Protein AF-A0A816S8K4-F1 (afdb_monomer_lite)

pLDDT: mean 72.9, std 27.67, range [24.02, 97.94]

Foldseek 3Di:
DWKKKWWKDFPQGKTKIWIWDDDDLFKIKIWMKIADAAAAKKWKWWACALDCVVHPVVLHFGAAPPPFWDFDLPDPGHGLTGPFIFGAHPRRMTTDMGIHNSADCDDPSHSQRHKMFIARAGQCRLPPPDPCNRGHSPRHHTGIMTHIHIDPPDPDPPPPPPPDDDDDDDDDDDDDDDDDDDDDDDDDDDDDDDDDDDDDDDDDDDDDDDDDDDDDDDDDDDDDDDDDDDDDDDDDDDDDDDPDDDDPDDDDPPDDDDPDDDDADEDDDPDPDPPDDQDPCNVCVCVVAQWAWDWDADPAATKIFIAGSPVRDTQFIFMCPDPVNVVPDPGGHALVNLLVRLQRRLVSCVVSVAQEYEYEDDPPDDCDHSVVSSVVSVVVSRRHYHYHDD

Structure (mmCIF, N/CA/C/O backbone):
data_AF-A0A816S8K4-F1
#
_entry.id   AF-A0A816S8K4-F1
#
loop_
_atom_site.group_PDB
_atom_site.id
_atom_site.type_symbol
_atom_site.label_atom_id
_atom_site.label_alt_id
_atom_site.label_comp_id
_atom_site.label_asym_id
_atom_site.label_entity_id
_atom_site.label_seq_id
_atom_site.pdbx_PDB_ins_code
_atom_site.Cartn_x
_atom_site.Cartn_y
_atom_site.Cartn_z
_atom_site.occupancy
_atom_site.B_iso_or_equiv
_atom_site.auth_seq_id
_atom_site.auth_comp_id
_atom_site.auth_asym_id
_atom_site.auth_atom_id
_atom_site.pdbx_PDB_model_num
ATOM 1 N N . MET A 1 1 ? 10.529 13.681 8.882 1.00 75.56 1 MET A N 1
ATOM 2 C CA . MET A 1 1 ? 11.141 12.504 8.237 1.00 75.56 1 MET A CA 1
ATOM 3 C C . MET A 1 1 ? 10.021 11.584 7.791 1.00 75.56 1 MET A C 1
ATOM 5 O O . MET A 1 1 ? 9.355 11.012 8.647 1.00 75.56 1 MET A O 1
ATOM 9 N N . GLY A 1 2 ? 9.778 11.503 6.485 1.00 87.12 2 GLY A N 1
ATOM 10 C CA . GLY A 1 2 ? 8.884 10.503 5.908 1.00 87.12 2 GLY A CA 1
ATOM 11 C C . GLY A 1 2 ? 9.572 9.140 5.888 1.00 87.12 2 GLY A C 1
ATOM 12 O O . GLY A 1 2 ? 10.787 9.061 5.685 1.00 87.12 2 GLY A O 1
ATOM 13 N N . LYS A 1 3 ? 8.807 8.073 6.118 1.00 94.00 3 LYS A N 1
ATOM 14 C CA . LYS A 1 3 ? 9.264 6.694 5.943 1.00 94.00 3 LYS A CA 1
ATOM 15 C C . LYS A 1 3 ? 8.222 5.923 5.145 1.00 94.00 3 LYS A C 1
ATOM 17 O O . LYS A 1 3 ? 7.030 6.061 5.403 1.00 94.00 3 LYS A O 1
ATOM 22 N N . GLY A 1 4 ? 8.673 5.108 4.206 1.00 94.81 4 GLY A N 1
ATOM 23 C CA . GLY A 1 4 ? 7.842 4.195 3.432 1.00 94.81 4 GLY A CA 1
ATOM 24 C C . GLY A 1 4 ? 8.440 2.795 3.417 1.00 94.81 4 GLY A C 1
ATOM 25 O O . GLY A 1 4 ? 9.641 2.622 3.637 1.00 94.81 4 GLY A O 1
ATOM 26 N N . VAL A 1 5 ? 7.605 1.798 3.155 1.00 96.69 5 VAL A N 1
ATOM 27 C CA . VAL A 1 5 ? 8.028 0.418 2.919 1.00 96.69 5 VAL A CA 1
ATOM 28 C C . VAL A 1 5 ? 7.267 -0.154 1.732 1.00 96.69 5 VAL A C 1
ATOM 30 O O . VAL A 1 5 ? 6.071 0.076 1.588 1.00 96.69 5 VAL A O 1
ATOM 33 N N . ALA A 1 6 ? 7.957 -0.921 0.897 1.00 96.62 6 ALA A N 1
ATOM 34 C CA . ALA A 1 6 ? 7.340 -1.789 -0.088 1.00 96.62 6 ALA A CA 1
ATOM 35 C C . ALA A 1 6 ? 7.839 -3.217 0.117 1.00 96.62 6 ALA A C 1
ATOM 37 O O . ALA A 1 6 ? 9.044 -3.472 0.145 1.00 96.62 6 ALA A O 1
ATOM 38 N N . VAL A 1 7 ? 6.901 -4.151 0.260 1.00 96.00 7 VAL A N 1
ATOM 39 C CA . VAL A 1 7 ? 7.195 -5.586 0.300 1.00 96.00 7 VAL A CA 1
ATOM 40 C C . VAL A 1 7 ? 6.962 -6.139 -1.099 1.00 96.00 7 VAL A C 1
ATOM 42 O O . VAL A 1 7 ? 5.830 -6.151 -1.582 1.00 96.00 7 VAL A O 1
ATOM 45 N N . LEU A 1 8 ? 8.038 -6.570 -1.752 1.00 94.56 8 LEU A N 1
ATOM 46 C CA . LEU A 1 8 ? 7.985 -7.217 -3.055 1.00 94.56 8 LEU A CA 1
ATOM 47 C C . LEU A 1 8 ? 7.511 -8.661 -2.902 1.00 94.56 8 LEU A C 1
ATOM 49 O O . LEU A 1 8 ? 8.107 -9.437 -2.152 1.00 94.56 8 LEU A O 1
ATOM 53 N N . ASN A 1 9 ? 6.497 -9.034 -3.679 1.00 88.19 9 ASN A N 1
ATOM 54 C CA . ASN A 1 9 ? 6.094 -10.424 -3.871 1.00 88.19 9 ASN A CA 1
ATOM 55 C C . ASN A 1 9 ? 6.013 -10.759 -5.366 1.00 88.19 9 ASN A C 1
ATOM 57 O O . ASN A 1 9 ? 5.801 -9.886 -6.210 1.00 88.19 9 ASN A O 1
ATOM 61 N N . SER A 1 10 ? 6.168 -12.046 -5.675 1.00 87.44 10 SER A N 1
ATOM 62 C CA . SER A 1 10 ? 6.106 -12.600 -7.026 1.00 87.44 10 SER A CA 1
ATOM 63 C C . SER A 1 10 ? 5.544 -14.022 -7.013 1.00 87.44 10 SER A C 1
ATOM 65 O O . SER A 1 10 ? 5.744 -14.774 -6.055 1.00 87.44 10 SER A O 1
ATOM 67 N N . SER A 1 11 ? 4.896 -14.416 -8.111 1.00 77.19 11 SER A N 1
ATOM 68 C CA . SER A 1 11 ? 4.567 -15.812 -8.421 1.00 77.19 11 SER A CA 1
ATOM 69 C C . SER A 1 11 ? 5.802 -16.670 -8.720 1.00 77.19 11 SER A C 1
ATOM 71 O O . SER A 1 11 ? 5.747 -17.884 -8.550 1.00 77.19 11 SER A O 1
ATOM 73 N N . GLU A 1 12 ? 6.918 -16.060 -9.126 1.00 81.12 12 GLU A N 1
ATOM 74 C CA . GLU A 1 12 ? 8.164 -16.744 -9.511 1.00 81.12 12 GLU A CA 1
ATOM 75 C C . GLU A 1 12 ? 9.098 -17.015 -8.315 1.00 81.12 12 GLU A C 1
ATOM 77 O O . GLU A 1 12 ? 10.219 -17.486 -8.477 1.00 81.12 12 GLU A O 1
ATOM 82 N N . GLY A 1 13 ? 8.642 -16.733 -7.090 1.00 86.81 13 GLY A N 1
ATOM 83 C CA . GLY A 1 13 ? 9.400 -16.963 -5.856 1.00 86.81 13 GLY A CA 1
ATOM 84 C C . GLY A 1 13 ? 10.274 -15.789 -5.407 1.00 86.81 13 GLY A C 1
ATOM 85 O O . GLY A 1 13 ? 10.766 -15.825 -4.277 1.00 86.81 13 GLY A O 1
ATOM 86 N N . VAL A 1 14 ? 10.401 -14.738 -6.226 1.00 93.25 14 VAL A N 1
ATOM 87 C CA . VAL A 1 14 ? 11.109 -13.497 -5.874 1.00 93.25 14 VAL A CA 1
ATOM 88 C C . VAL A 1 14 ? 10.427 -12.784 -4.710 1.00 93.25 14 VAL A C 1
ATOM 90 O O . VAL A 1 14 ? 9.207 -12.592 -4.702 1.00 93.25 14 VAL A O 1
ATOM 93 N N . LYS A 1 15 ? 11.229 -12.380 -3.722 1.00 94.69 15 LYS A N 1
ATOM 94 C CA . LYS A 1 15 ? 10.781 -11.691 -2.505 1.00 94.69 15 LYS A CA 1
ATOM 95 C C . LYS A 1 15 ? 11.770 -10.608 -2.121 1.00 94.69 15 LYS A C 1
ATOM 97 O O . LYS A 1 15 ? 12.970 -10.760 -2.315 1.00 94.69 15 LYS A O 1
ATOM 102 N N . GLY A 1 16 ? 11.289 -9.534 -1.517 1.00 95.38 16 GLY A N 1
ATOM 103 C CA . GLY A 1 16 ? 12.171 -8.485 -1.022 1.00 95.38 16 GLY A CA 1
ATOM 104 C C . GLY A 1 16 ? 11.448 -7.451 -0.183 1.00 95.38 16 GLY A C 1
ATOM 105 O O . GLY A 1 16 ? 10.221 -7.379 -0.186 1.00 95.38 16 GLY A O 1
ATOM 106 N N . THR A 1 17 ? 12.224 -6.625 0.504 1.00 96.62 17 THR A N 1
ATOM 107 C CA . THR A 1 17 ? 11.714 -5.474 1.248 1.00 96.62 17 THR A CA 1
ATOM 108 C C . THR A 1 17 ? 12.551 -4.261 0.892 1.00 96.62 17 THR A C 1
ATOM 110 O O . THR A 1 17 ? 13.780 -4.312 0.943 1.00 96.62 17 THR A O 1
ATOM 113 N N . ILE A 1 18 ? 11.873 -3.176 0.532 1.00 97.62 18 ILE A N 1
ATOM 114 C CA . ILE A 1 18 ? 12.469 -1.894 0.175 1.00 97.62 18 ILE A CA 1
ATOM 115 C C . ILE A 1 18 ? 11.947 -0.851 1.157 1.00 97.62 18 ILE A C 1
ATOM 117 O O . ILE A 1 18 ? 10.741 -0.731 1.367 1.00 97.62 18 ILE A O 1
ATOM 121 N N . PHE A 1 19 ? 12.854 -0.094 1.754 1.00 96.81 19 PHE A N 1
ATOM 122 C CA . PHE A 1 19 ? 12.577 1.004 2.663 1.00 96.81 19 PHE A CA 1
ATOM 123 C C . PHE A 1 19 ? 12.920 2.325 1.989 1.00 96.81 19 PHE A C 1
ATOM 125 O O . PHE A 1 19 ? 13.999 2.486 1.421 1.00 96.81 19 PHE A O 1
ATOM 132 N N . PHE A 1 20 ? 12.010 3.282 2.112 1.00 96.94 20 PHE A N 1
ATOM 133 C CA . PHE A 1 20 ? 12.171 4.645 1.630 1.00 96.94 20 PHE A CA 1
ATOM 134 C C . PHE A 1 20 ? 12.272 5.569 2.842 1.00 96.94 20 PHE A C 1
ATOM 136 O O . PHE A 1 20 ? 11.447 5.488 3.755 1.00 96.94 20 PHE A O 1
ATOM 143 N N . THR A 1 21 ? 13.258 6.458 2.871 1.00 95.06 21 THR A N 1
ATOM 144 C CA . THR A 1 21 ? 13.435 7.438 3.950 1.00 95.06 21 THR A CA 1
ATOM 145 C C . THR A 1 21 ? 13.735 8.809 3.368 1.00 95.06 21 THR A C 1
ATOM 147 O O . THR A 1 21 ? 14.677 8.941 2.592 1.00 95.06 21 THR A O 1
ATOM 150 N N . GLN A 1 22 ? 12.970 9.824 3.770 1.00 94.44 22 GLN A N 1
ATOM 151 C CA . GLN A 1 22 ? 13.144 11.205 3.312 1.00 94.44 22 GLN A CA 1
ATOM 152 C C . GLN A 1 22 ? 13.187 12.160 4.512 1.00 94.44 22 GLN A C 1
ATOM 154 O O . GLN A 1 22 ? 12.318 12.119 5.394 1.00 94.44 22 GLN A O 1
ATOM 159 N N . GLU A 1 23 ? 14.191 13.032 4.560 1.00 90.81 23 GLU A N 1
ATOM 160 C CA . GLU A 1 23 ? 14.314 14.079 5.577 1.00 90.81 23 GLU A CA 1
ATOM 161 C C . GLU A 1 23 ? 13.832 15.427 5.032 1.00 90.81 23 GLU A C 1
ATOM 163 O O . GLU A 1 23 ? 14.358 15.938 4.047 1.00 90.81 23 GLU A O 1
ATOM 168 N N . GLY A 1 24 ? 12.802 15.997 5.670 1.00 87.12 24 GLY A N 1
ATOM 169 C CA . GLY A 1 24 ? 12.095 17.169 5.142 1.00 87.12 24 GLY A CA 1
ATOM 170 C C . GLY A 1 24 ? 11.576 16.916 3.725 1.00 87.12 24 GLY A C 1
ATOM 171 O O . GLY A 1 24 ? 11.108 15.816 3.433 1.00 87.12 24 GLY A O 1
ATOM 172 N N . ASP A 1 25 ? 11.732 17.921 2.866 1.00 82.81 25 ASP A N 1
ATOM 173 C CA . ASP A 1 25 ? 11.493 17.847 1.419 1.00 82.81 25 ASP A CA 1
ATOM 174 C C . ASP A 1 25 ? 12.806 17.580 0.641 1.00 82.81 25 ASP A C 1
ATOM 176 O O . ASP A 1 25 ? 12.980 18.023 -0.492 1.00 82.81 25 ASP A O 1
ATOM 180 N N . GLY A 1 26 ? 13.777 16.917 1.283 1.00 89.19 26 GLY A N 1
ATOM 181 C CA . GLY A 1 26 ? 15.088 16.598 0.714 1.00 89.19 26 GLY A CA 1
ATOM 182 C C . GLY A 1 26 ? 15.101 15.349 -0.174 1.00 89.19 26 GLY A C 1
ATOM 183 O O . GLY A 1 26 ? 14.063 14.841 -0.595 1.00 89.19 26 GLY A O 1
ATOM 184 N N . VAL A 1 27 ? 16.304 14.835 -0.436 1.00 94.31 27 VAL A N 1
ATOM 185 C CA . VAL A 1 27 ? 16.533 13.600 -1.207 1.00 94.31 27 VAL A CA 1
ATOM 186 C C . VAL A 1 27 ? 15.902 12.395 -0.495 1.00 94.31 27 VAL A C 1
ATOM 188 O O . VAL A 1 27 ? 16.012 12.258 0.726 1.00 94.31 27 VAL A O 1
ATOM 191 N N . THR A 1 28 ? 15.260 11.510 -1.257 1.00 96.25 28 THR A N 1
ATOM 192 C CA . THR A 1 28 ? 14.742 10.231 -0.762 1.00 96.25 28 THR A CA 1
ATOM 193 C C . THR A 1 28 ? 15.817 9.160 -0.913 1.00 96.25 28 THR A C 1
ATOM 195 O O . THR A 1 28 ? 16.273 8.863 -2.017 1.00 96.25 28 THR A O 1
ATOM 198 N N . THR A 1 29 ? 16.192 8.535 0.199 1.00 96.75 29 THR A N 1
ATOM 199 C CA . THR A 1 29 ? 17.074 7.366 0.212 1.00 96.75 29 THR A CA 1
ATOM 200 C C . THR A 1 29 ? 16.233 6.095 0.155 1.00 96.75 29 THR A C 1
ATOM 202 O O . THR A 1 29 ? 15.326 5.901 0.967 1.00 96.75 29 THR A O 1
ATOM 205 N N . VAL A 1 30 ? 16.547 5.222 -0.797 1.00 97.56 30 VAL A N 1
ATOM 206 C CA . VAL A 1 30 ? 15.924 3.916 -1.022 1.00 97.56 30 VAL A CA 1
ATOM 207 C C . VAL A 1 30 ? 16.932 2.841 -0.635 1.00 97.56 30 VAL A C 1
ATOM 209 O O . VAL A 1 30 ? 18.023 2.780 -1.191 1.00 97.56 30 VAL A O 1
ATOM 212 N N . THR A 1 31 ? 16.581 1.983 0.317 1.00 97.38 31 THR A N 1
ATOM 213 C CA . THR A 1 31 ? 17.424 0.865 0.771 1.00 97.38 31 THR A CA 1
ATOM 214 C C . THR A 1 31 ? 16.640 -0.424 0.642 1.00 97.38 31 THR A C 1
ATOM 216 O O . THR A 1 31 ? 15.504 -0.493 1.103 1.00 97.38 31 THR A O 1
ATOM 219 N N . GLY A 1 32 ? 17.201 -1.443 0.000 1.00 96.25 32 GLY A N 1
ATOM 220 C CA . GLY A 1 32 ? 16.447 -2.656 -0.300 1.00 96.25 32 GLY A CA 1
ATOM 221 C C . GLY A 1 32 ? 17.287 -3.917 -0.273 1.00 96.25 32 GLY A C 1
ATOM 222 O O . GLY A 1 32 ? 18.474 -3.896 -0.598 1.00 96.25 32 GLY A O 1
ATOM 223 N N . THR A 1 33 ? 16.628 -5.019 0.079 1.00 96.75 33 THR A N 1
ATOM 224 C CA . THR A 1 33 ? 17.142 -6.377 -0.105 1.00 96.75 33 THR A CA 1
ATOM 225 C C . THR A 1 33 ? 16.097 -7.193 -0.853 1.00 96.75 33 THR A C 1
ATOM 227 O O . THR A 1 33 ? 14.938 -7.253 -0.435 1.00 96.75 33 THR A O 1
ATOM 230 N N . VAL A 1 34 ? 16.503 -7.817 -1.957 1.00 96.44 34 VAL A N 1
ATOM 231 C CA . VAL A 1 34 ? 15.653 -8.638 -2.830 1.00 96.44 34 VAL A CA 1
ATOM 232 C C . VAL A 1 34 ? 16.365 -9.956 -3.106 1.00 96.44 34 VAL A C 1
ATOM 234 O O . VAL A 1 34 ? 17.578 -9.964 -3.286 1.00 96.44 34 VAL A O 1
ATOM 237 N N . SER A 1 35 ? 15.636 -11.067 -3.121 1.00 95.44 35 SER A N 1
ATOM 238 C CA . SER A 1 35 ? 16.170 -12.416 -3.295 1.00 95.44 35 SER A CA 1
ATOM 239 C C . SER A 1 35 ? 15.312 -13.263 -4.236 1.00 95.44 35 SER A C 1
ATOM 241 O O . SER A 1 35 ? 14.108 -13.036 -4.388 1.00 95.44 35 SER A O 1
ATOM 243 N N . GLY A 1 36 ? 15.949 -14.250 -4.871 1.00 93.06 36 GLY A N 1
ATOM 244 C CA . GLY A 1 36 ? 15.336 -15.144 -5.858 1.00 93.06 36 GLY A CA 1
ATOM 245 C C . GLY A 1 36 ? 15.410 -14.641 -7.304 1.00 93.06 36 GLY A C 1
ATOM 246 O O . GLY A 1 36 ? 14.801 -15.248 -8.180 1.00 93.06 36 GLY A O 1
ATOM 247 N N . LEU A 1 37 ? 16.129 -13.544 -7.560 1.00 93.81 37 LEU A N 1
ATOM 248 C CA . LEU A 1 37 ? 16.363 -13.021 -8.909 1.00 93.81 37 LEU A CA 1
ATOM 249 C C . LEU A 1 37 ? 17.483 -13.799 -9.617 1.00 93.81 37 LEU A C 1
ATOM 251 O O . LEU A 1 37 ? 18.242 -14.541 -8.990 1.00 93.81 37 LEU A O 1
ATOM 255 N N . LYS A 1 38 ? 17.598 -13.621 -10.937 1.00 94.06 38 LYS A N 1
ATOM 256 C CA . LYS A 1 38 ? 18.736 -14.143 -11.705 1.00 94.06 38 LYS A CA 1
ATOM 257 C C . LYS A 1 38 ? 19.972 -13.268 -11.428 1.00 94.06 38 LYS A C 1
ATOM 259 O O . LYS A 1 38 ? 19.807 -12.068 -11.237 1.00 94.06 38 LYS A O 1
ATOM 264 N N . PRO A 1 39 ? 21.199 -13.814 -11.420 1.00 96.31 39 PRO A N 1
ATOM 265 C CA . PRO A 1 39 ? 22.405 -12.991 -11.347 1.00 96.31 39 PRO A CA 1
ATOM 266 C C . PRO A 1 39 ? 22.495 -12.040 -12.549 1.00 96.31 39 PRO A C 1
ATOM 268 O O . PRO A 1 39 ? 22.260 -12.464 -13.684 1.00 96.31 39 PRO A O 1
ATOM 271 N N . GLY A 1 40 ? 22.844 -10.773 -12.313 1.00 96.50 40 GLY A N 1
ATOM 272 C CA . GLY A 1 40 ? 22.925 -9.749 -13.359 1.00 96.50 40 GLY A CA 1
ATOM 273 C C . GLY A 1 40 ? 22.291 -8.408 -12.984 1.00 96.50 40 GLY A C 1
ATOM 274 O O . GLY A 1 40 ? 22.143 -8.074 -11.809 1.00 96.50 40 GLY A O 1
ATOM 275 N N . LEU A 1 41 ? 21.955 -7.620 -14.009 1.00 96.88 41 LEU A N 1
ATOM 276 C CA . LEU A 1 41 ? 21.268 -6.334 -13.876 1.00 96.88 41 LEU A CA 1
ATOM 277 C C . LEU A 1 41 ? 19.764 -6.515 -14.080 1.00 96.88 41 LEU A C 1
ATOM 279 O O . LEU A 1 41 ? 19.348 -7.198 -15.013 1.00 96.88 41 LEU A O 1
ATOM 283 N N . HIS A 1 42 ? 18.972 -5.864 -13.235 1.00 97.12 42 HIS A N 1
ATOM 284 C CA . HIS A 1 42 ? 17.516 -5.849 -13.321 1.00 97.12 42 HIS A CA 1
ATOM 285 C C . HIS A 1 42 ? 17.000 -4.411 -13.239 1.00 97.12 42 HIS A C 1
ATOM 287 O O . HIS A 1 42 ? 17.333 -3.700 -12.287 1.00 97.12 42 HIS A O 1
ATOM 293 N N . GLY A 1 43 ? 16.160 -4.002 -14.196 1.00 97.44 43 GLY A N 1
ATOM 294 C CA . GLY A 1 43 ? 15.508 -2.690 -14.173 1.00 97.44 43 GLY A CA 1
ATOM 295 C C . GLY A 1 43 ? 14.634 -2.494 -12.928 1.00 97.44 43 GLY A C 1
ATOM 296 O O . GLY A 1 43 ? 13.961 -3.424 -12.467 1.00 97.44 43 GLY A O 1
ATOM 297 N N . PHE A 1 44 ? 14.646 -1.289 -12.365 1.00 97.94 44 PHE A N 1
ATOM 298 C CA . PHE A 1 44 ? 14.026 -0.970 -11.084 1.00 97.94 44 PHE A CA 1
ATOM 299 C C . PHE A 1 44 ? 13.309 0.378 -11.152 1.00 97.94 44 PHE A C 1
ATOM 301 O O . PHE A 1 44 ? 13.932 1.430 -11.288 1.00 97.94 44 PHE A O 1
ATOM 308 N N . HIS A 1 45 ? 11.978 0.349 -11.056 1.00 97.81 45 HIS A N 1
ATOM 309 C CA . HIS A 1 45 ? 11.145 1.513 -11.357 1.00 97.81 45 HIS A CA 1
ATOM 310 C C . HIS A 1 45 ? 10.012 1.698 -10.347 1.00 97.81 45 HIS A C 1
ATOM 312 O O . HIS A 1 45 ? 9.398 0.733 -9.884 1.00 97.81 45 HIS A O 1
ATOM 318 N N . VAL A 1 46 ? 9.662 2.952 -10.058 1.00 97.81 46 VAL A N 1
ATOM 319 C CA . VAL A 1 46 ? 8.365 3.293 -9.459 1.00 97.81 46 VAL A CA 1
ATOM 320 C C . VAL A 1 46 ? 7.347 3.454 -10.582 1.00 97.81 46 VAL A C 1
ATOM 322 O O . VAL A 1 46 ? 7.521 4.259 -11.495 1.00 97.81 46 VAL A O 1
ATOM 325 N N . HIS A 1 47 ? 6.266 2.688 -10.510 1.00 97.50 47 HIS A N 1
ATOM 326 C CA . HIS A 1 47 ? 5.164 2.716 -11.461 1.00 97.50 47 HIS A CA 1
ATOM 327 C C . HIS A 1 47 ? 4.079 3.715 -11.049 1.00 97.50 47 HIS A C 1
ATOM 329 O O . HIS A 1 47 ? 3.987 4.132 -9.897 1.00 97.50 47 HIS A O 1
ATOM 335 N N . ALA A 1 48 ? 3.243 4.125 -12.000 1.00 95.69 48 ALA A N 1
ATOM 336 C CA . ALA A 1 48 ? 2.250 5.170 -11.793 1.00 95.69 48 ALA A CA 1
ATOM 337 C C . ALA A 1 48 ? 1.161 4.789 -10.771 1.00 95.69 48 ALA A C 1
ATOM 339 O O . ALA A 1 48 ? 0.704 5.666 -10.034 1.00 95.69 48 ALA A O 1
ATOM 340 N N . LEU A 1 49 ? 0.758 3.514 -10.709 1.00 95.12 49 LEU A N 1
ATOM 341 C CA . LEU A 1 49 ? -0.353 3.020 -9.890 1.00 95.12 49 LEU A CA 1
ATOM 342 C C . LEU A 1 49 ? 0.125 2.006 -8.840 1.00 95.12 49 LEU A C 1
ATOM 344 O O . LEU A 1 49 ? 0.999 1.183 -9.102 1.00 95.12 49 LEU A O 1
ATOM 348 N N . GLY A 1 50 ? -0.496 2.033 -7.658 1.00 92.88 50 GLY A N 1
ATOM 349 C CA . GLY A 1 50 ? -0.324 1.023 -6.604 1.00 92.88 50 GLY A CA 1
ATOM 350 C C . GLY A 1 50 ? -1.241 -0.196 -6.739 1.00 92.88 50 GLY A C 1
ATOM 351 O O . GLY A 1 50 ? -1.318 -1.002 -5.814 1.00 92.88 50 GLY A O 1
ATOM 352 N N . ASP A 1 51 ? -1.968 -0.320 -7.852 1.00 90.62 51 ASP A N 1
ATOM 353 C CA . ASP A 1 51 ? -2.906 -1.417 -8.074 1.00 90.62 51 ASP A CA 1
ATOM 354 C C . ASP A 1 51 ? -2.156 -2.732 -8.342 1.00 90.62 51 ASP A C 1
ATOM 356 O O . ASP A 1 51 ? -1.370 -2.841 -9.283 1.00 90.62 51 ASP A O 1
ATOM 360 N N . THR A 1 52 ? -2.416 -3.729 -7.495 1.00 86.12 52 THR A N 1
ATOM 361 C CA . THR A 1 52 ? -1.855 -5.087 -7.573 1.00 86.12 52 THR A CA 1
ATOM 362 C C . THR A 1 52 ? -2.931 -6.163 -7.789 1.00 86.12 52 THR A C 1
ATOM 364 O O . THR A 1 52 ? -2.647 -7.354 -7.661 1.00 86.12 52 THR A O 1
ATOM 367 N N . THR A 1 53 ? -4.164 -5.775 -8.147 1.00 87.81 53 THR A N 1
ATOM 368 C CA . THR A 1 53 ? -5.304 -6.693 -8.367 1.00 87.81 53 THR A CA 1
ATOM 369 C C . THR A 1 53 ? -5.031 -7.760 -9.427 1.00 87.81 53 THR A C 1
ATOM 371 O O . THR A 1 53 ? -5.356 -8.924 -9.209 1.00 87.81 53 THR A O 1
ATOM 374 N N . ASN A 1 54 ? -4.384 -7.393 -10.539 1.00 87.25 54 ASN A N 1
ATOM 375 C CA . ASN A 1 54 ? -3.890 -8.319 -11.563 1.00 87.25 54 ASN A CA 1
ATOM 376 C C . ASN A 1 54 ? -2.359 -8.483 -11.470 1.00 87.25 54 ASN A C 1
ATOM 378 O O . ASN A 1 54 ? -1.631 -8.422 -12.466 1.00 87.25 54 ASN A O 1
ATOM 382 N N . GLY A 1 55 ? -1.852 -8.597 -10.237 1.00 88.56 55 GLY A N 1
ATOM 383 C CA . GLY A 1 55 ? -0.422 -8.613 -9.942 1.00 88.56 55 GLY A CA 1
ATOM 384 C C . GLY A 1 55 ? 0.286 -7.358 -10.456 1.00 88.56 55 GLY A C 1
ATOM 385 O O . GLY A 1 55 ? -0.271 -6.261 -10.469 1.00 88.56 55 GLY A O 1
ATOM 386 N N . CYS A 1 56 ? 1.522 -7.520 -10.924 1.00 91.88 56 CYS A N 1
ATOM 387 C CA . CYS A 1 56 ? 2.360 -6.399 -11.351 1.00 91.88 56 CYS A CA 1
ATOM 388 C C . CYS A 1 56 ? 1.920 -5.745 -12.672 1.00 91.88 56 CYS A C 1
ATOM 390 O O . CYS A 1 56 ? 2.454 -4.699 -13.035 1.00 91.88 56 CYS A O 1
ATOM 392 N N . MET A 1 57 ? 0.955 -6.321 -13.397 1.00 90.38 57 MET A N 1
ATOM 393 C CA . MET A 1 57 ? 0.451 -5.746 -14.650 1.00 90.38 57 MET A CA 1
ATOM 394 C C . MET A 1 57 ? -0.459 -4.533 -14.413 1.00 90.38 57 MET A C 1
ATOM 396 O O . MET A 1 57 ? -0.420 -3.585 -15.198 1.00 90.38 57 MET A O 1
ATOM 400 N N . SER A 1 58 ? -1.217 -4.515 -13.310 1.00 92.69 58 SER A N 1
ATOM 401 C CA . SER A 1 58 ? -2.123 -3.407 -12.964 1.00 92.69 58 SER A CA 1
ATOM 402 C C . SER A 1 58 ? -1.412 -2.104 -12.567 1.00 92.69 58 SER A C 1
ATOM 404 O O . SER A 1 58 ? -2.037 -1.047 -12.566 1.00 92.69 58 SER A O 1
ATOM 406 N N . THR A 1 59 ? -0.103 -2.121 -12.290 1.00 93.06 59 THR A N 1
ATOM 407 C CA . THR A 1 59 ? 0.620 -0.937 -11.785 1.00 93.06 59 THR A CA 1
ATOM 408 C C . THR A 1 59 ? 0.790 0.191 -12.821 1.00 93.06 59 THR A C 1
ATOM 410 O O . THR A 1 59 ? 1.263 1.277 -12.489 1.00 93.06 59 THR A O 1
ATOM 413 N N . GLY A 1 60 ? 0.379 -0.013 -14.080 1.00 94.31 60 GLY A N 1
ATOM 414 C CA . GLY A 1 60 ? 0.468 1.003 -15.139 1.00 94.31 60 GLY A CA 1
ATOM 415 C C . GLY A 1 60 ? 1.897 1.205 -15.674 1.00 94.31 60 GLY A C 1
ATOM 416 O O . GLY A 1 60 ? 2.729 0.309 -15.505 1.00 94.31 60 GLY A O 1
ATOM 417 N N . PRO A 1 61 ? 2.199 2.320 -16.368 1.00 96.19 61 PRO A N 1
ATOM 418 C CA . PRO A 1 61 ? 3.550 2.664 -16.840 1.00 96.19 61 PRO A CA 1
ATOM 419 C C . PRO A 1 61 ? 4.444 3.178 -15.693 1.00 96.19 61 PRO A C 1
ATOM 421 O O . PRO A 1 61 ? 4.017 3.199 -14.539 1.00 96.19 61 PRO A O 1
ATOM 424 N N . HIS A 1 62 ? 5.674 3.607 -15.997 1.00 97.38 62 HIS A N 1
ATOM 425 C CA . HIS A 1 62 ? 6.556 4.270 -15.026 1.00 97.38 62 HIS A CA 1
ATOM 426 C C . HIS A 1 62 ? 5.911 5.576 -14.520 1.00 97.38 62 HIS A C 1
ATOM 428 O O . HIS A 1 62 ? 5.112 6.209 -15.218 1.00 97.38 62 HIS A O 1
ATOM 434 N N . PHE A 1 63 ? 6.232 5.992 -13.295 1.00 97.56 63 PHE A N 1
ATOM 435 C CA . PHE A 1 63 ? 5.699 7.223 -12.720 1.00 97.56 63 PHE A CA 1
ATOM 436 C C . PHE A 1 63 ? 6.331 8.457 -13.382 1.00 97.56 63 PHE A C 1
ATOM 438 O O . PHE A 1 63 ? 7.493 8.783 -13.149 1.00 97.56 63 PHE A O 1
ATOM 445 N N . ASN A 1 64 ? 5.542 9.151 -14.203 1.00 96.75 64 ASN A N 1
ATOM 446 C CA . ASN A 1 64 ? 5.986 10.275 -15.022 1.00 96.75 64 ASN A CA 1
ATOM 447 C C . ASN A 1 64 ? 5.020 11.475 -14.901 1.00 96.75 64 ASN A C 1
ATOM 449 O O . ASN A 1 64 ? 4.151 11.645 -15.758 1.00 96.75 64 ASN A O 1
ATOM 453 N N . PRO A 1 65 ? 5.121 12.295 -13.836 1.00 95.56 65 PRO A N 1
ATOM 454 C CA . PRO A 1 65 ? 4.268 13.474 -13.662 1.00 95.56 65 PRO A CA 1
ATOM 455 C C . PRO A 1 65 ? 4.605 14.605 -14.651 1.00 95.56 65 PRO A C 1
ATOM 457 O O . PRO A 1 65 ? 3.728 15.395 -14.987 1.00 95.56 65 PRO A O 1
ATOM 460 N N . ASP A 1 66 ? 5.850 14.658 -15.138 1.00 93.69 66 ASP A N 1
ATOM 461 C CA . ASP A 1 66 ? 6.372 15.736 -15.991 1.00 93.69 66 ASP A CA 1
ATOM 462 C C . ASP A 1 66 ? 6.202 15.470 -17.503 1.00 93.69 66 ASP A C 1
ATOM 464 O O . ASP A 1 66 ? 6.546 16.326 -18.317 1.00 93.69 66 ASP A O 1
ATOM 468 N N . GLY A 1 67 ? 5.720 14.288 -17.906 1.00 93.62 67 GLY A N 1
ATOM 469 C CA . GLY A 1 67 ? 5.563 13.913 -19.320 1.00 93.62 67 GLY A CA 1
ATOM 470 C C . GLY A 1 67 ? 6.881 13.757 -20.095 1.00 93.62 67 GLY A C 1
ATOM 471 O O . GLY A 1 67 ? 6.899 13.925 -21.314 1.00 93.62 67 GLY A O 1
ATOM 472 N N . LYS A 1 68 ? 7.983 13.457 -19.398 1.00 94.88 68 LYS A N 1
ATOM 473 C CA . LYS A 1 68 ? 9.329 13.249 -19.966 1.00 94.88 68 LYS A CA 1
ATOM 474 C C . LYS A 1 68 ? 9.457 11.894 -20.672 1.00 94.88 68 LYS A C 1
ATOM 476 O O . LYS A 1 68 ? 8.544 11.077 -20.601 1.00 94.88 68 LYS A O 1
ATOM 481 N N . GLN A 1 69 ? 10.581 11.656 -21.346 1.00 95.44 69 GLN A N 1
ATOM 482 C CA . GLN A 1 69 ? 10.950 10.314 -21.822 1.00 95.44 69 GLN A CA 1
ATOM 483 C C . GLN A 1 69 ? 11.665 9.532 -20.712 1.00 95.44 69 GLN A C 1
ATOM 485 O O . GLN A 1 69 ? 12.093 10.129 -19.726 1.00 95.44 69 GLN A O 1
ATOM 490 N N . HIS A 1 70 ? 11.805 8.219 -20.884 1.00 96.25 70 HIS A N 1
ATOM 491 C CA . HIS A 1 70 ? 12.607 7.381 -19.995 1.00 96.25 70 HIS A CA 1
ATOM 492 C C . HIS A 1 70 ? 14.109 7.702 -20.128 1.00 96.25 70 HIS A C 1
ATOM 494 O O . HIS A 1 70 ? 14.584 7.993 -21.229 1.00 96.25 70 HIS A O 1
ATOM 500 N N . GLY A 1 71 ? 14.855 7.607 -19.023 1.00 94.81 71 GLY A N 1
ATOM 501 C CA . GLY A 1 71 ? 16.308 7.803 -18.994 1.00 94.81 71 GLY A CA 1
ATOM 502 C C . GLY A 1 71 ? 16.958 7.278 -17.710 1.00 94.81 71 GLY A C 1
ATOM 503 O O . GLY A 1 71 ? 16.277 6.778 -16.817 1.00 94.81 71 GLY A O 1
ATOM 504 N N . ALA A 1 72 ? 18.283 7.414 -17.589 1.00 95.38 72 ALA A N 1
ATOM 505 C CA . ALA A 1 72 ? 18.991 7.048 -16.358 1.00 95.38 72 ALA A CA 1
ATOM 506 C C . ALA A 1 72 ? 18.561 7.947 -15.182 1.00 95.38 72 ALA A C 1
ATOM 508 O O . ALA A 1 72 ? 18.254 9.111 -15.429 1.00 95.38 72 ALA A O 1
ATOM 509 N N . PRO A 1 73 ? 18.648 7.504 -13.909 1.00 94.56 73 PRO A N 1
ATOM 510 C CA . PRO A 1 73 ? 18.335 8.339 -12.734 1.00 94.56 73 PRO A CA 1
ATOM 511 C C . PRO A 1 73 ? 19.114 9.671 -12.671 1.00 94.56 73 PRO A C 1
ATOM 513 O O . PRO A 1 73 ? 18.631 10.651 -12.096 1.00 94.56 73 PRO A O 1
ATOM 516 N N . GLU A 1 74 ? 20.277 9.732 -13.324 1.00 93.00 74 GLU A N 1
ATOM 517 C CA . GLU A 1 74 ? 21.144 10.917 -13.368 1.00 93.00 74 GLU A CA 1
ATOM 518 C C . GLU A 1 74 ? 20.893 11.821 -14.594 1.00 93.00 74 GLU A C 1
ATOM 520 O O . GLU A 1 74 ? 21.436 12.924 -14.675 1.00 93.00 74 GLU A O 1
ATOM 525 N N . ASP A 1 75 ? 20.075 11.379 -15.558 1.00 93.25 75 ASP A N 1
ATOM 526 C CA . ASP A 1 75 ? 19.717 12.172 -16.734 1.00 93.25 75 ASP A CA 1
ATOM 527 C C . ASP A 1 75 ? 18.618 13.196 -16.382 1.00 93.25 75 ASP A C 1
ATOM 529 O O . ASP A 1 75 ? 17.655 12.912 -15.668 1.00 93.25 75 ASP A O 1
ATOM 533 N N . ALA A 1 76 ? 18.716 14.415 -16.924 1.00 91.56 76 ALA A N 1
ATOM 534 C CA . ALA A 1 76 ? 17.713 15.464 -16.694 1.00 91.56 76 ALA A CA 1
ATOM 535 C C . ALA A 1 76 ? 16.363 15.188 -17.399 1.00 91.56 76 ALA A C 1
ATOM 537 O O . ALA A 1 76 ? 15.315 15.680 -16.968 1.00 91.56 76 ALA A O 1
ATOM 538 N N . ASN A 1 77 ? 16.396 14.406 -18.484 1.00 93.81 77 ASN A N 1
ATOM 539 C CA . ASN A 1 77 ? 15.228 13.883 -19.187 1.00 93.81 77 ASN A CA 1
ATOM 540 C C . ASN A 1 77 ? 15.069 12.403 -18.824 1.00 93.81 77 ASN A C 1
ATOM 542 O O . ASN A 1 77 ? 15.731 11.549 -19.407 1.00 93.81 77 ASN A O 1
ATOM 546 N N . ARG A 1 78 ? 14.225 12.150 -17.827 1.00 96.25 78 ARG A N 1
ATOM 547 C CA . ARG A 1 78 ? 13.844 10.833 -17.316 1.00 96.25 78 ARG A CA 1
ATOM 548 C C . ARG A 1 78 ? 12.448 10.907 -16.714 1.00 96.25 78 ARG A C 1
ATOM 550 O O . ARG A 1 78 ? 11.974 12.005 -16.400 1.00 96.25 78 ARG A O 1
ATOM 557 N N . HIS A 1 79 ? 11.824 9.771 -16.443 1.00 97.31 79 HIS A N 1
ATOM 558 C CA . HIS A 1 79 ? 10.664 9.733 -15.564 1.00 97.31 79 HIS A CA 1
ATOM 559 C C . HIS A 1 79 ? 11.079 9.920 -14.098 1.00 97.31 79 HIS A C 1
ATOM 561 O O . HIS A 1 79 ? 12.159 9.501 -13.672 1.00 97.31 79 HIS A O 1
ATOM 567 N N . ALA A 1 80 ? 10.175 10.472 -13.287 1.00 96.31 80 ALA A N 1
ATOM 568 C CA . ALA A 1 80 ? 10.391 10.582 -11.845 1.00 96.31 80 ALA A CA 1
ATOM 569 C C . ALA A 1 80 ? 10.604 9.203 -11.192 1.00 96.31 80 ALA A C 1
ATOM 571 O O . ALA A 1 80 ? 11.390 9.077 -10.263 1.00 96.31 80 ALA A O 1
ATOM 572 N N . GLY A 1 81 ? 9.929 8.166 -11.700 1.00 96.50 81 GLY A N 1
ATOM 573 C CA . GLY A 1 81 ? 10.060 6.789 -11.230 1.00 96.50 81 GLY A CA 1
ATOM 574 C C . GLY A 1 81 ? 11.227 5.977 -11.802 1.00 96.50 81 GLY A C 1
ATOM 575 O O . GLY A 1 81 ? 11.335 4.810 -11.432 1.00 96.50 81 GLY A O 1
ATOM 576 N N . ASP A 1 82 ? 12.070 6.528 -12.681 1.00 97.56 82 ASP A N 1
ATOM 577 C CA . ASP A 1 82 ? 13.226 5.803 -13.227 1.00 97.56 82 ASP A CA 1
ATOM 578 C C . ASP A 1 82 ? 14.372 5.776 -12.195 1.00 97.56 82 ASP A C 1
ATOM 580 O O . ASP A 1 82 ? 15.008 6.802 -11.950 1.00 97.56 82 ASP A O 1
ATOM 584 N N . LEU A 1 83 ? 14.637 4.611 -11.583 1.00 97.12 83 LEU A N 1
ATOM 585 C CA . LEU A 1 83 ? 15.729 4.410 -10.611 1.00 97.12 83 LEU A CA 1
ATOM 586 C C . LEU A 1 83 ? 16.899 3.580 -11.183 1.00 97.12 83 LEU A C 1
ATOM 588 O O . LEU A 1 83 ? 17.862 3.298 -10.468 1.00 97.12 83 LEU A O 1
ATOM 592 N N . GLY A 1 84 ? 16.844 3.213 -12.467 1.00 96.44 84 GLY A N 1
ATOM 593 C CA . GLY A 1 84 ? 17.894 2.482 -13.175 1.00 96.44 84 GLY A CA 1
ATOM 594 C C . GLY A 1 84 ? 17.924 0.986 -12.852 1.00 96.44 84 GLY A C 1
ATOM 595 O O . GLY A 1 84 ? 16.891 0.327 -12.773 1.00 96.44 84 GLY A O 1
ATOM 596 N N . ASN A 1 85 ? 19.126 0.432 -12.666 1.00 97.38 85 ASN A N 1
ATOM 597 C CA . ASN A 1 85 ? 19.335 -1.003 -12.453 1.00 97.38 85 ASN A CA 1
ATOM 598 C C . ASN A 1 85 ? 19.763 -1.338 -11.020 1.00 97.38 85 ASN A C 1
ATOM 600 O O . ASN A 1 85 ? 20.642 -0.685 -10.455 1.00 97.38 85 ASN A O 1
ATOM 604 N N . ILE A 1 86 ? 19.244 -2.447 -10.488 1.00 97.25 86 ILE A N 1
ATOM 605 C CA . ILE A 1 86 ? 19.811 -3.130 -9.318 1.00 97.25 86 ILE A CA 1
ATOM 606 C C . ILE A 1 86 ? 20.722 -4.280 -9.763 1.00 97.25 86 ILE A C 1
ATOM 608 O O . ILE A 1 86 ? 20.476 -4.920 -10.785 1.00 97.25 86 ILE A O 1
ATOM 612 N N . ILE A 1 87 ? 21.778 -4.541 -8.987 1.00 97.12 87 ILE A N 1
ATOM 613 C CA . ILE A 1 87 ? 22.755 -5.605 -9.254 1.00 97.12 87 ILE A CA 1
ATOM 614 C C . ILE A 1 87 ? 22.450 -6.801 -8.348 1.00 97.12 87 ILE A C 1
ATOM 616 O O . ILE A 1 87 ? 22.454 -6.668 -7.123 1.00 97.12 87 ILE A O 1
ATOM 620 N N . VAL A 1 88 ? 22.201 -7.961 -8.953 1.00 97.00 88 VAL A N 1
ATOM 621 C CA . VAL A 1 88 ? 21.965 -9.243 -8.277 1.00 97.00 88 VAL A CA 1
ATOM 622 C C . VAL A 1 88 ? 23.233 -10.092 -8.361 1.00 97.00 88 VAL A C 1
ATOM 624 O O . VAL A 1 88 ? 23.780 -10.279 -9.449 1.00 97.00 88 VAL A O 1
ATOM 627 N N . GLY A 1 89 ? 23.698 -10.603 -7.219 1.00 94.31 89 GLY A N 1
ATOM 628 C CA . GLY A 1 89 ? 24.860 -11.488 -7.139 1.00 94.31 89 GLY A CA 1
ATOM 629 C C . GLY A 1 89 ? 24.573 -12.928 -7.576 1.00 94.31 89 GLY A C 1
ATOM 630 O O . GLY A 1 89 ? 23.428 -13.320 -7.805 1.00 94.31 89 GLY A O 1
ATOM 631 N N . ASP A 1 90 ? 25.625 -13.749 -7.636 1.00 94.38 90 ASP A N 1
ATOM 632 C CA . ASP A 1 90 ? 25.536 -15.180 -7.983 1.00 94.38 90 ASP A CA 1
ATOM 633 C C . ASP A 1 90 ? 24.698 -16.006 -6.984 1.00 94.38 90 ASP A C 1
ATOM 635 O O . ASP A 1 90 ? 24.253 -17.110 -7.295 1.00 94.38 90 ASP A O 1
ATOM 639 N N . ASP A 1 91 ? 24.453 -15.468 -5.786 1.00 93.00 91 ASP A N 1
ATOM 640 C CA . ASP A 1 91 ? 23.563 -16.023 -4.760 1.00 93.00 91 ASP A CA 1
ATOM 641 C C . ASP A 1 91 ? 22.070 -15.705 -4.999 1.00 93.00 91 ASP A C 1
ATOM 643 O O . ASP A 1 91 ? 21.218 -16.057 -4.179 1.00 93.00 91 ASP A O 1
ATOM 647 N N . GLY A 1 92 ? 21.741 -15.026 -6.104 1.00 93.00 92 GLY A N 1
ATOM 648 C CA . GLY A 1 92 ? 20.384 -14.601 -6.447 1.00 93.00 92 GLY A CA 1
ATOM 649 C C . GLY A 1 92 ? 19.839 -13.490 -5.545 1.00 93.00 92 GLY A C 1
ATOM 650 O O . GLY A 1 92 ? 18.618 -13.306 -5.479 1.00 93.00 92 GLY A O 1
ATOM 651 N N . THR A 1 93 ? 20.713 -12.773 -4.827 1.00 94.56 93 THR A N 1
ATOM 652 C CA . THR A 1 93 ? 20.353 -11.695 -3.899 1.00 94.56 93 THR A CA 1
ATOM 653 C C . THR A 1 93 ? 20.940 -10.353 -4.347 1.00 94.56 93 THR A C 1
ATOM 655 O O . THR A 1 93 ? 22.083 -10.251 -4.783 1.00 94.56 93 THR A O 1
ATOM 658 N N . ALA A 1 94 ? 20.147 -9.290 -4.220 1.00 95.75 94 ALA A N 1
ATOM 659 C CA . ALA A 1 94 ? 20.564 -7.903 -4.386 1.00 95.75 94 ALA A CA 1
ATOM 660 C C . ALA A 1 94 ? 20.375 -7.159 -3.063 1.00 95.75 94 ALA A C 1
ATOM 662 O O . ALA A 1 94 ? 19.297 -7.210 -2.470 1.00 95.75 94 ALA A O 1
ATOM 663 N N . THR A 1 95 ? 21.400 -6.434 -2.616 1.00 96.25 95 THR A N 1
ATOM 664 C CA . THR A 1 95 ? 21.284 -5.441 -1.538 1.00 96.25 95 THR A CA 1
ATOM 665 C C . THR A 1 95 ? 21.833 -4.120 -2.047 1.00 96.25 95 THR A C 1
ATOM 667 O O . THR A 1 95 ? 22.983 -4.058 -2.475 1.00 96.25 95 THR A O 1
ATOM 670 N N . PHE A 1 96 ? 21.010 -3.074 -2.031 1.00 96.25 96 PHE A N 1
ATOM 671 C CA . PHE A 1 96 ? 21.324 -1.801 -2.677 1.00 96.25 96 PHE A CA 1
ATOM 672 C C . PHE A 1 96 ? 20.879 -0.597 -1.845 1.00 96.25 96 PHE A C 1
ATOM 674 O O . PHE A 1 96 ? 19.978 -0.675 -1.008 1.00 96.25 96 PHE A O 1
ATOM 681 N N . THR A 1 97 ? 21.540 0.532 -2.094 1.00 97.06 97 THR A N 1
ATOM 682 C CA . THR A 1 97 ? 21.186 1.857 -1.578 1.00 97.06 97 THR A CA 1
ATOM 683 C C . THR A 1 97 ? 21.218 2.831 -2.748 1.00 97.06 97 THR A C 1
ATOM 685 O O . THR A 1 97 ? 22.251 2.963 -3.396 1.00 97.06 97 THR A O 1
ATOM 688 N N . ILE A 1 98 ? 20.089 3.478 -3.026 1.00 96.38 98 ILE A N 1
ATOM 689 C CA . ILE A 1 98 ? 19.901 4.463 -4.098 1.00 96.38 98 ILE A CA 1
ATOM 690 C C . ILE A 1 98 ? 19.435 5.767 -3.442 1.00 96.38 98 ILE A C 1
ATOM 692 O O . ILE A 1 98 ? 18.726 5.738 -2.436 1.00 96.38 98 ILE A O 1
ATOM 696 N N . THR A 1 99 ? 19.823 6.915 -3.985 1.00 96.25 99 THR A N 1
ATOM 697 C CA . THR A 1 99 ? 19.398 8.238 -3.506 1.00 96.25 99 THR A CA 1
ATOM 698 C C . THR A 1 99 ? 18.849 9.041 -4.671 1.00 96.25 99 THR A C 1
ATOM 700 O O . THR A 1 99 ? 19.566 9.235 -5.645 1.00 96.25 99 THR A O 1
ATOM 703 N N . ASP A 1 100 ? 17.609 9.513 -4.572 1.00 95.88 100 ASP A N 1
ATOM 704 C CA . ASP A 1 100 ? 16.900 10.148 -5.686 1.00 95.88 100 ASP A CA 1
ATOM 705 C C . ASP A 1 100 ? 16.092 11.379 -5.223 1.00 95.88 100 ASP A C 1
ATOM 707 O O . ASP A 1 100 ? 15.569 11.424 -4.106 1.00 95.88 100 ASP A O 1
ATOM 711 N N . CYS A 1 101 ? 16.026 12.411 -6.068 1.00 93.00 101 CYS A N 1
ATOM 712 C CA . CYS A 1 101 ? 15.395 13.703 -5.774 1.00 93.00 101 CYS A CA 1
ATOM 713 C C . CYS A 1 101 ? 14.022 13.931 -6.442 1.00 93.00 101 CYS A C 1
ATOM 715 O O . CYS A 1 101 ? 13.393 14.954 -6.179 1.00 93.00 101 CYS A O 1
ATOM 717 N N . GLN A 1 102 ? 13.548 13.008 -7.283 1.00 93.94 102 GLN A N 1
ATOM 718 C CA . GLN A 1 102 ? 12.268 13.075 -8.003 1.00 93.94 102 GLN A CA 1
ATOM 719 C C . GLN A 1 102 ? 11.183 12.152 -7.415 1.00 93.94 102 GLN A C 1
ATOM 721 O O . GLN A 1 102 ? 10.021 12.263 -7.808 1.00 93.94 102 GLN A O 1
ATOM 726 N N . ILE A 1 103 ? 11.519 11.301 -6.434 1.00 95.56 103 ILE A N 1
ATOM 727 C CA . ILE A 1 103 ? 10.574 10.426 -5.709 1.00 95.56 103 ILE A CA 1
ATOM 728 C C . ILE A 1 103 ? 10.263 10.893 -4.264 1.00 95.56 103 ILE A C 1
ATOM 730 O O . ILE A 1 103 ? 10.678 10.247 -3.294 1.00 95.56 103 ILE A O 1
ATOM 734 N N . PRO A 1 104 ? 9.525 12.001 -4.053 1.00 95.31 104 PRO A N 1
ATOM 735 C CA . PRO A 1 104 ? 9.163 12.451 -2.710 1.00 95.31 104 PRO A CA 1
ATOM 736 C C . PRO A 1 104 ? 8.151 11.506 -2.041 1.00 95.31 104 PRO A C 1
ATOM 738 O O . PRO A 1 104 ? 7.334 10.860 -2.697 1.00 95.31 104 PRO A O 1
ATOM 741 N N . LEU A 1 105 ? 8.161 11.456 -0.709 1.00 94.06 105 LEU A N 1
ATOM 742 C CA . LEU A 1 105 ? 7.179 10.723 0.103 1.00 94.06 105 LEU A CA 1
ATOM 743 C C . LEU A 1 105 ? 5.966 11.589 0.492 1.00 94.06 105 LEU A C 1
ATOM 745 O O . LEU A 1 105 ? 4.963 11.074 0.988 1.00 94.06 105 LEU A O 1
ATOM 749 N N . SER A 1 106 ? 6.025 12.895 0.238 1.00 91.19 106 SER A N 1
ATOM 750 C CA . SER A 1 106 ? 4.997 13.900 0.532 1.00 91.19 106 SER A CA 1
ATOM 751 C C . SER A 1 106 ? 4.609 14.701 -0.723 1.00 91.19 106 SER A C 1
ATOM 753 O O . SER A 1 106 ? 5.270 14.642 -1.759 1.00 91.19 106 SER A O 1
ATOM 755 N N . GLY A 1 107 ? 3.516 15.467 -0.636 1.00 90.31 107 GLY A N 1
ATOM 756 C CA . GLY A 1 107 ? 3.086 16.377 -1.703 1.00 90.31 107 GLY A CA 1
ATOM 757 C C . GLY A 1 107 ? 2.365 15.704 -2.887 1.00 90.31 107 GLY A C 1
ATOM 758 O O . GLY A 1 107 ? 2.060 14.511 -2.839 1.00 90.31 107 GLY A O 1
ATOM 759 N N . PRO A 1 108 ? 2.049 16.470 -3.951 1.00 90.69 108 PRO A N 1
ATOM 760 C CA . PRO A 1 108 ? 1.226 16.000 -5.073 1.00 90.69 108 PRO A CA 1
ATOM 761 C C . PRO A 1 108 ? 1.915 14.924 -5.924 1.00 90.69 108 PRO A C 1
ATOM 763 O O . PRO A 1 108 ? 1.253 14.021 -6.431 1.00 90.69 108 PRO A O 1
ATOM 766 N N . ASN A 1 109 ? 3.246 14.977 -6.026 1.00 93.62 109 ASN A N 1
ATOM 767 C CA . ASN A 1 109 ? 4.054 14.011 -6.773 1.00 93.62 109 ASN A CA 1
ATOM 768 C C . ASN A 1 109 ? 4.550 12.848 -5.892 1.00 93.62 109 ASN A C 1
ATOM 770 O O . ASN A 1 109 ? 5.513 12.180 -6.256 1.00 93.62 109 ASN A O 1
ATOM 774 N N . SER A 1 110 ? 3.913 12.598 -4.740 1.00 95.06 110 SER A N 1
ATOM 775 C CA . SER A 1 110 ? 4.335 11.527 -3.833 1.00 95.06 110 SER A CA 1
ATOM 776 C C . SER A 1 110 ? 4.313 10.148 -4.506 1.00 95.06 110 SER A C 1
ATOM 778 O O . SER A 1 110 ? 3.420 9.840 -5.309 1.00 95.06 110 SER A O 1
ATOM 780 N N . ILE A 1 111 ? 5.290 9.309 -4.152 1.00 96.31 111 ILE A N 1
ATOM 781 C CA . ILE A 1 111 ? 5.335 7.881 -4.504 1.00 96.31 111 ILE A CA 1
ATOM 782 C C . ILE A 1 111 ? 4.592 6.982 -3.504 1.00 96.31 111 ILE A C 1
ATOM 784 O O . ILE A 1 111 ? 4.387 5.800 -3.776 1.00 96.31 111 ILE A O 1
ATOM 788 N N . VAL A 1 112 ? 4.150 7.516 -2.361 1.00 95.19 112 VAL A N 1
ATOM 789 C CA . VAL A 1 112 ? 3.303 6.775 -1.413 1.00 95.19 112 VAL A CA 1
ATOM 790 C C . VAL A 1 112 ? 1.972 6.436 -2.086 1.00 95.19 112 VAL A C 1
ATOM 792 O O . VAL A 1 112 ? 1.346 7.288 -2.711 1.00 95.19 112 VAL A O 1
ATOM 795 N N . GLY A 1 113 ? 1.535 5.182 -1.963 1.00 93.31 113 GLY A N 1
ATOM 796 C CA . GLY A 1 113 ? 0.342 4.680 -2.648 1.00 93.31 113 GLY A CA 1
ATOM 797 C C . GLY A 1 113 ? 0.578 4.213 -4.090 1.00 93.31 113 GLY A C 1
ATOM 798 O O . GLY A 1 113 ? -0.367 3.770 -4.742 1.00 93.31 113 GLY A O 1
ATOM 799 N N . ARG A 1 114 ? 1.817 4.286 -4.595 1.00 96.44 114 ARG A N 1
ATOM 800 C CA . ARG A 1 114 ? 2.233 3.700 -5.880 1.00 96.44 114 ARG A CA 1
ATOM 801 C C . ARG A 1 114 ? 2.870 2.326 -5.674 1.00 96.44 114 ARG A C 1
ATOM 803 O O . ARG A 1 114 ? 2.996 1.865 -4.542 1.00 96.44 114 ARG A O 1
ATOM 810 N N . ALA A 1 115 ? 3.264 1.658 -6.754 1.00 96.56 115 ALA A N 1
ATOM 811 C CA . ALA A 1 115 ? 4.021 0.411 -6.683 1.00 96.56 115 ALA A CA 1
ATOM 812 C C . ALA A 1 115 ? 5.464 0.611 -7.152 1.00 96.56 115 ALA A C 1
ATOM 814 O O . ALA A 1 115 ? 5.716 1.329 -8.117 1.00 96.56 115 ALA A O 1
ATOM 815 N N . VAL A 1 116 ? 6.399 -0.081 -6.509 1.00 97.25 116 VAL A N 1
ATOM 816 C CA . VAL A 1 116 ? 7.752 -0.295 -7.032 1.00 97.25 116 VAL A CA 1
ATOM 817 C C . VAL A 1 116 ? 7.813 -1.663 -7.713 1.00 97.25 116 VAL A C 1
ATOM 819 O O . VAL A 1 116 ? 7.166 -2.609 -7.255 1.00 97.25 116 VAL A O 1
ATOM 822 N N . VAL A 1 117 ? 8.548 -1.760 -8.820 1.00 96.88 117 VAL A N 1
ATOM 823 C CA . VAL A 1 117 ? 8.636 -2.947 -9.679 1.00 96.88 117 VAL A CA 1
ATOM 824 C C . VAL A 1 117 ? 10.100 -3.270 -9.975 1.00 96.88 117 VAL A C 1
ATOM 826 O O . VAL A 1 117 ? 10.889 -2.383 -10.293 1.00 96.88 117 VAL A O 1
ATOM 829 N N . VAL A 1 118 ? 10.441 -4.556 -9.883 1.00 96.81 118 VAL A N 1
ATOM 830 C CA . VAL A 1 118 ? 11.690 -5.134 -10.388 1.00 96.81 118 VAL A CA 1
ATOM 831 C C . VAL A 1 118 ? 11.380 -5.897 -11.672 1.00 96.81 118 VAL A C 1
ATOM 833 O O . VAL A 1 118 ? 10.461 -6.724 -11.717 1.00 96.81 118 VAL A O 1
ATOM 836 N N . HIS A 1 119 ? 12.149 -5.607 -12.711 1.00 95.94 119 HIS A N 1
ATOM 837 C CA . HIS A 1 119 ? 11.994 -6.161 -14.047 1.00 95.94 119 HIS A CA 1
ATOM 838 C C . HIS A 1 119 ? 12.822 -7.434 -14.278 1.00 95.94 119 HIS A C 1
ATOM 840 O O . HIS A 1 119 ? 13.637 -7.820 -13.443 1.00 95.94 119 HIS A O 1
ATOM 846 N N . ALA A 1 120 ? 12.571 -8.126 -15.390 1.00 94.19 120 ALA A N 1
ATOM 847 C CA . ALA A 1 120 ? 13.214 -9.391 -15.747 1.00 94.19 120 ALA A CA 1
ATOM 848 C C . ALA A 1 120 ? 14.605 -9.208 -16.351 1.00 94.19 120 ALA A C 1
ATOM 850 O O . ALA A 1 120 ? 15.483 -10.029 -16.088 1.00 94.19 120 ALA A O 1
ATOM 851 N N . ASP A 1 121 ? 14.775 -8.141 -17.126 1.00 95.31 121 ASP A N 1
ATOM 852 C CA . ASP A 1 121 ? 15.962 -7.857 -17.917 1.00 95.31 121 ASP A CA 1
ATOM 853 C C . ASP A 1 121 ? 16.586 -6.510 -17.478 1.00 95.31 121 ASP A C 1
ATOM 855 O O . ASP A 1 121 ? 15.969 -5.754 -16.709 1.00 95.31 121 ASP A O 1
ATOM 859 N N . PRO A 1 122 ? 17.815 -6.190 -17.926 1.00 96.94 122 PRO A N 1
ATOM 860 C CA . PRO A 1 122 ? 18.445 -4.907 -17.643 1.00 96.94 122 PRO A CA 1
ATOM 861 C C . PRO A 1 122 ? 17.672 -3.743 -18.266 1.00 96.94 122 PRO A C 1
ATOM 863 O O . PRO A 1 122 ? 17.236 -3.818 -19.413 1.00 96.94 122 PRO A O 1
ATOM 866 N N . ASP A 1 123 ? 17.578 -2.644 -17.528 1.00 96.69 123 ASP A N 1
ATOM 867 C CA . ASP A 1 123 ? 17.175 -1.343 -18.052 1.00 96.69 123 ASP A CA 1
ATOM 868 C C . ASP A 1 123 ? 18.317 -0.747 -18.909 1.00 96.69 123 ASP A C 1
ATOM 870 O O . ASP A 1 123 ? 19.453 -0.611 -18.443 1.00 96.69 123 ASP A O 1
ATOM 874 N N . ASP A 1 124 ? 18.023 -0.414 -20.170 1.00 94.62 124 ASP A N 1
ATOM 875 C CA . ASP A 1 124 ? 18.942 0.196 -21.138 1.00 94.62 124 ASP A CA 1
ATOM 876 C C . ASP A 1 124 ? 19.142 1.715 -20.966 1.00 94.62 124 ASP A C 1
ATOM 878 O O . ASP A 1 124 ? 19.941 2.320 -21.690 1.00 94.62 124 ASP A O 1
ATOM 882 N N . LEU A 1 125 ? 18.468 2.328 -19.985 1.00 94.56 125 LEU A N 1
ATOM 883 C CA . LEU A 1 125 ? 18.570 3.736 -19.595 1.00 94.56 125 LEU A CA 1
ATOM 884 C C . LEU A 1 125 ? 18.206 4.715 -20.728 1.00 94.56 125 LEU A C 1
ATOM 886 O O . LEU A 1 125 ? 18.779 5.806 -20.834 1.00 94.56 125 LEU A O 1
ATOM 890 N N . GLY A 1 126 ? 17.311 4.294 -21.626 1.00 91.69 126 GLY A N 1
ATOM 891 C CA . GLY A 1 126 ? 16.901 5.025 -22.828 1.00 91.69 126 GLY A CA 1
ATOM 892 C C . GLY A 1 126 ? 17.927 4.983 -23.965 1.00 91.69 126 GLY A C 1
ATOM 893 O O . GLY A 1 126 ? 17.754 5.670 -24.973 1.00 91.69 126 GLY A O 1
ATOM 894 N N . LYS A 1 127 ? 19.008 4.206 -23.817 1.00 92.06 127 LYS A N 1
ATOM 895 C CA . LYS A 1 127 ? 20.198 4.230 -24.689 1.00 92.06 127 LYS A CA 1
ATOM 896 C C . LYS A 1 127 ? 20.360 2.948 -25.517 1.00 92.06 127 LYS A C 1
ATOM 898 O O . LYS A 1 127 ? 21.286 2.870 -26.322 1.00 92.06 127 LYS A O 1
ATOM 903 N N . GLY A 1 128 ? 19.448 1.979 -25.383 1.00 86.81 128 GLY A N 1
ATOM 904 C CA . GLY A 1 128 ? 19.481 0.704 -26.117 1.00 86.81 128 GLY A CA 1
ATOM 905 C C . GLY A 1 128 ? 19.127 0.781 -27.609 1.00 86.81 128 GLY A C 1
ATOM 906 O O . GLY A 1 128 ? 19.398 -0.162 -28.349 1.00 86.81 128 GLY A O 1
ATOM 907 N N . GLY A 1 129 ? 18.542 1.891 -28.076 1.00 88.56 129 GLY A N 1
ATOM 908 C CA . GLY A 1 129 ? 18.189 2.096 -29.489 1.00 88.56 129 GLY A CA 1
ATOM 909 C C . GLY A 1 129 ? 16.975 1.295 -29.983 1.00 88.56 129 GLY A C 1
ATOM 910 O O . GLY A 1 129 ? 16.715 1.274 -31.185 1.00 88.56 129 GLY A O 1
ATOM 911 N N . HIS A 1 130 ? 16.228 0.654 -29.082 1.00 91.12 130 HIS A N 1
ATOM 912 C CA . HIS A 1 130 ? 14.961 -0.011 -29.379 1.00 91.12 130 HIS A CA 1
ATOM 913 C C . HIS A 1 130 ? 13.791 0.983 -29.257 1.00 91.12 130 HIS A C 1
ATOM 915 O O . HIS A 1 130 ? 13.876 1.965 -28.518 1.00 91.12 130 HIS A O 1
ATOM 921 N N . GLU A 1 131 ? 12.662 0.728 -29.927 1.00 90.25 131 GLU A N 1
ATOM 922 C CA . GLU A 1 131 ? 11.479 1.609 -29.848 1.00 90.25 131 GLU A CA 1
ATOM 923 C C . GLU A 1 131 ? 10.957 1.760 -28.407 1.00 90.25 131 GLU A C 1
ATOM 925 O O . GLU A 1 131 ? 10.478 2.824 -28.019 1.00 90.25 131 GLU A O 1
ATOM 930 N N . LEU A 1 132 ? 11.111 0.711 -27.589 1.00 90.62 132 LEU A N 1
ATOM 931 C CA . LEU A 1 132 ? 10.724 0.709 -26.175 1.00 90.62 132 LEU A CA 1
ATOM 932 C C . LEU A 1 132 ? 11.789 1.296 -25.232 1.00 90.62 132 LEU A C 1
ATOM 934 O O . LEU A 1 132 ? 11.478 1.521 -24.063 1.00 90.62 132 LEU A O 1
ATOM 938 N N . SER A 1 133 ? 13.014 1.582 -25.695 1.00 91.25 133 SER A N 1
ATOM 939 C CA . SER A 1 133 ? 14.075 2.166 -24.856 1.00 91.25 133 SER A CA 1
ATOM 940 C C . SER A 1 133 ? 13.614 3.493 -24.244 1.00 91.25 133 SER A C 1
ATOM 942 O O . SER A 1 133 ? 13.579 3.638 -23.028 1.00 91.25 133 SER A O 1
ATOM 944 N N . LEU A 1 134 ? 13.128 4.427 -25.070 1.00 92.06 134 LEU A N 1
ATOM 945 C CA . LEU A 1 134 ? 12.673 5.760 -24.635 1.00 92.06 134 LEU A CA 1
ATOM 946 C C . LEU A 1 134 ? 11.363 5.761 -23.819 1.00 92.06 134 LEU A C 1
ATOM 948 O O . LEU A 1 134 ? 10.934 6.823 -23.363 1.00 92.06 134 LEU A O 1
ATOM 952 N N . ALA A 1 135 ? 10.720 4.602 -23.641 1.00 92.12 135 ALA A N 1
ATOM 953 C CA . ALA A 1 135 ? 9.447 4.460 -22.932 1.00 92.12 135 ALA A CA 1
ATOM 954 C C . ALA A 1 135 ? 9.538 3.604 -21.656 1.00 92.12 135 ALA A C 1
ATOM 956 O O . ALA A 1 135 ? 8.804 3.863 -20.703 1.00 92.12 135 ALA A O 1
ATOM 957 N N . THR A 1 136 ? 10.391 2.575 -21.636 1.00 92.44 136 THR A N 1
ATOM 958 C CA . THR A 1 136 ? 10.462 1.582 -20.546 1.00 92.44 136 THR A CA 1
ATOM 959 C C . THR A 1 136 ? 11.872 1.035 -20.294 1.00 92.44 136 THR A C 1
ATOM 961 O O . THR A 1 136 ? 12.001 0.010 -19.621 1.00 92.44 136 THR A O 1
ATOM 964 N N . GLY A 1 137 ? 12.910 1.595 -20.926 1.00 92.69 137 GLY A N 1
ATOM 965 C CA . GLY A 1 137 ? 14.280 1.074 -20.834 1.00 92.69 137 GLY A CA 1
ATOM 966 C C . GLY A 1 137 ? 14.458 -0.337 -21.403 1.00 92.69 137 GLY A C 1
ATOM 967 O O . GLY A 1 137 ? 15.433 -1.012 -21.102 1.00 92.69 137 GLY A O 1
ATOM 968 N N . ASN A 1 138 ? 13.476 -0.834 -22.166 1.00 93.06 138 ASN A N 1
ATOM 969 C CA . ASN A 1 138 ? 13.423 -2.206 -22.683 1.00 93.06 138 ASN A CA 1
ATOM 970 C C . ASN A 1 138 ? 13.643 -3.337 -21.638 1.00 93.06 138 ASN A C 1
ATOM 972 O O . ASN A 1 138 ? 13.937 -4.465 -22.022 1.00 93.06 138 ASN A O 1
ATOM 976 N N . ALA A 1 139 ? 13.419 -3.083 -20.339 1.00 92.69 139 ALA A N 1
ATOM 977 C CA . ALA A 1 139 ? 13.711 -4.014 -19.234 1.00 92.69 139 ALA A CA 1
ATOM 978 C C . ALA A 1 139 ? 12.829 -5.292 -19.175 1.00 92.69 139 ALA A C 1
ATOM 980 O O . ALA A 1 139 ? 12.867 -6.057 -18.211 1.00 92.69 139 ALA A O 1
ATOM 981 N N . GLY A 1 140 ? 11.993 -5.537 -20.184 1.00 92.56 140 GLY A N 1
ATOM 982 C CA . GLY A 1 140 ? 11.184 -6.751 -20.282 1.00 92.56 140 GLY A CA 1
ATOM 983 C C . GLY A 1 140 ? 10.108 -6.895 -19.198 1.00 92.56 140 GLY A C 1
ATOM 984 O O . GLY A 1 140 ? 9.475 -5.926 -18.764 1.00 92.56 140 GLY A O 1
ATOM 985 N N . GLY A 1 141 ? 9.845 -8.147 -18.810 1.00 93.00 141 GLY A N 1
ATOM 986 C CA . GLY A 1 141 ? 8.735 -8.531 -17.929 1.00 93.00 141 GLY A CA 1
ATOM 987 C C . GLY A 1 141 ? 8.831 -7.970 -16.505 1.00 93.00 141 GLY A C 1
ATOM 988 O O . GLY A 1 141 ? 9.903 -7.616 -16.031 1.00 93.00 141 GLY A O 1
ATOM 989 N N . ARG A 1 142 ? 7.700 -7.911 -15.792 1.00 95.06 142 ARG A N 1
ATOM 990 C CA . ARG A 1 142 ? 7.630 -7.450 -14.392 1.00 95.06 142 ARG A CA 1
ATOM 991 C C . ARG A 1 142 ? 7.702 -8.655 -13.461 1.00 95.06 142 ARG A C 1
ATOM 993 O O . ARG A 1 142 ? 6.706 -9.356 -13.308 1.00 95.06 142 ARG A O 1
ATOM 1000 N N . VAL A 1 143 ? 8.863 -8.900 -12.860 1.00 94.50 143 VAL A N 1
ATOM 1001 C CA . VAL A 1 143 ? 9.107 -10.115 -12.066 1.00 94.50 143 VAL A CA 1
ATOM 1002 C C . VAL A 1 143 ? 8.527 -9.991 -10.666 1.00 94.50 143 VAL A C 1
ATOM 1004 O O . VAL A 1 143 ? 7.877 -10.916 -10.188 1.00 94.50 143 VAL A O 1
ATOM 1007 N N . ALA A 1 144 ? 8.740 -8.859 -9.998 1.00 95.06 144 ALA A N 1
ATOM 1008 C CA . ALA A 1 144 ? 8.243 -8.631 -8.647 1.00 95.06 144 ALA A CA 1
ATOM 1009 C C . ALA A 1 144 ? 7.764 -7.194 -8.477 1.00 95.06 144 ALA A C 1
ATOM 1011 O O . ALA A 1 144 ? 8.326 -6.267 -9.058 1.00 95.06 144 ALA A O 1
ATOM 1012 N N . CYS A 1 145 ? 6.746 -6.999 -7.648 1.00 95.31 145 CYS A N 1
ATOM 1013 C CA . CYS A 1 145 ? 6.231 -5.676 -7.331 1.00 95.31 145 CYS A CA 1
ATOM 1014 C C . CYS A 1 145 ? 5.741 -5.597 -5.888 1.00 95.31 145 CYS A C 1
ATOM 1016 O O . CYS A 1 145 ? 5.423 -6.610 -5.261 1.00 95.31 145 CYS A O 1
ATOM 1018 N N . GLY A 1 146 ? 5.693 -4.375 -5.365 1.00 94.75 146 GLY A N 1
ATOM 1019 C CA . GLY A 1 146 ? 5.234 -4.087 -4.014 1.00 94.75 146 GLY A CA 1
ATOM 1020 C C . GLY A 1 146 ? 4.593 -2.710 -3.936 1.00 94.75 146 GLY A C 1
ATOM 1021 O O . GLY A 1 146 ? 5.127 -1.739 -4.468 1.00 94.75 146 GLY A O 1
ATOM 1022 N N . PHE A 1 147 ? 3.449 -2.633 -3.263 1.00 94.38 147 PHE A N 1
ATOM 1023 C CA . PHE A 1 147 ? 2.797 -1.374 -2.913 1.00 94.38 147 PHE A CA 1
ATOM 1024 C C . PHE A 1 147 ? 3.652 -0.596 -1.900 1.00 94.38 147 PHE A C 1
ATOM 1026 O O . PHE A 1 147 ? 4.146 -1.181 -0.936 1.00 94.38 147 PHE A O 1
ATOM 1033 N N . ILE A 1 148 ? 3.822 0.709 -2.119 1.00 96.12 148 ILE A N 1
ATOM 1034 C CA . ILE A 1 148 ? 4.595 1.615 -1.265 1.00 96.12 148 ILE A CA 1
ATOM 1035 C C . ILE A 1 148 ? 3.663 2.166 -0.178 1.00 96.12 148 ILE A C 1
ATOM 1037 O O . ILE A 1 148 ? 2.947 3.152 -0.378 1.00 96.12 148 ILE A O 1
ATOM 1041 N N . GLU A 1 149 ? 3.674 1.518 0.985 1.00 93.44 149 GLU A N 1
ATOM 1042 C CA . GLU A 1 149 ? 2.926 1.935 2.169 1.00 93.44 149 GLU A CA 1
ATOM 1043 C C . GLU A 1 149 ? 3.717 2.973 2.977 1.00 93.44 149 GLU A C 1
ATOM 1045 O O . GLU A 1 149 ? 4.942 2.888 3.108 1.00 93.44 149 GLU A O 1
ATOM 1050 N N . ILE A 1 150 ? 3.023 3.954 3.561 1.00 91.56 150 ILE A N 1
ATOM 1051 C CA . ILE A 1 150 ? 3.641 4.884 4.508 1.00 91.56 150 ILE A CA 1
ATOM 1052 C C . ILE A 1 150 ? 3.862 4.185 5.852 1.00 91.56 150 ILE A C 1
ATOM 1054 O O . ILE A 1 150 ? 2.921 3.727 6.499 1.00 91.56 150 ILE A O 1
ATOM 1058 N N . LEU A 1 151 ? 5.111 4.140 6.310 1.00 84.25 151 LEU A N 1
ATOM 1059 C CA . LEU A 1 151 ? 5.406 3.725 7.673 1.00 84.25 151 LEU A CA 1
ATOM 1060 C C . LEU A 1 151 ? 5.065 4.894 8.602 1.00 84.25 151 LEU A C 1
ATOM 1062 O O . LEU A 1 151 ? 5.735 5.932 8.525 1.00 84.25 151 LEU A O 1
ATOM 1066 N N . PRO A 1 152 ? 4.078 4.764 9.511 1.00 69.56 152 PRO A N 1
ATOM 1067 C CA . PRO A 1 152 ? 3.867 5.783 10.521 1.00 69.56 152 PRO A CA 1
ATOM 1068 C C . PRO A 1 152 ? 5.151 5.899 11.338 1.00 69.56 152 PRO A C 1
ATOM 1070 O O . PRO A 1 152 ? 5.657 4.908 11.873 1.00 69.56 152 PRO A O 1
ATOM 1073 N N . SER A 1 153 ? 5.688 7.114 11.441 1.00 57.75 153 SER A N 1
ATOM 1074 C CA . SER A 1 153 ? 6.790 7.394 12.350 1.00 57.75 153 SER A CA 1
ATOM 1075 C C . SER A 1 153 ? 6.288 7.189 13.777 1.00 57.75 153 SER A C 1
ATOM 1077 O O . SER A 1 153 ? 5.726 8.107 14.378 1.00 57.75 153 SER A O 1
ATOM 1079 N N . LEU A 1 154 ? 6.465 5.976 14.310 1.00 50.28 154 LEU A N 1
ATOM 1080 C CA . LEU A 1 154 ? 6.318 5.730 15.737 1.00 50.28 154 LEU A CA 1
ATOM 1081 C C . LEU A 1 154 ? 7.195 6.768 16.448 1.00 50.28 154 LEU A C 1
ATOM 1083 O O . LEU A 1 154 ? 8.387 6.847 16.123 1.00 50.28 154 LEU A O 1
ATOM 1087 N N . PRO A 1 155 ? 6.642 7.586 17.363 1.00 45.41 155 PRO A N 1
ATOM 1088 C CA . PRO 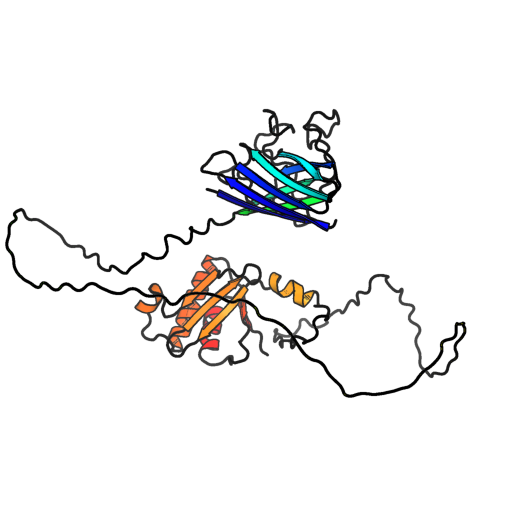A 1 155 ? 7.468 8.485 18.145 1.00 45.41 155 PRO A CA 1
ATOM 1089 C C . PRO A 1 155 ? 8.522 7.638 18.855 1.00 45.41 155 PRO A C 1
ATOM 1091 O O . PRO A 1 155 ? 8.214 6.575 19.404 1.00 45.41 155 PRO A O 1
ATOM 1094 N N . SER A 1 156 ? 9.776 8.083 18.801 1.00 42.28 156 SER A N 1
ATOM 1095 C CA . SER A 1 156 ? 10.870 7.425 19.506 1.00 42.28 156 SER A CA 1
ATOM 1096 C C . SER A 1 156 ? 10.473 7.234 20.968 1.00 42.28 156 SER A C 1
ATOM 1098 O O . SER A 1 156 ? 10.074 8.190 21.633 1.00 42.28 156 SER A O 1
ATOM 1100 N N . PHE A 1 157 ? 10.592 6.002 21.470 1.00 41.00 157 PHE A N 1
ATOM 1101 C CA . PHE A 1 157 ? 10.116 5.572 22.796 1.00 41.00 157 PHE A CA 1
ATOM 1102 C C . PHE A 1 157 ? 10.807 6.269 23.997 1.00 41.00 157 PHE A C 1
ATOM 1104 O O . PHE A 1 157 ? 10.627 5.858 25.140 1.00 41.00 157 PHE A O 1
ATOM 1111 N N . SER A 1 158 ? 11.588 7.323 23.752 1.00 41.59 158 SER A N 1
ATOM 1112 C CA . SER A 1 158 ? 12.378 8.092 24.712 1.00 41.59 158 SER A CA 1
ATOM 1113 C C . SER A 1 158 ? 11.653 9.275 25.373 1.00 41.59 158 SER A C 1
ATOM 1115 O O . SER A 1 158 ? 12.150 9.750 26.388 1.00 41.59 158 SER A O 1
ATOM 1117 N N . GLU A 1 159 ? 10.505 9.752 24.866 1.00 42.53 159 GLU A N 1
ATOM 1118 C CA . GLU A 1 159 ? 9.807 10.928 25.447 1.00 42.53 159 GLU A CA 1
ATOM 1119 C C . GLU A 1 159 ? 8.455 10.635 26.130 1.00 42.53 159 GLU A C 1
ATOM 1121 O O . GLU A 1 159 ? 7.929 11.479 26.856 1.00 42.53 159 GLU A O 1
ATOM 1126 N N . CYS A 1 160 ? 7.897 9.426 26.014 1.00 34.41 160 CYS A N 1
ATOM 1127 C CA . CYS A 1 160 ? 6.601 9.090 26.629 1.00 34.41 160 CYS A CA 1
ATOM 1128 C C . CYS A 1 160 ? 6.671 8.638 28.107 1.00 34.41 160 CYS A C 1
ATOM 1130 O O . CYS A 1 160 ? 5.854 7.822 28.534 1.00 34.41 160 CYS A O 1
ATOM 1132 N N . LEU A 1 161 ? 7.592 9.191 28.911 1.00 38.50 161 LEU A N 1
ATOM 1133 C CA . LEU A 1 161 ? 7.615 8.989 30.373 1.00 38.50 161 LEU A CA 1
ATOM 1134 C C . LEU A 1 161 ? 7.686 10.285 31.207 1.00 38.50 161 LEU A C 1
ATOM 1136 O O . LEU A 1 161 ? 8.066 10.246 32.372 1.00 38.50 161 LEU A O 1
ATOM 1140 N N . LEU A 1 162 ? 7.258 11.427 30.659 1.00 39.38 162 LEU A N 1
ATOM 1141 C CA . LEU A 1 162 ? 6.971 12.637 31.446 1.00 39.38 162 LEU A CA 1
ATOM 1142 C C . LEU A 1 162 ? 5.652 13.296 31.019 1.00 39.38 162 LEU A C 1
ATOM 1144 O O . LEU A 1 162 ? 5.611 14.405 30.496 1.00 39.38 162 LEU A O 1
ATOM 1148 N N . CYS A 1 163 ? 4.538 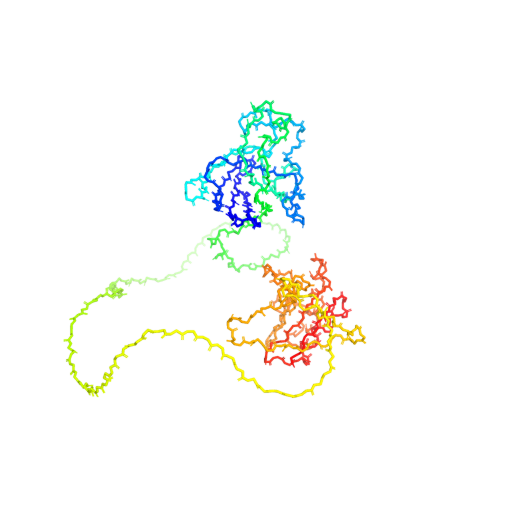12.622 31.311 1.00 30.44 163 CYS A N 1
ATOM 1149 C CA . CYS A 1 163 ? 3.236 13.284 31.424 1.00 30.44 163 CYS A CA 1
ATOM 1150 C C . CYS A 1 163 ? 2.655 13.069 32.828 1.00 30.44 163 CYS A C 1
ATOM 1152 O O . CYS A 1 163 ? 1.564 12.524 33.017 1.00 30.44 163 CYS A O 1
ATOM 1154 N N . GLU A 1 164 ? 3.417 13.501 33.837 1.00 36.81 164 GLU A N 1
ATOM 1155 C CA . GLU A 1 164 ? 2.864 13.720 35.166 1.00 36.81 164 GLU A CA 1
ATOM 1156 C C . GLU A 1 164 ? 1.817 14.838 35.109 1.00 36.81 164 GLU A C 1
ATOM 1158 O O . GLU A 1 164 ? 2.112 16.014 34.909 1.00 36.81 164 GLU A O 1
ATOM 1163 N N . ILE A 1 165 ? 0.568 14.421 35.292 1.00 40.94 165 ILE A N 1
ATOM 1164 C CA . ILE A 1 165 ? -0.471 15.087 36.082 1.00 40.94 165 ILE A CA 1
ATOM 1165 C C . ILE A 1 165 ? -0.084 16.500 36.577 1.00 40.94 165 ILE A C 1
ATOM 1167 O O . ILE A 1 165 ? 0.447 16.661 37.675 1.00 40.94 165 ILE A O 1
ATOM 1171 N N . LYS A 1 166 ? -0.513 17.543 35.855 1.00 29.08 166 LYS A N 1
ATOM 1172 C CA . LYS A 1 166 ? -0.881 18.817 36.492 1.00 29.08 166 LYS A CA 1
ATOM 1173 C C . LYS A 1 166 ? -2.289 19.254 36.083 1.00 29.08 166 LYS A C 1
ATOM 1175 O O . LYS A 1 166 ? -2.584 19.317 34.890 1.00 29.08 166 LYS A O 1
ATOM 1180 N N . PRO A 1 167 ? -3.182 19.517 37.054 1.00 38.19 167 PRO A N 1
ATOM 1181 C CA . PRO A 1 167 ? -4.514 20.038 36.792 1.00 38.19 167 PRO A CA 1
ATOM 1182 C C . PRO A 1 167 ? -4.522 21.575 36.741 1.00 38.19 167 PRO A C 1
ATOM 1184 O O . PRO A 1 167 ? -3.529 22.237 37.028 1.00 38.19 167 PRO A O 1
ATOM 1187 N N . SER A 1 168 ? -5.725 22.108 36.518 1.00 32.91 168 SER A N 1
ATOM 1188 C CA . SER A 1 168 ? -6.161 23.492 36.750 1.00 32.91 168 SER A CA 1
ATOM 1189 C C . SER A 1 168 ? -5.733 24.567 35.739 1.00 32.91 168 SER A C 1
ATOM 1191 O O . SER A 1 168 ? -4.582 24.970 35.628 1.00 32.91 168 SER A O 1
ATOM 1193 N N . CYS A 1 169 ? -6.752 25.120 35.081 1.00 24.02 169 CYS A N 1
ATOM 1194 C CA . CYS A 1 169 ? -6.759 26.476 34.553 1.00 24.02 169 CYS A CA 1
ATOM 1195 C C . CYS A 1 169 ? -8.090 27.122 34.978 1.00 24.02 169 CYS A C 1
ATOM 1197 O O . CYS A 1 169 ? -9.140 26.703 34.486 1.00 24.02 169 CYS A O 1
ATOM 1199 N N . PRO A 1 170 ? -8.092 28.095 35.906 1.00 38.97 170 PRO A N 1
ATOM 1200 C CA . PRO A 1 170 ? -9.244 28.947 36.159 1.00 38.97 170 PRO A CA 1
ATOM 1201 C C . PRO A 1 170 ? -9.059 30.313 35.479 1.00 38.97 170 PRO A C 1
ATOM 1203 O O . PRO A 1 170 ? -8.039 30.978 35.649 1.00 38.97 170 PRO A O 1
ATOM 1206 N N . ARG A 1 171 ? -10.076 30.781 34.748 1.00 32.38 171 ARG A N 1
ATOM 1207 C CA . ARG A 1 171 ? -10.171 32.200 34.371 1.00 32.38 171 ARG A CA 1
ATOM 1208 C C . ARG A 1 171 ? -10.679 32.992 35.575 1.00 32.38 171 ARG A C 1
ATOM 1210 O O . ARG A 1 171 ? -11.765 32.679 36.044 1.00 32.38 171 ARG A O 1
ATOM 1217 N N . HIS A 1 172 ? -10.001 34.071 35.971 1.00 30.64 172 HIS A N 1
ATOM 1218 C CA . HIS A 1 172 ? -10.691 35.327 36.295 1.00 30.64 172 HIS A CA 1
ATOM 1219 C C . HIS A 1 172 ? -9.773 36.562 36.206 1.00 30.64 172 HIS A C 1
ATOM 1221 O O . HIS A 1 172 ? -8.574 36.464 35.960 1.00 30.64 172 HIS A O 1
ATOM 1227 N N . ARG A 1 173 ? -10.411 37.732 36.275 1.00 29.81 173 ARG A N 1
ATOM 1228 C CA . ARG A 1 173 ? -9.950 39.056 35.821 1.00 29.81 173 ARG A CA 1
ATOM 1229 C C . ARG A 1 173 ? -9.136 39.859 36.865 1.00 29.81 173 ARG A C 1
ATOM 1231 O O . ARG A 1 173 ? -9.326 39.697 38.062 1.00 29.81 173 ARG A O 1
ATOM 1238 N N . THR A 1 174 ? -8.408 40.851 36.331 1.00 28.83 174 THR A N 1
ATOM 1239 C CA . THR A 1 174 ? -8.072 42.194 36.885 1.00 28.83 174 THR A CA 1
ATOM 1240 C C . THR A 1 174 ? -7.027 42.407 38.004 1.00 28.83 174 THR A C 1
ATOM 1242 O O . THR A 1 174 ? -7.245 42.076 39.158 1.00 28.83 174 THR A O 1
ATOM 1245 N N . SER A 1 175 ? -6.005 43.199 37.621 1.00 27.95 175 SER A N 1
ATOM 1246 C CA . SER A 1 175 ? -5.333 44.313 38.341 1.00 27.95 175 SER A CA 1
ATOM 1247 C C . SER A 1 175 ? -4.523 44.090 39.632 1.00 27.95 175 SER A C 1
ATOM 1249 O O . SER A 1 175 ? -5.065 43.638 40.630 1.00 27.95 175 SER A O 1
ATOM 1251 N N . GLY A 1 176 ? -3.305 44.665 39.681 1.00 26.06 176 GLY A N 1
ATOM 1252 C CA . GLY A 1 176 ? -2.783 45.268 40.927 1.00 26.06 176 GLY A CA 1
ATOM 1253 C C . GLY A 1 176 ? -1.308 45.035 41.305 1.00 26.06 176 GLY A C 1
ATOM 1254 O O . GLY A 1 176 ? -0.999 44.130 42.057 1.00 26.06 176 GLY A O 1
ATOM 1255 N N . ARG A 1 177 ? -0.421 45.924 40.837 1.00 27.47 177 ARG A N 1
ATOM 1256 C CA . ARG A 1 177 ? 0.862 46.395 41.430 1.00 27.47 177 ARG A CA 1
ATOM 1257 C C . ARG A 1 177 ? 1.534 45.647 42.627 1.00 27.47 177 ARG A C 1
ATOM 1259 O O . ARG A 1 177 ? 1.049 45.723 43.744 1.00 27.47 177 ARG A O 1
ATOM 1266 N N . ARG A 1 178 ? 2.832 45.349 42.403 1.00 27.97 178 ARG A N 1
ATOM 1267 C CA . ARG A 1 178 ? 4.031 45.638 43.251 1.00 27.97 178 ARG A CA 1
ATOM 1268 C C . ARG A 1 178 ? 4.396 44.802 44.509 1.00 27.97 178 ARG A C 1
ATOM 1270 O O . ARG A 1 178 ? 3.604 44.636 45.419 1.00 27.97 178 ARG A O 1
ATOM 1277 N N . LEU A 1 179 ? 5.725 44.592 44.588 1.00 27.69 179 LEU A N 1
ATOM 1278 C CA . LEU A 1 179 ? 6.639 44.516 45.754 1.00 27.69 179 LEU A CA 1
ATOM 1279 C C . LEU A 1 179 ? 6.894 43.164 46.472 1.00 27.69 179 LEU A C 1
ATOM 1281 O O . LEU A 1 179 ? 6.010 42.536 47.038 1.00 27.69 179 LEU A O 1
ATOM 1285 N N . LEU A 1 180 ? 8.188 42.805 46.481 1.00 29.58 180 LEU A N 1
ATOM 1286 C CA . LEU A 1 180 ? 8.934 42.032 47.498 1.00 29.58 180 LEU A CA 1
ATOM 1287 C C . LEU A 1 180 ? 9.120 42.905 48.781 1.00 29.58 180 LEU A C 1
ATOM 1289 O O . LEU A 1 180 ? 8.874 44.110 48.654 1.00 29.58 180 LEU A O 1
ATOM 1293 N N . PRO A 1 181 ? 9.612 42.416 49.957 1.00 40.91 181 PRO A N 1
ATOM 1294 C CA . PRO A 1 181 ? 10.456 41.219 50.149 1.00 40.91 181 PRO A CA 1
ATOM 1295 C C . PRO A 1 181 ? 10.287 40.380 51.458 1.00 40.91 181 PRO A C 1
ATOM 1297 O O . PRO A 1 181 ? 9.560 40.735 52.376 1.00 40.91 181 PRO A O 1
ATOM 1300 N N . ASP A 1 182 ? 11.117 39.326 51.531 1.00 27.52 182 ASP A N 1
ATOM 1301 C CA . ASP A 1 182 ? 11.876 38.821 52.702 1.00 27.52 182 ASP A CA 1
ATOM 1302 C C . ASP A 1 182 ? 11.294 37.851 53.771 1.00 27.52 182 ASP A C 1
ATOM 1304 O O . ASP A 1 182 ? 10.135 37.875 54.168 1.00 27.52 182 ASP A O 1
ATOM 1308 N N . SER A 1 183 ? 12.242 37.082 54.332 1.00 28.80 183 SER A N 1
ATOM 1309 C CA . SER A 1 183 ? 12.305 36.444 55.664 1.00 28.80 183 SER A CA 1
ATOM 1310 C C . SER A 1 183 ? 11.746 35.020 55.959 1.00 28.80 183 SER A C 1
ATOM 1312 O O . SER A 1 183 ? 10.692 34.847 56.553 1.00 28.80 183 SER A O 1
ATOM 131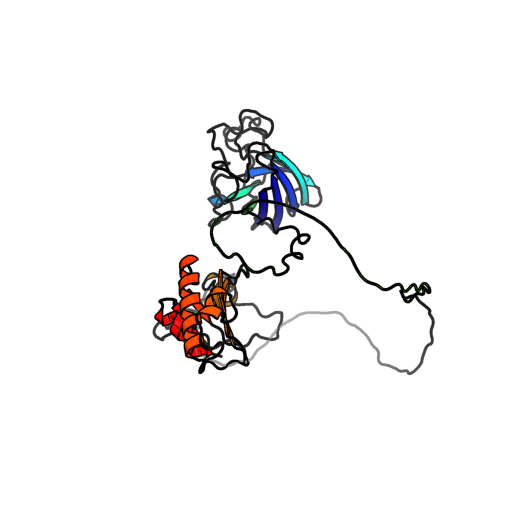4 N N . ARG A 1 184 ? 12.652 34.031 55.777 1.00 32.50 184 ARG A N 1
ATOM 1315 C CA . ARG A 1 184 ? 13.285 33.178 56.837 1.00 32.50 184 ARG A CA 1
ATOM 1316 C C . ARG A 1 184 ? 12.589 31.952 57.509 1.00 32.50 184 ARG A C 1
ATOM 1318 O O . ARG A 1 184 ? 11.394 31.937 57.751 1.00 32.50 184 ARG A O 1
ATOM 1325 N N . LEU A 1 185 ? 13.479 31.046 57.998 1.00 29.75 185 LEU A N 1
ATOM 1326 C CA . LEU A 1 185 ? 13.339 29.983 59.043 1.00 29.75 185 LEU A CA 1
ATOM 1327 C C . LEU A 1 185 ? 12.589 28.668 58.621 1.00 29.75 185 LEU A C 1
ATOM 1329 O O . LEU A 1 185 ? 11.586 28.762 57.933 1.00 29.75 185 LEU A O 1
ATOM 1333 N N . LEU A 1 186 ? 12.975 27.406 58.949 1.00 28.23 186 LEU A N 1
ATOM 1334 C CA . LEU A 1 186 ? 14.026 26.788 59.812 1.00 28.23 186 LEU A CA 1
ATOM 1335 C C . LEU A 1 186 ? 14.403 25.318 59.428 1.00 28.23 186 LEU A C 1
ATOM 1337 O O . LEU A 1 186 ? 13.530 24.596 58.969 1.00 28.23 186 LEU A O 1
ATOM 1341 N N . PHE A 1 187 ? 15.632 24.889 59.807 1.00 27.67 187 PHE A N 1
ATOM 1342 C CA . PHE A 1 187 ? 16.130 23.522 60.178 1.00 27.67 187 PHE A CA 1
ATOM 1343 C C . PHE A 1 187 ? 15.876 22.285 59.252 1.00 27.67 187 PHE A C 1
ATOM 1345 O O . PHE A 1 187 ? 14.990 22.295 58.416 1.00 27.67 187 PHE A O 1
ATOM 1352 N N . TYR A 1 188 ? 16.612 21.153 59.292 1.00 28.39 188 TYR A N 1
ATOM 1353 C CA . TYR A 1 188 ? 17.645 20.599 60.202 1.00 28.39 188 TYR A CA 1
ATOM 1354 C C . TYR A 1 188 ? 18.780 19.892 59.409 1.00 28.39 188 TYR A C 1
ATOM 1356 O O . TYR A 1 188 ? 18.569 19.394 58.307 1.00 28.39 188 TYR A O 1
ATOM 1364 N N . HIS A 1 189 ? 19.976 19.788 60.000 1.00 29.44 189 HIS A N 1
ATOM 1365 C CA . HIS A 1 189 ? 21.116 18.994 59.499 1.00 29.44 189 HIS A CA 1
ATOM 1366 C C . HIS A 1 189 ? 20.964 17.495 59.822 1.00 29.44 189 HIS A C 1
ATOM 1368 O O . HIS A 1 189 ? 20.658 17.186 60.967 1.00 29.44 189 HIS A O 1
ATOM 1374 N N . PHE A 1 190 ? 21.359 16.584 58.918 1.00 28.28 190 PHE A N 1
ATOM 1375 C CA . PHE A 1 190 ? 22.030 15.320 59.290 1.00 28.28 190 PHE A CA 1
ATOM 1376 C C . PHE A 1 190 ? 22.872 14.755 58.126 1.00 28.28 190 PHE A C 1
ATOM 1378 O O . PHE A 1 190 ? 22.424 14.708 56.984 1.00 28.28 190 PHE A O 1
ATOM 1385 N N . ARG A 1 191 ? 24.113 14.338 58.415 1.00 34.00 191 ARG A N 1
ATOM 1386 C CA . ARG A 1 191 ? 24.980 13.553 57.510 1.00 34.00 191 ARG A CA 1
ATOM 1387 C C . ARG A 1 191 ? 24.743 12.064 57.763 1.00 34.00 191 ARG A C 1
ATOM 1389 O O . ARG A 1 191 ? 24.613 11.711 58.927 1.00 34.00 191 ARG A O 1
ATOM 1396 N N . PHE A 1 192 ? 24.895 11.204 56.752 1.00 26.83 192 PHE A N 1
ATOM 1397 C CA . PHE A 1 192 ? 25.606 9.927 56.928 1.00 26.83 192 PHE A CA 1
ATOM 1398 C C . PHE A 1 192 ? 26.181 9.403 55.599 1.00 26.83 192 PHE A C 1
ATOM 1400 O O . PHE A 1 192 ? 25.563 9.523 54.546 1.00 26.83 192 PHE A O 1
ATOM 1407 N N . LEU A 1 193 ? 27.391 8.847 55.671 1.00 29.23 193 LEU A N 1
ATOM 1408 C CA . LEU A 1 193 ? 28.162 8.211 54.595 1.00 29.23 193 LEU A CA 1
ATOM 1409 C C . LEU A 1 193 ? 28.471 6.774 55.040 1.00 29.23 193 LEU A C 1
ATOM 1411 O O . LEU A 1 193 ? 28.844 6.612 56.201 1.00 29.23 193 LEU A O 1
ATOM 1415 N N . SER A 1 194 ? 28.388 5.778 54.145 1.00 30.67 194 SER A N 1
ATOM 1416 C CA . SER A 1 194 ? 29.329 4.631 53.990 1.00 30.67 194 SER A CA 1
ATOM 1417 C C . SER A 1 194 ? 28.694 3.386 53.332 1.00 30.67 194 SER A C 1
ATOM 1419 O O . SER A 1 194 ? 27.484 3.218 53.395 1.00 30.67 194 SER A O 1
ATOM 1421 N N . ALA A 1 195 ? 29.554 2.533 52.738 1.00 30.14 195 ALA A N 1
ATOM 1422 C CA . ALA A 1 195 ? 29.323 1.147 52.266 1.00 30.14 195 ALA A CA 1
ATOM 1423 C C . ALA A 1 195 ? 28.171 0.941 51.239 1.00 30.14 195 ALA A C 1
ATOM 1425 O O . ALA A 1 195 ? 27.002 1.050 51.573 1.00 30.14 195 ALA A O 1
ATOM 1426 N N . LEU A 1 196 ? 28.370 0.633 49.949 1.00 28.73 196 LEU A N 1
ATOM 1427 C CA . LEU A 1 196 ? 29.390 -0.191 49.277 1.00 28.73 196 LEU A CA 1
ATOM 1428 C C . LEU A 1 196 ? 29.381 -1.668 49.729 1.00 28.73 196 LEU A C 1
ATOM 1430 O O . LEU A 1 196 ? 30.129 -2.052 50.622 1.00 28.73 196 LEU A O 1
ATOM 1434 N N . SER A 1 197 ? 28.585 -2.517 49.064 1.00 30.39 197 SER A N 1
ATOM 1435 C CA . SER A 1 197 ? 29.116 -3.679 48.315 1.00 30.39 197 SER A CA 1
ATOM 1436 C C . SER A 1 197 ? 28.042 -4.510 47.584 1.00 30.39 197 SER A C 1
ATOM 1438 O O . SER A 1 197 ? 27.029 -4.908 48.144 1.00 30.39 197 SER A O 1
ATOM 1440 N N . PHE A 1 198 ? 28.317 -4.750 46.299 1.00 28.42 198 PHE A N 1
ATOM 1441 C CA . PHE A 1 198 ? 28.076 -5.971 45.517 1.00 28.42 198 PHE A CA 1
ATOM 1442 C C . PHE A 1 198 ? 26.990 -6.977 45.952 1.00 28.42 198 PHE A C 1
ATOM 1444 O O . PHE A 1 198 ? 27.176 -7.723 46.904 1.00 28.42 198 PHE A O 1
ATOM 1451 N N . PHE A 1 199 ? 26.034 -7.216 45.049 1.00 27.25 199 PHE A N 1
ATOM 1452 C CA . PHE A 1 199 ? 25.882 -8.561 44.475 1.00 27.25 199 PHE A CA 1
ATOM 1453 C C . PHE A 1 199 ? 25.508 -8.462 42.995 1.00 27.25 199 PHE A C 1
ATOM 1455 O O . PHE A 1 199 ? 24.506 -7.849 42.635 1.00 27.25 199 PHE A O 1
ATOM 1462 N N . ASN A 1 200 ? 26.332 -9.047 42.127 1.00 28.94 200 ASN A N 1
ATOM 1463 C CA . ASN A 1 200 ? 26.057 -9.149 40.701 1.00 28.94 200 ASN A CA 1
ATOM 1464 C C . ASN A 1 200 ? 26.783 -10.379 40.126 1.00 28.94 200 ASN A C 1
ATOM 1466 O O . ASN A 1 200 ? 27.915 -10.654 40.510 1.00 28.94 200 ASN A O 1
ATOM 1470 N N . SER A 1 201 ? 26.143 -11.018 39.143 1.00 29.22 201 SER A N 1
ATOM 1471 C CA . SER A 1 201 ? 26.762 -11.783 38.052 1.00 29.22 201 SER A CA 1
ATOM 1472 C C . SER A 1 201 ? 27.275 -13.235 38.229 1.00 29.22 201 SER A C 1
ATOM 1474 O O . SER A 1 201 ? 28.278 -13.509 38.873 1.00 29.22 201 SER A O 1
ATOM 1476 N N . ILE A 1 202 ? 26.659 -14.093 37.395 1.00 29.77 202 ILE A N 1
ATOM 1477 C CA . ILE A 1 202 ? 27.291 -14.905 36.322 1.00 29.77 202 ILE A CA 1
ATOM 1478 C C . ILE A 1 202 ? 27.784 -16.346 36.609 1.00 29.77 202 ILE A C 1
ATOM 1480 O O . ILE A 1 202 ? 28.446 -16.668 37.587 1.00 29.77 202 ILE A O 1
ATOM 1484 N N . MET A 1 203 ? 27.451 -17.214 35.641 1.00 29.34 203 MET A N 1
ATOM 1485 C CA . MET A 1 203 ? 27.896 -18.601 35.449 1.00 29.34 203 MET A CA 1
ATOM 1486 C C . MET A 1 203 ? 29.396 -18.765 35.142 1.00 29.34 203 MET A C 1
ATOM 1488 O O . MET A 1 203 ? 29.908 -17.980 34.351 1.00 29.34 203 MET A O 1
ATOM 1492 N N . LEU A 1 204 ? 30.008 -19.906 35.524 1.00 25.53 204 LEU A N 1
ATOM 1493 C CA . LEU A 1 204 ? 30.628 -20.854 34.559 1.00 25.53 204 LEU A CA 1
ATOM 1494 C C . LEU A 1 204 ? 31.131 -22.196 35.169 1.00 25.53 204 LEU A C 1
ATOM 1496 O O . LEU A 1 204 ? 31.835 -22.204 36.166 1.00 25.53 204 LEU A O 1
ATOM 1500 N N . LYS A 1 205 ? 30.843 -23.304 34.456 1.00 28.72 205 LYS A N 1
ATOM 1501 C CA . LYS A 1 205 ? 31.619 -24.565 34.260 1.00 28.72 205 LYS A CA 1
ATOM 1502 C C . LYS A 1 205 ? 32.387 -25.253 35.422 1.00 28.72 205 LYS A C 1
ATOM 1504 O O . LYS A 1 205 ? 33.452 -24.798 35.821 1.00 28.72 205 LYS A O 1
ATOM 1509 N N . GLN A 1 206 ? 32.034 -26.524 35.680 1.00 30.59 206 GLN A N 1
ATOM 1510 C CA . GLN A 1 206 ? 33.015 -27.634 35.742 1.00 30.59 206 GLN A CA 1
ATOM 1511 C C . GLN A 1 206 ? 32.410 -28.996 35.320 1.00 30.59 206 GLN A C 1
ATOM 1513 O O . GLN A 1 206 ? 31.310 -29.006 34.770 1.00 30.59 206 GLN A O 1
ATOM 1518 N N . VAL A 1 207 ? 33.182 -30.098 35.386 1.00 28.16 207 VAL A N 1
ATOM 1519 C CA . VAL A 1 207 ? 33.187 -31.145 34.331 1.00 28.16 207 VAL A CA 1
ATOM 1520 C C . VAL A 1 207 ? 33.690 -32.540 34.818 1.00 28.16 207 VAL A C 1
ATOM 1522 O O . VAL A 1 207 ? 34.539 -32.591 35.701 1.00 28.16 207 VAL A O 1
ATOM 1525 N N . VAL A 1 208 ? 33.226 -33.643 34.177 1.00 27.22 208 VAL A N 1
ATOM 1526 C CA . VAL A 1 208 ? 33.491 -35.106 34.444 1.00 27.22 208 VAL A CA 1
ATOM 1527 C C . VAL A 1 208 ? 32.804 -35.680 35.714 1.00 27.22 208 VAL A C 1
ATOM 1529 O O . VAL A 1 208 ? 32.732 -34.996 36.721 1.00 27.22 208 VAL A O 1
ATOM 1532 N N . GLY A 1 209 ? 32.280 -36.919 35.803 1.00 24.89 209 GLY A N 1
ATOM 1533 C CA . GLY A 1 209 ? 32.041 -38.005 34.825 1.00 24.89 209 GLY A CA 1
ATOM 1534 C C . GLY A 1 209 ? 32.219 -39.433 35.413 1.00 24.89 209 GLY A C 1
ATOM 1535 O O . GLY A 1 209 ? 33.200 -39.676 36.108 1.00 24.89 209 GLY A O 1
ATOM 1536 N N . LYS A 1 210 ? 31.276 -40.362 35.136 1.00 27.77 210 LYS A N 1
ATOM 1537 C CA . LYS A 1 210 ? 31.297 -41.856 35.285 1.00 27.77 210 LYS A CA 1
ATOM 1538 C C . LYS A 1 210 ? 29.877 -42.372 34.929 1.00 27.77 210 LYS A C 1
ATOM 1540 O O . LYS A 1 210 ? 28.923 -41.815 35.452 1.00 27.77 210 LYS A O 1
ATOM 1545 N N . TYR A 1 211 ? 29.602 -43.230 33.933 1.00 24.84 211 TYR A N 1
ATOM 1546 C CA . TYR A 1 211 ? 29.945 -44.660 33.743 1.00 24.84 211 TYR A CA 1
ATOM 1547 C C . TYR A 1 211 ? 29.672 -45.541 34.988 1.00 24.84 211 TYR A C 1
ATOM 1549 O O . TYR A 1 211 ? 30.216 -45.238 36.041 1.00 24.84 211 TYR A O 1
ATOM 1557 N N . SER A 1 212 ? 28.953 -46.678 34.948 1.00 27.75 212 SER A N 1
ATOM 1558 C CA . SER A 1 212 ? 28.142 -47.342 33.895 1.00 27.75 212 SER A CA 1
ATOM 1559 C C . SER A 1 212 ? 27.442 -48.610 34.469 1.00 27.75 212 SER A C 1
ATOM 1561 O O . SER A 1 212 ? 27.669 -48.941 35.628 1.00 27.75 212 SER A O 1
ATOM 1563 N N . ILE A 1 213 ? 26.756 -49.383 33.600 1.00 29.50 213 ILE A N 1
ATOM 1564 C CA . ILE A 1 213 ? 26.535 -50.865 33.616 1.00 29.50 213 ILE A CA 1
ATOM 1565 C C . ILE A 1 213 ? 25.095 -51.371 33.883 1.00 29.50 213 ILE A C 1
ATOM 1567 O O . ILE A 1 213 ? 24.494 -51.095 34.912 1.00 29.50 213 ILE A O 1
ATOM 1571 N N . GLY A 1 214 ? 24.619 -52.224 32.955 1.00 26.62 214 GLY A N 1
ATOM 1572 C CA . GLY A 1 214 ? 23.368 -53.004 33.010 1.00 26.62 214 GLY A CA 1
ATOM 1573 C C . GLY A 1 214 ? 22.692 -53.110 31.629 1.00 26.62 214 GLY A C 1
ATOM 1574 O O . GLY A 1 214 ? 21.681 -52.462 31.411 1.00 26.62 214 GLY A O 1
ATOM 1575 N N . LYS A 1 215 ? 23.320 -53.659 30.571 1.00 30.20 215 LYS A N 1
ATOM 1576 C CA . LYS A 1 215 ? 23.368 -55.104 30.203 1.00 30.20 215 LYS A CA 1
ATOM 1577 C C . LYS A 1 215 ? 21.970 -55.788 30.206 1.00 30.20 215 LYS A C 1
ATOM 1579 O O . LYS A 1 215 ? 21.277 -55.680 31.203 1.00 30.20 215 LYS A O 1
ATOM 1584 N N . ALA A 1 216 ? 21.547 -56.576 29.201 1.00 30.52 216 ALA A N 1
ATOM 1585 C CA . ALA A 1 216 ? 22.259 -57.085 28.014 1.00 30.52 216 ALA A CA 1
ATOM 1586 C C . ALA A 1 216 ? 21.372 -57.961 27.066 1.00 30.52 216 ALA A C 1
ATOM 1588 O O . ALA A 1 216 ? 20.500 -58.648 27.574 1.00 30.52 216 ALA A O 1
ATOM 1589 N N . ILE A 1 217 ? 21.748 -58.045 25.765 1.00 31.89 217 ILE A N 1
ATOM 1590 C CA . ILE A 1 217 ? 21.835 -59.274 24.900 1.00 31.89 217 ILE A CA 1
ATOM 1591 C C . ILE A 1 217 ? 20.516 -60.004 24.481 1.00 31.89 217 ILE A C 1
ATOM 1593 O O . ILE A 1 217 ? 19.625 -60.139 25.301 1.00 31.89 217 ILE A O 1
ATOM 1597 N N . TYR A 1 218 ? 20.288 -60.569 23.270 1.00 27.59 218 TYR A N 1
ATOM 1598 C CA . TYR A 1 218 ? 20.921 -60.600 21.914 1.00 27.59 218 TYR A CA 1
ATOM 1599 C C . TYR A 1 218 ? 19.861 -61.041 20.862 1.00 27.59 218 TYR A C 1
ATOM 1601 O O . TYR A 1 218 ? 18.837 -61.600 21.246 1.00 27.59 218 TYR A O 1
ATOM 1609 N N . GLY A 1 219 ? 20.150 -60.938 19.551 1.00 26.52 219 GLY A N 1
ATOM 1610 C CA . GLY A 1 219 ? 19.382 -61.665 18.516 1.00 26.52 219 GLY A CA 1
ATOM 1611 C C . GLY A 1 219 ? 19.638 -61.251 17.057 1.00 26.52 219 GLY A C 1
ATOM 1612 O O . GLY A 1 219 ? 18.921 -60.413 16.522 1.00 26.52 219 GLY A O 1
ATOM 1613 N N . SER A 1 220 ? 20.637 -61.848 16.396 1.00 28.17 220 SER A N 1
ATOM 1614 C CA . SER A 1 220 ? 20.880 -61.733 14.936 1.00 28.17 220 SER A CA 1
ATOM 1615 C C . SER A 1 220 ? 19.838 -62.568 14.131 1.00 28.17 220 SER A C 1
ATOM 1617 O O . SER A 1 220 ? 19.125 -63.359 14.733 1.00 28.17 220 SER A O 1
ATOM 1619 N N . ASN A 1 221 ? 19.697 -62.543 12.792 1.00 28.44 221 ASN A N 1
ATOM 1620 C CA . ASN A 1 221 ? 20.647 -62.205 11.722 1.00 28.44 221 ASN A CA 1
ATOM 1621 C C . ASN A 1 221 ? 19.967 -62.099 10.320 1.00 28.44 221 ASN A C 1
ATOM 1623 O O . ASN A 1 221 ? 18.904 -62.674 10.113 1.00 28.44 221 ASN A O 1
ATOM 1627 N N . ARG A 1 222 ? 20.726 -61.575 9.338 1.00 27.41 222 ARG A N 1
ATOM 1628 C CA . ARG A 1 222 ? 20.705 -61.872 7.878 1.00 27.41 222 ARG A CA 1
ATOM 1629 C C . ARG A 1 222 ? 19.688 -61.187 6.934 1.00 27.41 222 ARG A C 1
ATOM 1631 O O . ARG A 1 222 ? 18.510 -61.038 7.221 1.00 27.41 222 ARG A O 1
ATOM 1638 N N . ALA A 1 223 ? 20.196 -60.833 5.747 1.00 33.47 223 ALA A N 1
ATOM 1639 C CA . ALA A 1 223 ? 19.512 -60.163 4.632 1.00 33.47 223 ALA A CA 1
ATOM 1640 C C . ALA A 1 223 ? 19.398 -61.068 3.385 1.00 33.47 223 ALA A C 1
ATOM 1642 O O . ALA A 1 223 ? 20.225 -61.965 3.233 1.00 33.47 223 ALA A O 1
ATOM 1643 N N . TYR A 1 224 ? 18.455 -60.776 2.472 1.00 29.89 224 TYR A N 1
ATOM 1644 C CA . TYR A 1 224 ? 18.411 -61.280 1.081 1.00 29.89 224 TYR A CA 1
ATOM 1645 C C . TYR A 1 224 ? 17.686 -60.301 0.120 1.00 29.89 224 TYR A C 1
ATOM 1647 O O . TYR A 1 224 ? 16.934 -59.431 0.556 1.00 29.89 224 TYR A O 1
ATOM 1655 N N . LEU A 1 225 ? 17.946 -60.426 -1.191 1.00 27.53 225 LEU A N 1
ATOM 1656 C CA . LEU A 1 225 ? 17.529 -59.523 -2.284 1.00 27.53 225 LEU A CA 1
ATOM 1657 C C . LEU A 1 225 ? 16.403 -60.109 -3.174 1.00 27.53 225 LEU A C 1
ATOM 1659 O O . LEU A 1 225 ? 16.657 -61.157 -3.752 1.00 27.53 225 LEU A O 1
ATOM 1663 N N . ARG A 1 226 ? 15.305 -59.344 -3.407 1.00 30.59 226 ARG A N 1
ATOM 1664 C CA . ARG A 1 226 ? 14.354 -59.332 -4.582 1.00 30.59 226 ARG A CA 1
ATOM 1665 C C . ARG A 1 226 ? 13.733 -60.703 -5.043 1.00 30.59 226 ARG A C 1
ATOM 1667 O O . ARG A 1 226 ? 14.138 -61.721 -4.503 1.00 30.59 226 ARG A O 1
ATOM 1674 N N . PRO A 1 227 ? 12.770 -60.812 -6.012 1.00 35.41 227 PRO A N 1
ATOM 1675 C CA . PRO A 1 227 ? 12.015 -59.815 -6.809 1.00 35.41 227 PRO A CA 1
ATOM 1676 C C . PRO A 1 227 ? 10.452 -60.026 -6.919 1.00 35.41 227 PRO A C 1
ATOM 1678 O O . PRO A 1 227 ? 9.927 -61.049 -6.513 1.00 35.41 227 PRO A O 1
ATOM 1681 N N . PHE A 1 228 ? 9.748 -59.046 -7.522 1.00 25.28 228 PHE A N 1
ATOM 1682 C CA . PHE A 1 228 ? 8.570 -59.075 -8.453 1.00 25.28 228 PHE A CA 1
ATOM 1683 C C . PHE A 1 228 ? 7.356 -60.078 -8.402 1.00 25.28 228 PHE A C 1
ATOM 1685 O O . PHE A 1 228 ? 7.529 -61.283 -8.297 1.00 25.28 228 PHE A O 1
ATOM 1692 N N . LEU A 1 229 ? 6.166 -59.529 -8.770 1.00 25.23 229 LEU A N 1
ATOM 1693 C CA . LEU A 1 229 ? 4.927 -60.104 -9.401 1.00 25.23 229 LEU A CA 1
ATOM 1694 C C . LEU A 1 229 ? 3.621 -60.390 -8.584 1.00 25.23 229 LEU A C 1
ATOM 1696 O O . LEU A 1 229 ? 3.580 -61.200 -7.672 1.00 25.23 229 LEU A O 1
ATOM 1700 N N . PHE A 1 230 ? 2.532 -59.759 -9.075 1.00 24.61 230 PHE A N 1
ATOM 1701 C CA . PHE A 1 230 ? 1.122 -60.199 -9.275 1.00 24.61 230 PHE A CA 1
ATOM 1702 C C . PHE A 1 230 ? 0.218 -60.790 -8.156 1.00 24.61 230 PHE A C 1
ATOM 1704 O O . PHE A 1 230 ? 0.205 -61.981 -7.878 1.00 24.61 230 PHE A O 1
ATOM 1711 N N . GLN A 1 231 ? -0.691 -59.931 -7.670 1.00 27.11 231 GLN A N 1
ATOM 1712 C CA . GLN A 1 231 ? -2.167 -59.975 -7.830 1.00 27.11 231 GLN A CA 1
ATOM 1713 C C . GLN A 1 231 ? -2.929 -61.319 -7.970 1.00 27.11 231 GLN A C 1
ATOM 1715 O O . GLN A 1 231 ? -2.778 -62.033 -8.955 1.00 27.11 231 GLN A O 1
ATOM 1720 N N . THR A 1 232 ? -3.931 -61.529 -7.101 1.00 24.62 232 THR A N 1
ATOM 1721 C CA . THR A 1 232 ? -5.395 -61.664 -7.386 1.00 24.62 232 THR A CA 1
ATOM 1722 C C . THR A 1 232 ? -6.140 -62.004 -6.073 1.00 24.62 232 THR A C 1
ATOM 1724 O O . THR A 1 232 ? -5.508 -62.493 -5.147 1.00 24.62 232 THR A O 1
ATOM 1727 N N . ASN A 1 233 ? -7.456 -61.873 -5.864 1.00 26.50 233 ASN A N 1
ATOM 1728 C CA . ASN A 1 233 ? -8.549 -60.985 -6.300 1.00 26.50 233 ASN A CA 1
ATOM 1729 C C . ASN A 1 233 ? -9.860 -61.655 -5.811 1.00 26.50 233 ASN A C 1
ATOM 1731 O O . ASN A 1 233 ? -10.110 -62.791 -6.202 1.00 26.50 233 ASN A O 1
ATOM 1735 N N . CYS A 1 234 ? -10.709 -60.989 -5.021 1.00 26.52 234 CYS A N 1
ATOM 1736 C CA . CYS A 1 234 ? -12.120 -61.379 -4.838 1.00 26.52 234 CYS A CA 1
ATOM 1737 C C . CYS A 1 234 ? -12.930 -60.237 -4.194 1.00 26.52 234 CYS A C 1
ATOM 1739 O O . CYS A 1 234 ? -12.573 -59.741 -3.129 1.00 26.52 234 CYS A O 1
ATOM 1741 N N . GLY A 1 235 ? -14.037 -59.837 -4.820 1.00 28.33 235 GLY A N 1
ATOM 1742 C CA . GLY A 1 235 ? -15.000 -58.860 -4.293 1.00 28.33 235 GLY A CA 1
ATOM 1743 C C . GLY A 1 235 ? -16.404 -59.160 -4.824 1.00 28.33 235 GLY A C 1
ATOM 1744 O O . GLY A 1 235 ? -16.528 -60.051 -5.648 1.00 28.33 235 GLY A O 1
ATOM 1745 N N . PHE A 1 236 ? -17.435 -58.439 -4.376 1.00 30.25 236 PHE A N 1
ATOM 1746 C CA . PHE A 1 236 ? -18.823 -58.405 -4.896 1.00 30.25 236 PHE A CA 1
ATOM 1747 C C . PHE A 1 236 ? -19.524 -57.192 -4.223 1.00 30.25 236 PHE A C 1
ATOM 1749 O O . PHE A 1 236 ? -19.210 -56.914 -3.071 1.00 30.25 236 PHE A O 1
ATOM 1756 N N . HIS A 1 237 ? -20.489 -56.445 -4.781 1.00 29.92 237 HIS A N 1
ATOM 1757 C CA . HIS A 1 237 ? -20.894 -56.137 -6.169 1.00 29.92 237 HIS A CA 1
ATOM 1758 C C . HIS A 1 237 ? -22.027 -55.077 -6.104 1.00 29.92 237 HIS A C 1
ATOM 1760 O O . HIS A 1 237 ? -22.927 -55.261 -5.291 1.00 29.92 237 HIS A O 1
ATOM 1766 N N . ASN A 1 238 ? -22.017 -54.019 -6.939 1.00 28.53 238 ASN A N 1
ATOM 1767 C CA . ASN A 1 238 ? -23.196 -53.475 -7.666 1.00 28.53 238 ASN A CA 1
ATOM 1768 C C . ASN A 1 238 ? -22.972 -52.077 -8.288 1.00 28.53 238 ASN A C 1
ATOM 1770 O O . ASN A 1 238 ? -23.039 -51.058 -7.614 1.00 28.53 238 ASN A O 1
ATOM 1774 N N . GLY A 1 239 ? -22.831 -52.056 -9.618 1.00 32.78 239 GLY A N 1
ATOM 1775 C CA . GLY A 1 239 ? -23.691 -51.254 -10.501 1.00 32.78 239 GLY A CA 1
ATOM 1776 C C . GLY A 1 239 ? -23.647 -49.721 -10.465 1.00 32.78 239 GLY A C 1
ATOM 1777 O O . GLY A 1 239 ? -24.616 -49.118 -10.025 1.00 32.78 239 GLY A O 1
ATOM 1778 N N . GLN A 1 240 ? -22.642 -49.110 -11.103 1.00 30.73 240 GLN A N 1
ATOM 1779 C CA . GLN A 1 240 ? -22.819 -48.218 -12.274 1.00 30.73 240 GLN A CA 1
ATOM 1780 C C . GLN A 1 240 ? -21.466 -47.640 -12.724 1.00 30.73 240 GLN A C 1
ATOM 1782 O O . GLN A 1 240 ? -20.712 -47.092 -11.926 1.00 30.73 240 GLN A O 1
ATOM 1787 N N . THR A 1 241 ? -21.152 -47.735 -14.018 1.00 28.86 241 THR A N 1
ATOM 1788 C CA . THR A 1 241 ? -19.961 -47.105 -14.607 1.00 28.86 241 THR A CA 1
ATOM 1789 C C . THR A 1 241 ? -20.293 -45.710 -15.126 1.00 28.86 241 THR A C 1
ATOM 1791 O O . THR A 1 241 ? -20.763 -45.570 -16.255 1.00 28.86 241 THR A O 1
ATOM 1794 N N . VAL A 1 242 ? -20.003 -44.678 -14.332 1.00 32.47 242 VAL A N 1
ATOM 1795 C CA . VAL A 1 242 ? -19.900 -43.298 -14.831 1.00 32.47 242 VAL A CA 1
ATOM 1796 C C . VAL A 1 242 ? -18.428 -43.001 -15.095 1.00 32.47 242 VAL A C 1
ATOM 1798 O O . VAL A 1 242 ? -17.610 -42.969 -14.176 1.00 32.47 242 VAL A O 1
ATOM 1801 N N . LEU A 1 243 ? -18.083 -42.813 -16.368 1.00 36.22 243 LEU A N 1
ATOM 1802 C CA . LEU A 1 243 ? -16.721 -42.515 -16.801 1.00 36.22 243 LEU A CA 1
ATOM 1803 C C . LEU A 1 243 ? -16.427 -41.016 -16.609 1.00 36.22 243 LEU A C 1
ATOM 1805 O O . LEU A 1 243 ? -16.463 -40.240 -17.561 1.00 36.22 243 LEU A O 1
ATOM 1809 N N . ALA A 1 244 ? -16.169 -40.596 -15.370 1.00 30.97 244 ALA A N 1
ATOM 1810 C CA . ALA A 1 244 ? -15.735 -39.230 -15.087 1.00 30.97 244 ALA A CA 1
ATOM 1811 C C . ALA A 1 244 ? -14.247 -39.054 -15.467 1.00 30.97 244 ALA A C 1
ATOM 1813 O O . ALA A 1 244 ? -13.411 -39.848 -15.015 1.00 30.97 244 ALA A O 1
ATOM 1814 N N . PRO A 1 245 ? -13.873 -38.041 -16.273 1.00 33.41 245 PRO A N 1
ATOM 1815 C CA . PRO A 1 245 ? -12.472 -37.759 -16.551 1.00 33.41 245 PRO A CA 1
ATOM 1816 C C . PRO A 1 245 ? -11.788 -37.281 -15.267 1.00 33.41 245 PRO A C 1
ATOM 1818 O O . PRO A 1 245 ? -12.198 -36.292 -14.664 1.00 33.41 245 PRO A O 1
ATOM 1821 N N . ARG A 1 246 ? -10.722 -37.971 -14.847 1.00 32.75 246 ARG A N 1
ATOM 1822 C CA . ARG A 1 246 ? -9.873 -37.501 -13.746 1.00 32.75 246 ARG A CA 1
ATOM 1823 C C . ARG A 1 246 ? -9.159 -36.222 -14.177 1.00 32.75 246 ARG A C 1
ATOM 1825 O O . ARG A 1 246 ? -8.212 -36.285 -14.961 1.00 32.75 246 ARG A O 1
ATOM 1832 N N . SER A 1 247 ? -9.582 -35.081 -13.643 1.00 35.59 247 SER A N 1
ATOM 1833 C CA . SER A 1 247 ? -8.785 -33.860 -13.673 1.00 35.59 247 SER A CA 1
ATOM 1834 C C . SER A 1 247 ? -7.469 -34.095 -12.921 1.00 35.59 247 SER A C 1
ATOM 1836 O O . SER A 1 247 ? -7.428 -34.708 -11.855 1.00 35.59 247 SER A O 1
ATOM 1838 N N . PHE A 1 248 ? -6.362 -33.619 -13.493 1.00 40.41 248 PHE A N 1
ATOM 1839 C CA . PHE A 1 248 ? -5.018 -33.779 -12.918 1.00 40.41 248 PHE A CA 1
ATOM 1840 C C . PHE A 1 248 ? -4.761 -32.849 -11.710 1.00 40.41 248 PHE A C 1
ATOM 1842 O O . PHE A 1 248 ? -3.731 -32.949 -11.050 1.00 40.41 248 PHE A O 1
ATOM 1849 N N . PHE A 1 249 ? -5.721 -31.979 -11.386 1.00 32.22 249 PHE A N 1
ATOM 1850 C CA . PHE A 1 249 ? -5.756 -31.173 -10.169 1.00 32.22 249 PHE A CA 1
ATOM 1851 C C . PHE A 1 249 ? -6.983 -31.568 -9.346 1.00 32.22 249 PHE A C 1
ATOM 1853 O O . PHE A 1 249 ? -8.117 -31.380 -9.784 1.00 32.22 249 PHE A O 1
ATOM 1860 N N . GLY A 1 250 ? -6.741 -32.133 -8.161 1.00 36.94 250 GLY A N 1
ATOM 1861 C CA . GLY A 1 250 ? -7.788 -32.589 -7.249 1.00 36.94 250 GLY A CA 1
ATOM 1862 C C . GLY A 1 250 ? -8.500 -31.426 -6.563 1.00 36.94 250 GLY A C 1
ATOM 1863 O O . GLY A 1 250 ? -8.094 -31.006 -5.482 1.00 36.94 250 GLY A O 1
ATOM 1864 N N . VAL A 1 251 ? -9.566 -30.938 -7.191 1.00 35.75 251 VAL A N 1
ATOM 1865 C CA . VAL A 1 251 ? -10.579 -30.078 -6.575 1.00 35.75 251 VAL A CA 1
ATOM 1866 C C . VAL A 1 251 ? -11.913 -30.800 -6.712 1.00 35.75 251 VAL A C 1
ATOM 1868 O O . VAL A 1 251 ? -12.394 -31.021 -7.820 1.00 35.75 251 VAL A O 1
ATOM 1871 N N . GLU A 1 252 ? -12.476 -31.220 -5.583 1.00 36.59 252 GLU A N 1
ATOM 1872 C CA . GLU A 1 252 ? -13.867 -31.659 -5.509 1.00 36.59 252 GLU A CA 1
ATOM 1873 C C . GLU A 1 252 ? -14.725 -30.401 -5.332 1.00 36.59 252 GLU A C 1
ATOM 1875 O O . GLU A 1 252 ? -14.665 -29.750 -4.285 1.00 36.59 252 GLU A O 1
ATOM 1880 N N . ASP A 1 253 ? -15.489 -30.037 -6.364 1.00 31.94 253 ASP A N 1
ATOM 1881 C CA . ASP A 1 253 ? -16.426 -28.912 -6.316 1.00 31.94 253 ASP A CA 1
ATOM 1882 C C . ASP A 1 253 ? -17.630 -29.272 -5.433 1.00 31.94 253 ASP A C 1
ATOM 1884 O O . ASP A 1 253 ? -18.667 -29.745 -5.901 1.00 31.94 253 ASP A O 1
ATOM 1888 N N . TYR A 1 254 ? -17.484 -29.061 -4.124 1.00 31.64 254 TYR A N 1
ATOM 1889 C CA . TYR A 1 254 ? -18.585 -29.190 -3.174 1.00 31.64 254 TYR A CA 1
ATOM 1890 C C . TYR A 1 254 ? -19.478 -27.946 -3.258 1.00 31.64 254 TYR A C 1
ATOM 1892 O O . TYR A 1 254 ? -19.202 -26.908 -2.651 1.00 31.64 254 TYR A O 1
ATOM 1900 N N . VAL A 1 255 ? -20.541 -28.046 -4.056 1.00 39.84 255 VAL A N 1
ATOM 1901 C CA . VAL A 1 255 ? -21.613 -27.047 -4.114 1.00 39.84 255 VAL A CA 1
ATOM 1902 C C . VAL A 1 255 ? -22.477 -27.200 -2.857 1.00 39.84 255 VAL A C 1
ATOM 1904 O O . VAL A 1 255 ? -23.258 -28.140 -2.751 1.00 39.84 255 VAL A O 1
ATOM 1907 N N . ASP A 1 256 ? -22.316 -26.290 -1.894 1.00 38.06 256 ASP A N 1
ATOM 1908 C CA . ASP A 1 256 ? -23.172 -26.217 -0.701 1.00 38.06 256 ASP A CA 1
ATOM 1909 C C . ASP A 1 256 ? -24.546 -25.605 -1.064 1.00 38.06 256 ASP A C 1
ATOM 1911 O O . ASP A 1 256 ? -24.714 -24.381 -1.088 1.00 38.06 256 ASP A O 1
ATOM 1915 N N . ASP A 1 257 ? -25.539 -26.461 -1.313 1.00 44.78 257 ASP A N 1
ATOM 1916 C CA . ASP A 1 257 ? -26.960 -26.092 -1.396 1.00 44.78 257 ASP A CA 1
ATOM 1917 C C . ASP A 1 257 ? -27.530 -25.763 0.002 1.00 44.78 257 ASP A C 1
ATOM 1919 O O . ASP A 1 257 ? -27.829 -26.677 0.765 1.00 44.78 257 ASP A O 1
ATOM 1923 N N . ASP A 1 258 ? -27.687 -24.473 0.341 1.00 37.56 258 ASP A N 1
ATOM 1924 C CA . ASP A 1 258 ? -28.872 -23.877 1.013 1.00 37.56 258 ASP A CA 1
ATOM 1925 C C . ASP A 1 258 ? -28.590 -22.423 1.472 1.00 37.56 258 ASP A C 1
ATOM 1927 O O . ASP A 1 258 ? -27.922 -22.175 2.477 1.00 37.56 258 ASP A O 1
ATOM 1931 N N . THR A 1 259 ? -29.167 -21.424 0.796 1.00 40.62 259 THR A N 1
ATOM 1932 C CA . THR A 1 259 ? -29.122 -19.998 1.206 1.00 40.62 259 THR A CA 1
ATOM 1933 C C . THR A 1 259 ? -30.357 -19.554 2.008 1.00 40.62 259 THR A C 1
ATOM 1935 O O . THR A 1 259 ? -30.603 -18.363 2.190 1.00 40.62 259 THR A O 1
ATOM 1938 N N . SER A 1 260 ? -31.147 -20.509 2.508 1.00 41.12 260 SER A N 1
ATOM 1939 C CA . SER A 1 260 ? -32.504 -20.291 3.031 1.00 41.12 260 SER A CA 1
ATOM 1940 C C . SER A 1 260 ? -32.614 -20.031 4.546 1.00 41.12 260 SER A C 1
ATOM 1942 O O . SER A 1 260 ? -33.716 -19.783 5.042 1.00 41.12 260 SER A O 1
ATOM 1944 N N . ARG A 1 261 ? -31.510 -20.076 5.312 1.00 36.06 261 ARG A N 1
ATOM 1945 C CA . ARG A 1 261 ? -31.528 -19.970 6.788 1.00 36.06 261 ARG A CA 1
ATOM 1946 C C . ARG A 1 261 ? -30.727 -18.771 7.316 1.00 36.06 261 ARG A C 1
ATOM 1948 O O . ARG A 1 261 ? -29.606 -18.557 6.858 1.00 36.06 261 ARG A O 1
ATOM 1955 N N . PRO A 1 262 ? -31.236 -18.020 8.317 1.00 33.38 262 PRO A N 1
ATOM 1956 C CA . PRO A 1 262 ? -30.462 -16.965 8.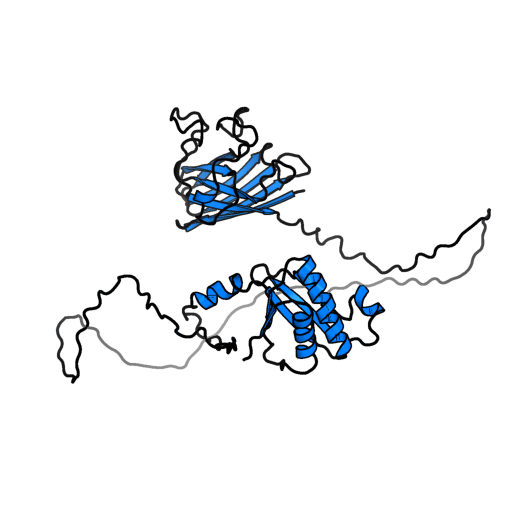968 1.00 33.38 262 PRO A CA 1
ATOM 1957 C C . PRO A 1 262 ? -29.233 -17.568 9.664 1.00 33.38 262 PRO A C 1
ATOM 1959 O O . PRO A 1 262 ? -29.338 -18.567 10.377 1.00 33.38 262 PRO A O 1
ATOM 1962 N N . TYR A 1 263 ? -28.063 -16.975 9.419 1.00 36.28 263 TYR A N 1
ATOM 1963 C CA . TYR A 1 263 ? -26.764 -17.558 9.756 1.00 36.28 263 TYR A CA 1
ATOM 1964 C C . TYR A 1 263 ? -26.531 -17.719 11.267 1.00 36.28 263 TYR A C 1
ATOM 1966 O O . TYR A 1 263 ? -26.114 -16.782 11.944 1.00 36.28 263 TYR A O 1
ATOM 1974 N N . THR A 1 264 ? -26.669 -18.951 11.757 1.00 32.41 264 THR A N 1
ATOM 1975 C CA . THR A 1 264 ? -26.134 -19.391 13.054 1.00 32.41 264 THR A CA 1
ATOM 1976 C C . THR A 1 264 ? -24.979 -20.357 12.789 1.00 32.41 264 THR A C 1
ATOM 1978 O O . THR A 1 264 ? -25.199 -21.538 12.531 1.00 32.41 264 THR A O 1
ATOM 1981 N N . TYR A 1 265 ? -23.740 -19.858 12.785 1.00 38.88 265 TYR A N 1
ATOM 1982 C CA . TYR A 1 265 ? -22.554 -20.664 12.469 1.00 38.88 265 TYR A CA 1
ATOM 1983 C C . TYR A 1 265 ? -21.913 -21.224 13.744 1.00 38.88 265 TYR A C 1
ATOM 1985 O O . TYR A 1 265 ? -21.4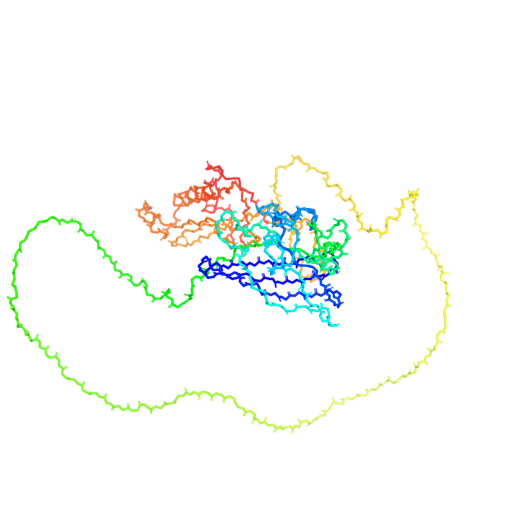09 -20.455 14.563 1.00 38.88 265 TYR A O 1
ATOM 1993 N N . GLN A 1 266 ? -21.893 -22.554 13.876 1.00 39.25 266 GLN A N 1
ATOM 1994 C CA . GLN A 1 266 ? -21.188 -23.259 14.952 1.00 39.25 266 GLN A CA 1
ATOM 1995 C C . GLN A 1 266 ? -19.674 -23.278 14.694 1.00 39.25 266 GLN A C 1
ATOM 1997 O O . GLN A 1 266 ? -19.213 -23.641 13.610 1.00 39.25 266 GLN A O 1
ATOM 2002 N N . LYS A 1 267 ? -18.876 -22.906 15.699 1.00 41.56 267 LYS A N 1
ATOM 2003 C CA . LYS A 1 267 ? -17.406 -22.868 15.613 1.00 41.56 267 LYS A CA 1
ATOM 2004 C C . LYS A 1 267 ? -16.825 -24.282 15.531 1.00 41.56 267 LYS A C 1
ATOM 2006 O O . LYS A 1 267 ? -16.728 -25.000 16.527 1.00 41.56 267 LYS A O 1
ATOM 2011 N N . GLU A 1 268 ? -16.355 -24.670 14.345 1.00 47.66 268 GLU A N 1
ATOM 2012 C CA . GLU A 1 268 ? -15.571 -25.897 14.185 1.00 47.66 268 GLU A CA 1
ATOM 2013 C C . GLU A 1 268 ? -14.360 -25.904 15.133 1.00 47.66 268 GLU A C 1
ATOM 2015 O O . GLU A 1 268 ? -13.522 -24.994 15.134 1.00 47.66 268 GLU A O 1
ATOM 2020 N N . LYS A 1 269 ? -14.234 -26.967 15.935 1.00 44.97 269 LYS A N 1
ATOM 2021 C CA . LYS A 1 269 ? -13.107 -27.142 16.858 1.00 44.97 269 LYS A CA 1
ATOM 2022 C C . LYS A 1 269 ? -11.797 -27.202 16.070 1.00 44.97 269 LYS A C 1
ATOM 202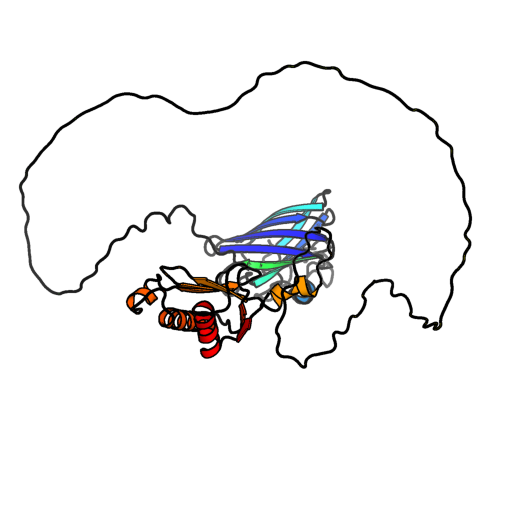4 O O . LYS A 1 269 ? -11.604 -28.110 15.260 1.00 44.97 269 LYS A O 1
ATOM 2029 N N . LYS A 1 270 ? -10.863 -26.282 16.356 1.00 49.62 270 LYS A N 1
ATOM 2030 C CA . LYS A 1 270 ? -9.499 -26.320 15.800 1.00 49.62 270 LYS A CA 1
ATOM 2031 C C . LYS A 1 270 ? -8.878 -27.696 16.056 1.00 49.62 270 LYS A C 1
ATOM 2033 O O . LYS A 1 270 ? -8.703 -28.108 17.203 1.00 49.62 270 LYS A O 1
ATOM 2038 N N . SER A 1 271 ? -8.542 -28.407 14.984 1.00 47.25 271 SER A N 1
ATOM 2039 C CA . SER A 1 271 ? -7.868 -29.701 15.067 1.00 47.25 271 SER A CA 1
ATOM 2040 C C . SER A 1 271 ? -6.468 -29.535 15.649 1.00 47.25 271 SER A C 1
ATOM 2042 O O . SER A 1 271 ? -5.711 -28.685 15.191 1.00 47.25 271 SER A O 1
ATOM 2044 N N . LYS A 1 272 ? -6.083 -30.405 16.586 1.00 54.03 272 LYS A N 1
ATOM 2045 C CA . LYS A 1 272 ? -4.731 -30.432 17.174 1.00 54.03 272 LYS A CA 1
ATOM 2046 C C . LYS A 1 272 ? -3.640 -30.983 16.233 1.00 54.03 272 LYS A C 1
ATOM 2048 O O . LYS A 1 272 ? -2.518 -31.184 16.679 1.00 54.03 272 LYS A O 1
ATOM 2053 N N . ASN A 1 273 ? -3.969 -31.271 14.973 1.00 53.56 273 ASN A N 1
ATOM 2054 C CA . ASN A 1 273 ? -3.027 -31.787 13.982 1.00 53.56 273 ASN A CA 1
ATOM 2055 C C . ASN A 1 273 ? -2.383 -30.610 13.215 1.00 53.56 273 ASN A C 1
ATOM 2057 O O . ASN A 1 273 ? -3.138 -29.882 12.563 1.00 53.56 273 ASN A O 1
ATOM 2061 N N . PRO A 1 274 ? -1.050 -30.409 13.283 1.00 59.41 274 PRO A N 1
ATOM 2062 C CA . PRO A 1 274 ? -0.369 -29.320 12.576 1.00 59.41 274 PRO A CA 1
ATOM 2063 C C . PRO A 1 274 ? -0.448 -29.440 11.046 1.00 59.41 274 PRO A C 1
ATOM 2065 O O . PRO A 1 274 ? -0.458 -28.414 10.374 1.00 59.41 274 PRO A O 1
ATOM 2068 N N . ASP A 1 275 ? -0.591 -30.654 10.504 1.00 61.44 275 ASP A N 1
ATOM 2069 C CA . ASP A 1 275 ? -0.597 -30.909 9.055 1.00 61.44 275 ASP A CA 1
ATOM 2070 C C . ASP A 1 275 ? -2.006 -30.884 8.427 1.00 61.44 275 ASP A C 1
ATOM 2072 O O . ASP A 1 275 ? -2.193 -31.287 7.276 1.00 61.44 275 ASP A O 1
ATOM 2076 N N . LYS A 1 276 ? -3.045 -30.437 9.154 1.00 65.81 276 LYS A N 1
ATOM 2077 C CA . LYS A 1 276 ? -4.394 -30.349 8.567 1.00 65.81 276 LYS A CA 1
ATOM 2078 C C . LYS A 1 276 ? -4.444 -29.217 7.537 1.00 65.81 276 LYS A C 1
ATOM 2080 O O . LYS A 1 276 ? -4.325 -28.045 7.890 1.00 65.81 276 LYS A O 1
ATOM 2085 N N . HIS A 1 277 ? -4.735 -29.565 6.282 1.00 62.38 277 HIS A N 1
ATOM 2086 C CA . HIS A 1 277 ? -5.015 -28.593 5.227 1.00 62.38 277 HIS A CA 1
ATOM 2087 C C . HIS A 1 277 ? -6.161 -27.649 5.639 1.00 62.38 277 HIS A C 1
ATOM 2089 O O . HIS A 1 277 ? -7.308 -28.067 5.815 1.00 62.38 277 HIS A O 1
ATOM 2095 N N . VAL A 1 278 ? -5.830 -26.367 5.809 1.00 66.19 278 VAL A N 1
ATOM 2096 C CA . VAL A 1 278 ? -6.777 -25.295 6.145 1.00 66.19 278 VAL A CA 1
ATOM 2097 C C . VAL A 1 278 ? -7.608 -24.977 4.905 1.00 66.19 278 VAL A C 1
ATOM 2099 O O . VAL A 1 278 ? -7.049 -24.681 3.846 1.00 66.19 278 VAL A O 1
ATOM 2102 N N . SER A 1 279 ? -8.938 -25.033 5.018 1.00 74.75 279 SER A N 1
ATOM 2103 C CA . SER A 1 279 ? -9.821 -24.803 3.868 1.00 74.75 279 SER A CA 1
ATOM 2104 C C . SER A 1 279 ? -9.680 -23.374 3.332 1.00 74.75 279 SER A C 1
ATOM 2106 O O . SER A 1 279 ? -9.350 -22.447 4.075 1.00 74.75 279 SER A O 1
ATOM 2108 N N . PHE A 1 280 ? -9.952 -23.165 2.039 1.00 72.81 280 PHE A N 1
ATOM 2109 C CA . PHE A 1 280 ? -9.884 -21.830 1.431 1.00 72.81 280 PHE A CA 1
ATOM 2110 C C . PHE A 1 280 ? -10.730 -20.812 2.214 1.00 72.81 280 PHE A C 1
ATOM 2112 O O . PHE A 1 280 ? -10.220 -19.758 2.584 1.00 72.81 280 PHE A O 1
ATOM 2119 N N . LYS A 1 281 ? -11.956 -21.202 2.593 1.00 73.88 281 LYS A N 1
ATOM 2120 C CA . LYS A 1 281 ? -12.872 -20.455 3.474 1.00 73.88 281 LYS A CA 1
ATOM 2121 C C . LYS A 1 281 ? -12.212 -20.051 4.800 1.00 73.88 281 LYS A C 1
ATOM 2123 O O . LYS A 1 281 ? -12.263 -18.886 5.177 1.00 73.88 281 LYS A O 1
ATOM 2128 N N . GLN A 1 282 ? -11.527 -20.969 5.486 1.00 71.25 282 GLN A N 1
ATOM 2129 C CA . GLN A 1 282 ? -10.815 -20.658 6.736 1.00 71.25 282 GLN A CA 1
ATOM 2130 C C . GLN A 1 282 ? -9.643 -19.675 6.538 1.00 71.25 282 GLN A C 1
ATOM 2132 O O . GLN A 1 282 ? -9.334 -18.924 7.461 1.00 71.25 282 GLN A O 1
ATOM 2137 N N . ARG A 1 283 ? -9.016 -19.635 5.351 1.00 73.12 283 ARG A N 1
ATOM 2138 C CA . ARG A 1 283 ? -7.978 -18.640 5.011 1.00 73.12 283 ARG A CA 1
ATOM 2139 C C . ARG A 1 283 ? -8.565 -17.270 4.645 1.00 73.12 283 ARG A C 1
ATOM 2141 O O . ARG A 1 283 ? -7.973 -16.254 4.994 1.00 73.12 283 ARG A O 1
ATOM 2148 N N . THR A 1 284 ? -9.711 -17.224 3.962 1.00 78.88 284 THR A N 1
ATOM 2149 C CA . THR A 1 284 ? -10.296 -15.976 3.435 1.00 78.88 284 THR A CA 1
ATOM 2150 C C . THR A 1 284 ? -11.290 -15.282 4.366 1.00 78.88 284 THR A C 1
ATOM 2152 O O . THR A 1 284 ? -11.484 -14.077 4.228 1.00 78.88 284 THR A O 1
ATOM 2155 N N . VAL A 1 285 ? -11.865 -15.966 5.364 1.00 78.44 285 VAL A N 1
ATOM 2156 C CA . VAL A 1 285 ? -12.808 -15.368 6.340 1.00 78.44 285 VAL A CA 1
ATOM 2157 C C . VAL A 1 285 ? -12.246 -14.125 7.050 1.00 78.44 285 VAL A C 1
ATOM 2159 O O . VAL A 1 285 ? -13.001 -13.204 7.352 1.00 78.44 285 VAL A O 1
ATOM 2162 N N . ALA A 1 286 ? -10.930 -14.036 7.269 1.00 72.31 286 ALA A N 1
ATOM 2163 C CA . ALA A 1 286 ? -10.308 -12.844 7.857 1.00 72.31 286 ALA A CA 1
ATOM 2164 C C . ALA A 1 286 ? -10.331 -11.602 6.941 1.00 72.31 286 ALA A C 1
ATOM 2166 O O . ALA A 1 286 ? -10.250 -10.490 7.452 1.00 72.31 286 ALA A O 1
ATOM 2167 N N . TYR A 1 287 ? -10.458 -11.788 5.623 1.00 78.38 287 TYR A N 1
ATOM 2168 C CA . TYR A 1 287 ? -10.563 -10.719 4.621 1.00 78.38 287 TYR A CA 1
ATOM 2169 C C . TYR A 1 287 ? -12.021 -10.409 4.263 1.00 78.38 287 TYR A C 1
ATOM 2171 O O . TYR A 1 287 ? -12.372 -9.249 4.087 1.00 78.38 287 TYR A O 1
ATOM 2179 N N . MET A 1 288 ? -12.879 -11.437 4.204 1.00 80.62 288 MET A N 1
ATOM 2180 C CA . MET A 1 288 ? -14.324 -11.277 3.973 1.00 80.62 288 MET A CA 1
ATOM 2181 C C . MET A 1 288 ? -15.037 -10.624 5.164 1.00 80.62 288 MET A C 1
ATOM 2183 O O . MET A 1 288 ? -16.049 -9.951 4.996 1.00 80.62 288 MET A O 1
ATOM 2187 N N . GLU A 1 289 ? -14.516 -10.825 6.376 1.00 84.56 289 GLU A N 1
ATOM 2188 C CA . GLU A 1 289 ? -15.024 -10.219 7.607 1.00 84.56 289 GLU A CA 1
ATOM 2189 C C . GLU A 1 289 ? -13.866 -9.570 8.371 1.00 84.56 289 GLU A C 1
ATOM 2191 O O . GLU A 1 289 ? -13.348 -10.148 9.333 1.00 84.56 289 GLU A O 1
ATOM 2196 N N . PRO A 1 290 ? -13.418 -8.386 7.921 1.00 89.38 290 PRO A N 1
ATOM 2197 C CA . PRO A 1 290 ? -12.166 -7.791 8.365 1.00 89.38 290 PRO A CA 1
ATOM 2198 C C . PRO A 1 290 ? -12.221 -7.187 9.773 1.00 89.38 290 PRO A C 1
ATOM 2200 O O . PRO A 1 290 ? -11.169 -6.906 10.337 1.00 89.38 290 PRO A O 1
ATOM 2203 N N . PHE A 1 291 ? -13.398 -7.014 10.381 1.00 95.00 291 PHE A N 1
ATOM 2204 C CA . PHE A 1 291 ? -13.546 -6.385 11.699 1.00 95.00 291 PHE A CA 1
ATOM 2205 C C . PHE A 1 291 ? -14.085 -7.354 12.759 1.00 95.00 291 PHE A C 1
ATOM 2207 O O . PHE A 1 291 ? -15.116 -8.004 12.560 1.00 95.00 291 PHE A O 1
ATOM 2214 N N . THR A 1 292 ? -13.419 -7.421 13.915 1.00 93.25 292 THR A N 1
ATOM 2215 C CA . THR A 1 292 ? -13.912 -8.095 15.127 1.00 93.25 292 THR A CA 1
ATOM 2216 C C . THR A 1 292 ? -14.360 -7.097 16.171 1.00 93.25 292 THR A C 1
ATOM 2218 O O . THR A 1 292 ? -13.677 -6.111 16.434 1.00 93.25 292 THR A O 1
ATOM 2221 N N . LEU A 1 293 ? -15.478 -7.400 16.821 1.00 94.19 293 LEU A N 1
ATOM 2222 C CA . LEU A 1 293 ? -15.888 -6.772 18.063 1.00 94.19 293 LEU A CA 1
ATOM 2223 C C . LEU A 1 293 ? -15.296 -7.555 19.243 1.00 94.19 293 LEU A C 1
ATOM 2225 O O . LEU A 1 293 ? -15.629 -8.717 19.460 1.00 94.19 293 LEU A O 1
ATOM 2229 N N . ASP A 1 294 ? -14.472 -6.890 20.042 1.00 92.19 294 ASP A N 1
ATOM 2230 C CA . ASP A 1 294 ? -13.981 -7.371 21.328 1.00 92.19 294 ASP A CA 1
ATOM 2231 C C . ASP A 1 294 ? -14.754 -6.674 22.453 1.00 92.19 294 ASP A C 1
ATOM 2233 O O . ASP A 1 294 ? -14.701 -5.451 22.588 1.00 92.19 294 ASP A O 1
ATOM 2237 N N . VAL A 1 295 ? -15.454 -7.440 23.295 1.00 91.94 295 VAL A N 1
ATOM 2238 C CA . VAL A 1 295 ? -16.145 -6.918 24.488 1.00 91.94 295 VAL A CA 1
ATOM 2239 C C . VAL A 1 295 ? -15.467 -7.472 25.737 1.00 91.94 295 VAL A C 1
ATOM 2241 O O . VAL A 1 295 ? -15.378 -8.683 25.915 1.00 91.94 295 VAL A O 1
ATOM 2244 N N . PHE A 1 296 ? -15.005 -6.586 26.619 1.00 90.75 296 PHE A N 1
ATOM 2245 C CA . PHE A 1 296 ? -14.389 -6.928 27.897 1.00 90.75 296 PHE A CA 1
ATOM 2246 C C . PHE A 1 296 ? -15.207 -6.362 29.061 1.00 90.75 296 PHE A C 1
ATOM 2248 O O . PHE A 1 296 ? -15.339 -5.145 29.235 1.00 90.75 296 PHE A O 1
ATOM 2255 N N . ILE A 1 297 ? -15.739 -7.256 29.895 1.00 89.00 297 ILE A N 1
ATOM 2256 C CA . ILE A 1 297 ? -16.608 -6.905 31.020 1.00 89.00 297 ILE A CA 1
ATOM 2257 C C . ILE A 1 297 ? -15.929 -7.287 32.331 1.00 89.00 297 ILE A C 1
ATOM 2259 O O . ILE A 1 297 ? -15.654 -8.450 32.601 1.00 89.00 297 ILE A O 1
ATOM 2263 N N . SER A 1 298 ? -15.694 -6.291 33.184 1.00 87.38 298 SER A N 1
ATOM 2264 C CA . SER A 1 298 ? -15.167 -6.480 34.532 1.00 87.38 298 SER A CA 1
ATOM 2265 C C . SER A 1 298 ? -16.210 -6.099 35.586 1.00 87.38 298 SER A C 1
ATOM 2267 O O . SER A 1 298 ? -17.198 -5.416 35.312 1.00 87.38 298 SER A O 1
ATOM 2269 N N . LYS A 1 299 ? -15.956 -6.461 36.849 1.00 85.75 299 LYS A N 1
ATOM 2270 C CA . LYS A 1 299 ? -16.769 -6.009 37.993 1.00 85.75 299 LYS A CA 1
ATOM 2271 C C . LYS A 1 299 ? -16.746 -4.481 38.173 1.00 85.75 299 LYS A C 1
ATOM 2273 O O . LYS A 1 299 ? -17.656 -3.939 38.790 1.00 85.75 299 LYS A O 1
ATOM 2278 N N . ARG A 1 300 ? -15.711 -3.790 37.670 1.00 87.06 300 ARG A N 1
ATOM 2279 C CA . ARG A 1 300 ? -15.469 -2.348 37.911 1.00 87.06 300 ARG A CA 1
ATOM 2280 C C . ARG A 1 300 ? -15.618 -1.438 36.687 1.00 87.06 300 ARG A C 1
ATOM 2282 O O . ARG A 1 300 ? -15.762 -0.231 36.868 1.00 87.06 300 ARG A O 1
ATOM 2289 N N . PHE A 1 301 ? -15.555 -1.983 35.475 1.00 90.12 301 PHE A N 1
ATOM 2290 C CA . PHE A 1 301 ? -15.666 -1.230 34.225 1.00 90.12 301 PHE A CA 1
ATOM 2291 C C . PHE A 1 301 ? -16.078 -2.147 33.069 1.00 90.12 301 PHE A C 1
ATOM 2293 O O . PHE A 1 301 ? -15.949 -3.369 33.163 1.00 90.12 301 PHE A O 1
ATOM 2300 N N . VAL A 1 302 ? -16.541 -1.539 31.981 1.00 91.62 302 VAL A N 1
ATOM 2301 C CA . VAL A 1 302 ? -16.832 -2.195 30.702 1.00 91.62 302 VAL A CA 1
ATOM 2302 C C . VAL A 1 302 ? -16.007 -1.495 29.632 1.00 91.62 302 VAL A C 1
ATOM 2304 O O . VAL A 1 302 ? -15.886 -0.268 29.654 1.00 91.62 302 VAL A O 1
ATOM 2307 N N . SER A 1 303 ? -15.423 -2.275 28.730 1.00 92.69 303 SER A N 1
ATOM 2308 C CA . SER A 1 303 ? -14.690 -1.796 27.562 1.00 92.69 303 SER A CA 1
ATOM 2309 C C . SER A 1 303 ? -15.126 -2.602 26.348 1.00 92.69 303 SER A C 1
ATOM 2311 O O . SER A 1 303 ? -15.312 -3.811 26.449 1.00 92.69 303 SER A O 1
ATOM 2313 N N . ALA A 1 304 ? -15.272 -1.948 25.207 1.00 94.44 304 ALA A N 1
ATOM 2314 C CA . ALA A 1 304 ? -15.529 -2.593 23.933 1.00 94.44 304 ALA A CA 1
ATOM 2315 C C . ALA A 1 304 ? -14.689 -1.914 22.846 1.00 94.44 304 ALA A C 1
ATOM 2317 O O . ALA A 1 304 ? -14.474 -0.700 22.883 1.00 94.44 304 ALA A O 1
ATOM 2318 N N . SER A 1 305 ? -14.177 -2.700 21.909 1.00 95.19 305 SER A N 1
ATOM 2319 C CA . SER A 1 305 ? -13.311 -2.225 20.832 1.00 95.19 305 SER A CA 1
ATOM 2320 C C . SER A 1 305 ? -13.584 -2.978 19.542 1.00 95.19 305 SER A C 1
ATOM 2322 O O . SER A 1 305 ? -13.886 -4.168 19.571 1.00 95.19 305 SER A O 1
ATOM 2324 N N . ILE A 1 306 ? -13.444 -2.287 18.416 1.00 95.81 306 ILE A N 1
ATOM 2325 C CA . ILE A 1 306 ? -13.468 -2.888 17.087 1.00 95.81 306 ILE A CA 1
ATOM 2326 C C . ILE A 1 306 ? -12.031 -2.949 16.575 1.00 95.81 306 ILE A C 1
ATOM 2328 O O . ILE A 1 306 ? -11.349 -1.924 16.504 1.00 95.81 306 ILE A O 1
ATOM 2332 N N . THR A 1 307 ? -11.579 -4.149 16.228 1.00 93.94 307 THR A N 1
ATOM 2333 C CA . THR A 1 307 ? -10.212 -4.437 15.783 1.00 93.94 307 THR A CA 1
ATOM 2334 C C . THR A 1 307 ? -10.240 -4.943 14.345 1.00 93.94 307 THR A C 1
ATOM 2336 O O . THR A 1 307 ? -11.060 -5.789 13.996 1.00 93.94 307 THR A O 1
ATOM 2339 N N . HIS A 1 308 ? -9.338 -4.453 13.498 1.00 92.19 308 HIS A N 1
ATOM 2340 C CA . HIS A 1 308 ? -9.148 -4.992 12.155 1.00 92.19 308 HIS A CA 1
ATOM 2341 C C . HIS A 1 308 ? -8.321 -6.289 12.219 1.00 92.19 308 HIS A C 1
ATOM 2343 O O . HIS A 1 308 ? -7.179 -6.266 12.679 1.00 92.19 308 HIS A O 1
ATOM 2349 N N . ARG A 1 309 ? -8.878 -7.418 11.759 1.00 86.00 309 ARG A N 1
ATOM 2350 C CA . ARG A 1 309 ? -8.291 -8.768 11.859 1.00 86.00 309 ARG A CA 1
ATOM 2351 C C . ARG A 1 309 ? -6.925 -8.885 11.187 1.00 86.00 309 ARG A C 1
ATOM 2353 O O . ARG A 1 309 ? -6.051 -9.552 11.726 1.00 86.00 309 ARG A O 1
ATOM 2360 N N . VAL A 1 310 ? -6.752 -8.270 10.015 1.00 84.00 310 VAL A N 1
ATOM 2361 C CA . VAL A 1 310 ? -5.546 -8.452 9.184 1.00 84.00 310 VAL A CA 1
ATOM 2362 C C . VAL A 1 310 ? -4.377 -7.591 9.672 1.00 84.00 310 VAL A C 1
ATOM 2364 O O . VAL A 1 310 ? -3.241 -8.050 9.678 1.00 84.00 310 VAL A O 1
ATOM 2367 N N . THR A 1 311 ? -4.641 -6.357 10.117 1.00 85.06 311 THR A N 1
ATOM 2368 C CA . THR A 1 311 ? -3.589 -5.412 10.558 1.00 85.06 311 THR A CA 1
ATOM 2369 C C . THR A 1 311 ? -3.470 -5.287 12.078 1.00 85.06 311 THR A C 1
ATOM 2371 O O . THR A 1 311 ? -2.648 -4.515 12.565 1.00 85.06 311 THR A O 1
ATOM 2374 N N . CYS A 1 312 ? -4.312 -5.991 12.842 1.00 86.31 312 CYS A N 1
ATOM 2375 C CA . CYS A 1 312 ? -4.432 -5.904 14.304 1.00 86.31 312 CYS A CA 1
ATOM 2376 C C . CYS A 1 312 ? -4.668 -4.478 14.855 1.00 86.31 312 CYS A C 1
ATOM 2378 O O . CYS A 1 312 ? -4.514 -4.234 16.054 1.00 86.31 312 CYS A O 1
ATOM 2380 N N . LYS A 1 313 ? -5.057 -3.522 14.001 1.00 90.44 313 LYS A N 1
ATOM 2381 C CA . LYS A 1 313 ? -5.294 -2.124 14.375 1.00 90.44 313 LYS A CA 1
ATOM 2382 C C . LYS A 1 313 ? -6.636 -1.995 15.095 1.00 90.44 313 LYS A C 1
ATOM 2384 O O . LYS A 1 313 ? -7.668 -2.382 14.551 1.00 90.44 313 LYS A O 1
ATOM 2389 N N . GLN A 1 314 ? -6.637 -1.407 16.291 1.00 93.06 314 GLN A N 1
ATOM 2390 C CA . GLN A 1 314 ? -7.874 -0.976 16.947 1.00 93.06 314 GLN A CA 1
ATOM 2391 C C . GLN A 1 314 ? -8.417 0.246 16.201 1.00 93.06 314 GLN A C 1
ATOM 2393 O O . GLN A 1 314 ? -7.742 1.270 16.109 1.00 93.06 314 GLN A O 1
ATOM 2398 N N . VAL A 1 315 ? -9.609 0.105 15.626 1.00 93.06 315 VAL A N 1
ATOM 2399 C CA . VAL A 1 315 ? -10.269 1.132 14.810 1.00 93.06 315 VAL A CA 1
ATOM 2400 C C . VAL A 1 315 ? -11.089 2.058 15.700 1.00 93.06 315 VAL A C 1
ATOM 2402 O O . VAL A 1 315 ? -10.929 3.272 15.652 1.00 93.06 315 VAL A O 1
ATOM 2405 N N . ALA A 1 316 ? -11.912 1.472 16.569 1.00 95.00 316 ALA A N 1
ATOM 2406 C CA . ALA A 1 316 ? -12.745 2.192 17.521 1.00 95.00 316 ALA A CA 1
ATOM 2407 C C . ALA A 1 316 ? -12.620 1.554 18.908 1.00 95.00 316 ALA A C 1
ATOM 2409 O O . ALA A 1 316 ? -12.580 0.331 19.036 1.00 95.00 316 ALA A O 1
ATOM 2410 N N . VAL A 1 317 ? -12.570 2.375 19.959 1.00 94.88 317 VAL A N 1
ATOM 2411 C CA . VAL A 1 317 ? -12.494 1.925 21.358 1.00 94.88 317 VAL A CA 1
ATOM 2412 C C . VAL A 1 317 ? -13.416 2.789 22.211 1.00 94.88 317 VAL A C 1
ATOM 2414 O O . VAL A 1 317 ? -13.377 4.019 22.138 1.00 94.88 317 VAL A O 1
ATOM 2417 N N . ALA A 1 318 ? -14.222 2.157 23.061 1.00 94.44 318 ALA A N 1
ATOM 2418 C CA . ALA A 1 318 ? -15.081 2.818 24.035 1.00 94.44 318 ALA A CA 1
ATOM 2419 C C . ALA A 1 318 ? -14.999 2.092 25.385 1.00 94.44 318 ALA A C 1
ATOM 2421 O O . ALA A 1 318 ? -15.055 0.867 25.454 1.00 94.44 318 ALA A O 1
ATOM 2422 N N . GLY A 1 319 ? -14.883 2.838 26.485 1.00 93.56 319 GLY A N 1
ATOM 2423 C CA . GLY A 1 319 ? -14.820 2.244 27.819 1.00 93.56 319 GLY A CA 1
ATOM 2424 C C . GLY A 1 319 ? -15.284 3.191 28.916 1.00 93.56 319 GLY A C 1
ATOM 2425 O O . GLY A 1 319 ? -15.091 4.402 28.842 1.00 93.56 319 GLY A O 1
ATOM 2426 N N . THR A 1 320 ? -15.877 2.644 29.979 1.00 91.94 320 THR A N 1
ATOM 2427 C CA . THR A 1 320 ? -16.483 3.441 31.067 1.00 91.94 320 THR A CA 1
ATOM 2428 C C . THR A 1 320 ? -15.459 4.138 31.976 1.00 91.94 320 THR A C 1
ATOM 2430 O O . THR A 1 320 ? -15.832 4.900 32.869 1.00 91.94 320 THR A O 1
ATOM 2433 N N . ASN A 1 321 ? -14.161 3.894 31.759 1.00 89.69 321 ASN A N 1
ATOM 2434 C CA . ASN A 1 321 ? -13.060 4.585 32.435 1.00 89.69 321 ASN A CA 1
ATOM 2435 C C . ASN A 1 321 ? -12.433 5.717 31.593 1.00 89.69 321 ASN A C 1
ATOM 2437 O O . ASN A 1 321 ? -11.619 6.473 32.126 1.00 89.69 321 ASN A O 1
ATOM 2441 N N . SER A 1 322 ? -12.795 5.850 30.313 1.00 87.81 322 SER A N 1
ATOM 2442 C CA . SER A 1 322 ? -12.290 6.917 29.440 1.00 87.81 322 SER A CA 1
ATOM 2443 C C . SER A 1 322 ? -12.786 8.289 29.928 1.00 87.81 322 SER A C 1
ATOM 2445 O O . SER A 1 322 ? -13.892 8.396 30.462 1.00 87.81 322 SER A O 1
ATOM 2447 N N . LYS A 1 323 ? -11.940 9.329 29.848 1.00 84.31 323 LYS A N 1
ATOM 2448 C CA . LYS A 1 323 ? -12.153 10.631 30.529 1.00 84.31 323 LYS A CA 1
ATOM 2449 C C . LYS A 1 323 ? -13.458 11.324 30.108 1.00 84.31 323 LYS A C 1
ATOM 2451 O O . LYS A 1 323 ? -14.153 11.886 30.946 1.00 84.31 323 LYS A O 1
ATOM 2456 N N . ASP A 1 324 ? -13.753 11.230 28.822 1.00 80.75 324 ASP A N 1
ATOM 2457 C CA . ASP A 1 324 ? -14.962 11.628 28.103 1.00 80.75 324 ASP A CA 1
ATOM 2458 C C . ASP A 1 324 ? -16.234 10.941 28.628 1.00 80.75 324 ASP A C 1
ATOM 2460 O O . ASP A 1 324 ? -17.220 11.605 28.936 1.00 80.75 324 ASP A O 1
ATOM 2464 N N . VAL A 1 325 ? -16.206 9.617 28.799 1.00 84.19 325 VAL A N 1
ATOM 2465 C CA . VAL A 1 325 ? -17.393 8.830 29.183 1.00 84.19 325 VAL A CA 1
ATOM 2466 C C . VAL A 1 325 ? -17.635 8.855 30.698 1.00 84.19 325 VAL A C 1
ATOM 2468 O O . VAL A 1 325 ? -18.769 8.909 31.179 1.00 84.19 325 VAL A O 1
ATOM 2471 N N . LYS A 1 326 ? -16.550 8.846 31.478 1.00 83.44 326 LYS A N 1
ATOM 2472 C CA . LYS A 1 326 ? -16.549 8.747 32.946 1.00 83.44 326 LYS A CA 1
ATOM 2473 C C . LYS A 1 326 ? -17.212 9.934 33.653 1.00 83.44 326 LYS A C 1
ATOM 2475 O O . LYS A 1 326 ? -17.625 9.779 34.799 1.00 83.44 326 LYS A O 1
ATOM 2480 N N . ALA A 1 327 ? -17.304 11.089 32.993 1.00 79.75 327 ALA A N 1
ATOM 2481 C CA . ALA A 1 327 ? -17.999 12.270 33.504 1.00 79.75 327 ALA A CA 1
ATOM 2482 C C . ALA A 1 327 ? -19.532 12.185 33.357 1.00 79.75 327 ALA A C 1
ATOM 2484 O O . ALA A 1 327 ? -20.253 12.814 34.127 1.00 79.75 327 ALA A O 1
ATOM 2485 N N . VAL A 1 328 ? -20.028 11.409 32.386 1.00 81.75 328 VAL A N 1
ATOM 2486 C CA . VAL A 1 328 ? -21.457 11.336 32.025 1.00 81.75 328 VAL A CA 1
ATOM 2487 C C . VAL A 1 328 ? -22.162 10.163 32.718 1.00 81.75 328 VAL A C 1
ATOM 2489 O O . VAL A 1 328 ? -23.340 10.247 33.071 1.00 81.75 328 VAL A O 1
ATOM 2492 N N . LEU A 1 329 ? -21.452 9.054 32.941 1.00 83.81 329 LEU A N 1
ATOM 2493 C CA . LEU A 1 329 ? -22.038 7.834 33.496 1.00 83.81 329 LEU A CA 1
ATOM 2494 C C . LEU A 1 329 ? -22.177 7.855 35.026 1.00 83.81 329 LEU A C 1
ATOM 2496 O O . LEU A 1 329 ? -21.190 7.910 35.758 1.00 83.81 329 LEU A O 1
ATOM 2500 N N . ARG A 1 330 ? -23.412 7.658 35.511 1.00 80.62 330 ARG A N 1
ATOM 2501 C CA . ARG A 1 330 ? -23.717 7.453 36.944 1.00 80.62 330 ARG A CA 1
ATOM 2502 C C . ARG A 1 330 ? -23.151 6.141 37.508 1.00 80.62 330 ARG A C 1
ATOM 2504 O O . ARG A 1 330 ? -22.881 6.060 38.700 1.00 80.62 330 ARG A O 1
ATOM 2511 N N . SER A 1 331 ? -22.967 5.124 36.664 1.00 84.44 331 SER A N 1
ATOM 2512 C CA . SER A 1 331 ? -22.396 3.822 37.030 1.00 84.44 331 SER A CA 1
ATOM 2513 C C . SER A 1 331 ? -21.487 3.290 35.925 1.00 84.44 331 SER A C 1
ATOM 2515 O O . SER A 1 331 ? -21.668 3.607 34.753 1.00 84.44 331 SER A O 1
ATOM 2517 N N . ARG A 1 332 ? -20.486 2.483 36.295 1.00 82.12 332 ARG A N 1
ATOM 2518 C CA . ARG A 1 332 ? -19.397 2.058 35.396 1.00 82.12 332 ARG A CA 1
ATOM 2519 C C . ARG A 1 332 ? -19.525 0.631 34.870 1.00 82.12 332 ARG A C 1
ATOM 2521 O O . ARG A 1 332 ? -18.739 0.263 33.998 1.00 82.12 332 ARG A O 1
ATOM 2528 N N . CYS A 1 333 ? -20.452 -0.174 35.388 1.00 84.50 333 CYS A N 1
ATOM 2529 C CA . CYS A 1 333 ? -20.593 -1.575 34.976 1.00 84.50 333 CYS A CA 1
ATOM 2530 C C . CYS A 1 333 ? -22.040 -2.079 34.851 1.00 84.50 333 CYS A C 1
ATOM 2532 O O . CYS A 1 333 ? -22.228 -3.270 34.600 1.00 84.50 333 CYS A O 1
ATOM 2534 N N . ASP A 1 334 ? -23.051 -1.221 34.999 1.00 89.25 334 ASP A N 1
ATOM 2535 C CA . ASP A 1 334 ? -24.461 -1.621 34.894 1.00 89.25 334 ASP A CA 1
ATOM 2536 C C . ASP A 1 334 ? -24.938 -1.738 33.440 1.00 89.25 334 ASP A C 1
ATOM 2538 O O . ASP A 1 334 ? -24.279 -1.277 32.506 1.00 89.25 334 ASP A O 1
ATOM 2542 N N . ILE A 1 335 ? -26.118 -2.332 33.244 1.00 88.56 335 ILE A N 1
ATOM 2543 C CA . ILE A 1 335 ? -26.733 -2.517 31.920 1.00 88.56 335 ILE A CA 1
ATOM 2544 C C . ILE A 1 335 ? -26.881 -1.182 31.154 1.00 88.56 335 ILE A C 1
ATOM 2546 O O . ILE A 1 335 ? -26.463 -1.143 29.998 1.00 88.56 335 ILE A O 1
ATOM 2550 N N . PRO A 1 336 ? -27.340 -0.057 31.752 1.00 90.00 336 PRO A N 1
ATOM 2551 C CA . PRO A 1 336 ? -27.404 1.222 31.038 1.00 90.00 336 PRO A CA 1
ATOM 2552 C C . PRO A 1 336 ? -26.032 1.734 30.582 1.00 90.00 336 PRO A C 1
ATOM 2554 O O . PRO A 1 336 ? -25.919 2.297 29.499 1.00 90.00 336 PRO A O 1
ATOM 2557 N N . ALA A 1 337 ? -24.972 1.488 31.362 1.00 90.50 337 ALA A N 1
ATOM 2558 C CA . ALA A 1 337 ? -23.611 1.841 30.966 1.00 90.50 337 ALA A CA 1
ATOM 2559 C C . ALA A 1 337 ? -23.133 0.998 29.771 1.00 90.50 337 ALA A C 1
ATOM 2561 O O . ALA A 1 337 ? -22.450 1.518 28.895 1.00 90.50 337 ALA A O 1
ATOM 2562 N N . CYS A 1 338 ? -23.533 -0.277 29.700 1.00 91.81 338 CYS A N 1
ATOM 2563 C CA . CYS A 1 338 ? -23.266 -1.145 28.549 1.00 91.81 338 CYS A CA 1
ATOM 2564 C C . CYS A 1 338 ? -23.942 -0.609 27.273 1.00 91.81 338 CYS A C 1
ATOM 2566 O O . CYS A 1 338 ? -23.286 -0.533 26.236 1.00 91.81 338 CYS A O 1
ATOM 2568 N N . MET A 1 339 ? -25.200 -0.158 27.371 1.00 92.56 339 MET A N 1
ATOM 2569 C CA . MET A 1 339 ? -25.911 0.498 26.260 1.00 92.56 339 MET A CA 1
ATOM 2570 C C . MET A 1 339 ? -25.193 1.786 25.819 1.00 92.56 339 MET A C 1
ATOM 2572 O O . MET A 1 339 ? -24.913 1.979 24.642 1.00 92.56 339 MET A O 1
ATOM 2576 N N . SER A 1 340 ? -24.806 2.661 26.757 1.00 92.56 340 SER A N 1
ATOM 2577 C CA . SER A 1 340 ? -24.065 3.886 26.413 1.00 92.56 340 SER A CA 1
ATOM 2578 C C . SER A 1 340 ? -22.724 3.602 25.724 1.00 92.56 340 SER A C 1
ATOM 2580 O O . SER A 1 340 ? -22.350 4.329 24.808 1.00 92.56 340 SER A O 1
ATOM 2582 N N . ILE A 1 341 ? -22.010 2.545 26.128 1.00 93.75 341 ILE A N 1
ATOM 2583 C CA . ILE A 1 341 ? -20.763 2.124 25.472 1.00 93.75 341 ILE A CA 1
ATOM 2584 C C . ILE A 1 341 ? -21.014 1.601 24.056 1.00 93.75 341 ILE A C 1
ATOM 2586 O O . ILE A 1 341 ? -20.259 1.972 23.162 1.00 93.75 341 ILE A O 1
ATOM 2590 N N . GLY A 1 342 ? -22.068 0.809 23.831 1.00 94.44 342 GLY A N 1
ATOM 2591 C CA . GLY A 1 342 ? -22.447 0.360 22.487 1.00 94.44 342 GLY A CA 1
ATOM 2592 C C . GLY A 1 342 ? -22.731 1.536 21.550 1.00 94.44 342 GLY A C 1
ATOM 2593 O O . GLY A 1 342 ? -22.174 1.596 20.456 1.00 94.44 342 GLY A O 1
ATOM 2594 N N . ARG A 1 343 ? -23.492 2.535 22.018 1.00 94.38 343 ARG A N 1
ATOM 2595 C CA . ARG A 1 343 ? -23.735 3.775 21.266 1.00 94.38 343 ARG A CA 1
ATOM 2596 C C . ARG A 1 343 ? -22.440 4.526 20.925 1.00 94.38 343 ARG A C 1
ATOM 2598 O O . ARG A 1 343 ? -22.181 4.767 19.750 1.00 94.38 343 ARG A O 1
ATOM 2605 N N . ILE A 1 344 ? -21.603 4.846 21.916 1.00 94.50 344 ILE A N 1
ATOM 2606 C CA . ILE A 1 344 ? -20.348 5.597 21.699 1.00 94.50 344 ILE A CA 1
ATOM 2607 C C . ILE A 1 344 ? -19.394 4.831 20.769 1.00 94.50 344 ILE A C 1
ATOM 2609 O O . ILE A 1 344 ? -18.688 5.434 19.961 1.00 94.50 344 ILE A O 1
ATOM 2613 N N . LEU A 1 345 ? -19.374 3.496 20.854 1.00 95.69 345 LEU A N 1
ATOM 2614 C CA . LEU A 1 345 ? -18.585 2.667 19.949 1.00 95.69 345 LEU A CA 1
ATOM 2615 C C . LEU A 1 345 ? -19.144 2.690 18.519 1.00 95.69 345 LEU A C 1
ATOM 2617 O O . LEU A 1 345 ? -18.349 2.762 17.590 1.00 95.69 345 LEU A O 1
ATOM 2621 N N . SER A 1 346 ? -20.470 2.682 18.333 1.00 96.31 346 SER A N 1
ATOM 2622 C CA . SER A 1 346 ? -21.090 2.801 17.002 1.00 96.31 346 SER A CA 1
ATOM 2623 C C . SER A 1 346 ? -20.825 4.155 16.339 1.00 96.31 346 SER A C 1
ATOM 2625 O O . SER A 1 346 ? -20.554 4.198 15.144 1.00 96.31 346 SER A O 1
ATOM 2627 N N . GLU A 1 347 ? -20.843 5.249 17.108 1.00 95.19 347 GLU A N 1
ATOM 2628 C CA . GLU A 1 347 ? -20.534 6.595 16.611 1.00 95.19 347 GLU A CA 1
ATOM 2629 C C . GLU A 1 347 ? -19.074 6.635 16.105 1.00 95.19 347 GLU A C 1
ATOM 2631 O O . GLU A 1 347 ? -18.834 6.972 14.948 1.00 95.19 347 GLU A O 1
ATOM 2636 N N . ARG A 1 348 ? -18.119 6.122 16.897 1.00 95.44 348 ARG A N 1
ATOM 2637 C CA . ARG A 1 348 ? -16.696 5.994 16.509 1.00 95.44 348 ARG A CA 1
ATOM 2638 C C . ARG A 1 348 ? -16.428 5.016 15.366 1.00 95.44 348 ARG A C 1
ATOM 2640 O O . ARG A 1 348 ? -15.468 5.193 14.627 1.00 95.44 348 ARG A O 1
ATOM 2647 N N . ALA A 1 349 ? -17.229 3.960 15.242 1.00 96.06 349 ALA A N 1
ATOM 2648 C CA . ALA A 1 349 ? -17.113 3.005 14.144 1.00 96.06 349 ALA A CA 1
ATOM 2649 C C . ALA A 1 349 ? -17.484 3.667 12.810 1.00 96.06 349 ALA A C 1
ATOM 2651 O O . ALA A 1 349 ? -16.748 3.532 11.837 1.00 96.06 349 ALA A O 1
ATOM 2652 N N . LYS A 1 350 ? -18.568 4.454 12.797 1.00 95.38 350 LYS A N 1
ATOM 2653 C CA . LYS A 1 350 ? -19.021 5.212 11.622 1.00 95.38 350 LYS A CA 1
ATOM 2654 C C . LYS A 1 350 ? -18.074 6.344 11.239 1.00 95.38 350 LYS A C 1
ATOM 2656 O O . LYS A 1 350 ? -17.855 6.550 10.056 1.00 95.38 350 LYS A O 1
ATOM 2661 N N . GLU A 1 351 ? -17.465 7.028 12.211 1.00 94.62 351 GLU A N 1
ATOM 2662 C CA . GLU A 1 351 ? -16.383 8.003 11.964 1.00 94.62 351 GLU A CA 1
ATOM 2663 C C . GLU A 1 351 ? -15.156 7.385 11.262 1.00 94.62 351 GLU A C 1
ATOM 2665 O O . GLU A 1 351 ? -14.353 8.109 10.679 1.00 94.62 351 GLU A O 1
ATOM 2670 N N . ALA A 1 352 ? -15.009 6.057 11.316 1.00 92.88 352 ALA A N 1
ATOM 2671 C CA . ALA A 1 352 ? -13.959 5.288 10.655 1.00 92.88 352 ALA A CA 1
ATOM 2672 C C . ALA A 1 352 ? -14.485 4.413 9.494 1.00 92.88 352 ALA A C 1
ATOM 2674 O O . ALA A 1 352 ? -13.818 3.451 9.112 1.00 92.88 352 ALA A O 1
ATOM 2675 N N . ASP A 1 353 ? -15.683 4.712 8.974 1.00 94.25 353 ASP A N 1
ATOM 2676 C CA . ASP A 1 353 ? -16.370 3.999 7.884 1.00 94.25 353 ASP A CA 1
ATOM 2677 C C . ASP A 1 353 ? -16.591 2.485 8.110 1.00 94.25 353 ASP A C 1
ATOM 2679 O O . ASP A 1 353 ? -16.734 1.701 7.168 1.00 94.25 353 ASP A O 1
ATOM 2683 N N . VAL A 1 354 ? -16.681 2.047 9.372 1.00 93.88 354 VAL A N 1
ATOM 2684 C CA . VAL A 1 354 ? -16.967 0.652 9.740 1.00 93.88 354 VAL A CA 1
ATOM 2685 C C . VAL A 1 354 ? -18.440 0.467 10.099 1.00 93.88 354 VAL A C 1
ATOM 2687 O O . VAL A 1 354 ? -18.901 0.929 11.142 1.00 93.88 354 VAL A O 1
ATOM 2690 N N . TYR A 1 355 ? -19.155 -0.293 9.264 1.00 93.81 355 TYR A N 1
ATOM 2691 C CA . TYR A 1 355 ? -20.588 -0.593 9.418 1.00 93.81 355 TYR A CA 1
ATOM 2692 C C . TYR A 1 355 ? -20.900 -2.067 9.725 1.00 93.81 355 TYR A C 1
ATOM 2694 O O . TYR A 1 355 ? -22.024 -2.382 10.110 1.00 93.81 355 TYR A O 1
ATOM 2702 N N . THR A 1 356 ? -19.921 -2.968 9.595 1.00 93.81 356 THR A N 1
ATOM 2703 C CA . THR A 1 356 ? -20.091 -4.414 9.812 1.00 93.81 356 THR A CA 1
ATOM 2704 C C . THR A 1 356 ? -18.982 -4.949 10.709 1.00 93.81 356 THR A C 1
ATOM 2706 O O . THR A 1 356 ? -17.808 -4.647 10.497 1.00 93.81 356 THR A O 1
ATOM 2709 N N . ALA A 1 357 ? -19.339 -5.776 11.690 1.00 93.88 357 ALA A N 1
ATOM 2710 C CA . ALA A 1 357 ? -18.402 -6.437 12.589 1.00 93.88 357 ALA A CA 1
ATOM 2711 C C . ALA A 1 357 ? -18.804 -7.893 12.868 1.00 93.88 357 ALA A C 1
ATOM 2713 O O . ALA A 1 357 ? -19.959 -8.295 12.748 1.00 93.88 357 ALA A O 1
ATOM 2714 N N . SER A 1 358 ? -17.829 -8.690 13.290 1.00 92.06 358 SER A N 1
ATOM 2715 C CA . SER A 1 358 ? -18.023 -10.066 13.749 1.00 92.06 358 SER A CA 1
ATOM 2716 C C . SER A 1 358 ? -17.784 -10.153 15.257 1.00 92.06 358 SER A C 1
ATOM 2718 O O . SER A 1 358 ? -16.769 -9.666 15.754 1.00 92.06 358 SER A O 1
ATOM 2720 N N . TYR A 1 359 ? -18.698 -10.767 16.004 1.00 92.12 359 TYR A N 1
ATOM 2721 C CA . TYR A 1 359 ? -18.525 -11.041 17.428 1.00 92.12 359 TYR A CA 1
ATOM 2722 C C . TYR A 1 359 ? -18.336 -12.540 17.656 1.00 92.12 359 TYR A C 1
ATOM 2724 O O . TYR A 1 359 ? -19.163 -13.354 17.244 1.00 92.12 359 TYR A O 1
ATOM 2732 N N . THR A 1 360 ? -17.256 -12.899 18.346 1.00 87.69 360 THR A N 1
ATOM 2733 C CA . THR A 1 360 ? -17.000 -14.267 18.802 1.00 87.69 360 THR A CA 1
ATOM 2734 C C . THR A 1 360 ? -16.838 -14.230 20.322 1.00 87.69 360 THR A C 1
ATOM 2736 O O . THR A 1 360 ? -15.918 -13.563 20.807 1.00 87.69 360 THR A O 1
ATOM 2739 N N . PRO A 1 361 ? -17.715 -14.893 21.096 1.00 84.81 361 PRO A N 1
ATOM 2740 C CA . PRO A 1 361 ? -17.581 -14.967 22.539 1.00 84.81 361 PRO A CA 1
ATOM 2741 C C . PRO A 1 361 ? -16.310 -15.738 22.903 1.00 84.81 361 PRO A C 1
ATOM 2743 O O . PRO A 1 361 ? -15.835 -16.607 22.166 1.00 84.81 361 PRO A O 1
ATOM 2746 N N . ARG A 1 362 ? -15.738 -15.407 24.059 1.00 83.00 362 ARG A N 1
ATOM 2747 C CA . ARG A 1 362 ? -14.617 -16.166 24.622 1.00 83.00 362 ARG A CA 1
ATOM 2748 C C . ARG A 1 362 ? -15.168 -17.435 25.258 1.00 83.00 362 ARG A C 1
ATOM 2750 O O . ARG A 1 362 ? -16.288 -17.428 25.752 1.00 83.00 362 ARG A O 1
ATOM 2757 N N . ASP A 1 363 ? -14.355 -18.483 25.350 1.00 74.69 363 ASP A N 1
ATOM 2758 C CA . ASP A 1 363 ? -14.788 -19.807 25.833 1.00 74.69 363 ASP A CA 1
ATOM 2759 C C . ASP A 1 363 ? -15.358 -19.816 27.284 1.00 74.69 363 ASP A C 1
ATOM 2761 O O . ASP A 1 363 ? -15.902 -20.822 27.735 1.00 74.69 363 ASP A O 1
ATOM 2765 N N . GLN A 1 364 ? -15.228 -18.710 28.034 1.00 72.75 364 GLN A N 1
ATOM 2766 C CA . GLN A 1 364 ? -15.779 -18.506 29.386 1.00 72.75 364 GLN A CA 1
ATOM 2767 C C . GLN A 1 364 ? -16.975 -17.528 29.437 1.00 72.75 364 GLN A C 1
ATOM 2769 O O . GLN A 1 364 ? -17.638 -17.429 30.471 1.00 72.75 364 GLN A O 1
ATOM 2774 N N . ASP A 1 365 ? -17.255 -16.806 28.349 1.00 75.38 365 ASP A N 1
ATOM 2775 C CA . ASP A 1 365 ? -18.243 -15.729 28.284 1.00 75.38 365 ASP A CA 1
ATOM 2776 C C . ASP A 1 365 ? -19.559 -16.230 27.669 1.00 75.38 365 ASP A C 1
ATOM 2778 O O . ASP A 1 365 ? -19.630 -16.568 26.489 1.00 75.38 365 ASP A O 1
ATOM 2782 N N . LYS A 1 366 ? -20.645 -16.233 28.451 1.00 80.00 366 LYS A N 1
ATOM 2783 C CA . LYS A 1 366 ? -21.995 -16.509 27.930 1.00 80.00 366 LYS A CA 1
ATOM 2784 C C . LYS A 1 366 ? -22.584 -15.269 27.259 1.00 80.00 366 LYS A C 1
ATOM 2786 O O . LYS A 1 366 ? -22.487 -14.171 27.808 1.00 80.00 366 LYS A O 1
ATOM 2791 N N . PHE A 1 367 ? -23.277 -15.443 26.131 1.00 81.81 367 PHE A N 1
ATOM 2792 C CA . PHE A 1 367 ? -23.974 -14.362 25.418 1.00 81.81 367 PHE A CA 1
ATOM 2793 C C . PHE A 1 367 ? -25.278 -13.929 26.124 1.00 81.81 367 PHE A C 1
ATOM 2795 O O . PHE A 1 367 ? -26.385 -14.036 25.603 1.00 81.81 367 PHE A O 1
ATOM 2802 N N . GLU A 1 368 ? -25.156 -13.440 27.355 1.00 82.62 368 GLU A N 1
ATOM 2803 C CA . GLU A 1 368 ? -26.280 -13.070 28.212 1.00 82.62 368 GLU A CA 1
ATOM 2804 C C . GLU A 1 368 ? -26.017 -11.742 28.941 1.00 82.62 368 GLU A C 1
ATOM 2806 O O . GLU A 1 368 ? -24.887 -11.254 29.043 1.00 82.62 368 GLU A O 1
ATOM 2811 N N . GLY A 1 369 ? -27.091 -11.125 29.443 1.00 87.44 369 GLY A N 1
ATOM 2812 C CA . GLY A 1 369 ? -27.032 -9.918 30.268 1.00 87.44 369 GLY A CA 1
ATOM 2813 C C . GLY A 1 369 ? -26.228 -8.775 29.639 1.00 87.44 369 GLY A C 1
ATOM 2814 O O . GLY A 1 369 ? -26.647 -8.163 28.658 1.00 87.44 369 GLY A O 1
ATOM 2815 N N . LYS A 1 370 ? -25.072 -8.459 30.237 1.00 88.44 370 LYS A N 1
ATOM 2816 C CA . LYS A 1 370 ? -24.267 -7.276 29.893 1.00 88.44 370 LYS A CA 1
ATOM 2817 C C . LYS A 1 370 ? -23.640 -7.350 28.496 1.00 88.44 370 LYS A C 1
ATOM 2819 O O . LYS A 1 370 ? -23.598 -6.327 27.822 1.00 88.44 370 LYS A O 1
ATOM 2824 N N . ILE A 1 371 ? -23.193 -8.529 28.048 1.00 90.06 371 ILE A N 1
ATOM 2825 C CA . ILE A 1 371 ? -22.604 -8.700 26.705 1.00 90.06 371 ILE A CA 1
ATOM 2826 C C . ILE A 1 371 ? -23.675 -8.448 25.644 1.00 90.06 371 ILE A C 1
ATOM 2828 O O . ILE A 1 371 ? -23.486 -7.619 24.754 1.00 90.06 371 ILE A O 1
ATOM 2832 N N . ARG A 1 372 ? -24.843 -9.083 25.809 1.00 91.00 372 ARG A N 1
ATOM 2833 C CA . ARG A 1 372 ? -26.001 -8.880 24.933 1.00 91.00 372 ARG A CA 1
ATOM 2834 C C . ARG A 1 372 ? -26.431 -7.410 24.879 1.00 91.00 372 ARG A C 1
ATOM 2836 O O . ARG A 1 372 ? -26.753 -6.937 23.800 1.00 91.00 372 ARG A O 1
ATOM 2843 N N . ALA A 1 373 ? -26.386 -6.675 25.993 1.00 92.81 373 ALA A N 1
ATOM 2844 C CA . ALA A 1 373 ? -26.708 -5.244 26.012 1.00 92.81 373 ALA A CA 1
ATOM 2845 C C . ALA A 1 373 ? -25.735 -4.385 25.175 1.00 92.81 373 ALA A C 1
ATOM 2847 O O . ALA A 1 373 ? -26.182 -3.497 24.453 1.00 92.81 373 ALA A O 1
ATOM 2848 N N . VAL A 1 374 ? -24.421 -4.658 25.215 1.00 93.19 374 VAL A N 1
ATOM 2849 C CA . VAL A 1 374 ? -23.447 -3.953 24.351 1.00 93.19 374 VAL A CA 1
ATOM 2850 C C . VAL A 1 374 ? -23.722 -4.248 22.874 1.00 93.19 374 VAL A C 1
ATOM 2852 O O . VAL A 1 374 ? -23.788 -3.322 22.069 1.00 93.19 374 VAL A O 1
ATOM 2855 N N . VAL A 1 375 ? -23.904 -5.526 22.522 1.00 93.25 375 VAL A N 1
ATOM 2856 C CA . VAL A 1 375 ? -24.098 -5.956 21.127 1.00 93.25 375 VAL A CA 1
ATOM 2857 C C . VAL A 1 375 ? -25.437 -5.476 20.565 1.00 93.25 375 VAL A C 1
ATOM 2859 O O . VAL A 1 375 ? -25.466 -4.940 19.462 1.00 93.25 375 VAL A O 1
ATOM 2862 N N . GLN A 1 376 ? -26.525 -5.569 21.334 1.00 93.31 376 GLN A N 1
ATOM 2863 C CA . GLN A 1 376 ? -27.827 -5.039 20.925 1.00 93.31 376 GLN A CA 1
ATOM 2864 C C . GLN A 1 376 ? -27.749 -3.530 20.677 1.00 93.31 376 GLN A C 1
ATOM 2866 O O . GLN A 1 376 ? -28.179 -3.064 19.632 1.00 93.31 376 GLN A O 1
ATOM 2871 N N . SER A 1 377 ? -27.101 -2.775 21.571 1.00 95.06 377 SER A N 1
ATOM 2872 C CA . SER A 1 377 ? -26.942 -1.334 21.377 1.00 95.06 377 SER A CA 1
ATOM 2873 C C . SER A 1 377 ? -26.114 -0.967 20.139 1.00 95.06 377 SER A C 1
ATOM 2875 O O . SER A 1 377 ? -26.312 0.124 19.613 1.00 95.06 377 SER A O 1
ATOM 2877 N N . LEU A 1 378 ? -25.189 -1.812 19.674 1.00 94.81 378 LEU A N 1
ATOM 2878 C CA . LEU A 1 378 ? -24.479 -1.588 18.406 1.00 94.81 378 LEU A CA 1
ATOM 2879 C C . LEU A 1 378 ? -25.417 -1.778 17.205 1.00 94.81 378 LEU A C 1
ATOM 2881 O O . LEU A 1 378 ? -25.446 -0.927 16.316 1.00 94.81 378 LEU A O 1
ATOM 2885 N N . ILE A 1 379 ? -26.220 -2.845 17.230 1.00 94.50 379 ILE A N 1
ATOM 2886 C CA . ILE A 1 379 ? -27.211 -3.168 16.194 1.00 94.50 379 ILE A CA 1
ATOM 2887 C C . ILE A 1 379 ? -28.284 -2.075 16.111 1.00 94.50 379 ILE A C 1
ATOM 2889 O O . ILE A 1 379 ? -28.553 -1.559 15.029 1.00 94.50 379 ILE A O 1
ATOM 2893 N N . ASP A 1 380 ? -28.822 -1.639 17.254 1.00 95.12 380 ASP A N 1
ATOM 2894 C CA . ASP A 1 380 ? -29.836 -0.578 17.343 1.00 95.12 380 ASP A CA 1
ATOM 2895 C C . ASP A 1 380 ? -29.330 0.770 16.790 1.00 95.12 380 ASP A C 1
ATOM 2897 O O . ASP A 1 380 ? -30.116 1.595 16.328 1.00 95.12 380 ASP A O 1
ATOM 2901 N N . ASN A 1 381 ? -28.011 1.003 16.820 1.00 94.88 381 ASN A N 1
ATOM 2902 C CA . ASN A 1 381 ? -27.375 2.186 16.235 1.00 94.88 381 ASN A CA 1
ATOM 2903 C C . ASN A 1 381 ? -26.864 1.948 14.799 1.00 94.88 381 ASN A C 1
ATOM 2905 O O . ASN A 1 381 ? -26.182 2.812 14.250 1.00 94.88 381 ASN A O 1
ATOM 2909 N N . GLY A 1 382 ? -27.212 0.834 14.149 1.00 91.69 382 GLY A N 1
ATOM 2910 C CA . GLY A 1 382 ? -26.933 0.588 12.730 1.00 91.69 382 GLY A CA 1
ATOM 2911 C C . GLY A 1 382 ? -25.515 0.103 12.421 1.00 91.69 382 GLY A C 1
ATOM 2912 O O . GLY A 1 382 ? -24.951 0.512 11.408 1.00 91.69 382 GLY A O 1
ATOM 2913 N N . ILE A 1 383 ? -24.939 -0.732 13.290 1.00 94.06 383 ILE A N 1
ATOM 2914 C CA . ILE A 1 383 ? -23.784 -1.585 12.972 1.00 94.06 383 ILE A CA 1
ATOM 2915 C C . ILE A 1 383 ? -24.289 -3.023 12.827 1.00 94.06 383 ILE A C 1
ATOM 2917 O O . ILE A 1 383 ? -24.856 -3.565 13.775 1.00 94.06 383 ILE A O 1
ATOM 2921 N N . ASP A 1 384 ? -24.071 -3.657 11.677 1.00 93.12 384 ASP A N 1
ATOM 2922 C CA . ASP A 1 384 ? -24.389 -5.077 11.499 1.00 93.12 384 ASP A CA 1
ATOM 2923 C C . ASP A 1 384 ? -23.368 -5.938 12.258 1.00 93.12 384 ASP A C 1
ATOM 2925 O O . ASP A 1 384 ? -22.162 -5.848 12.012 1.00 93.12 384 ASP A O 1
ATOM 2929 N N . VAL A 1 385 ? -23.834 -6.753 13.210 1.00 92.50 385 VAL A N 1
ATOM 2930 C CA . VAL A 1 385 ? -22.970 -7.594 14.051 1.00 92.50 385 VAL A CA 1
ATOM 2931 C C . VAL A 1 385 ? -23.332 -9.062 13.876 1.00 92.50 385 VAL A C 1
ATOM 2933 O O . VAL A 1 385 ? -24.306 -9.553 14.449 1.00 92.50 385 VAL A O 1
ATOM 2936 N N . LYS A 1 386 ? -22.485 -9.797 13.152 1.00 90.44 386 LYS A N 1
ATOM 2937 C CA . LYS A 1 386 ? -22.603 -11.254 13.023 1.00 90.44 386 LYS A CA 1
ATOM 2938 C C . LYS A 1 386 ? -22.119 -11.931 14.299 1.00 90.44 386 LYS A C 1
ATOM 2940 O O . LYS A 1 386 ? -20.954 -11.791 14.674 1.00 90.44 386 LYS A O 1
ATOM 2945 N N . ILE A 1 387 ? -23.006 -12.665 14.964 1.00 88.75 387 ILE A N 1
ATOM 2946 C CA . ILE A 1 387 ? -22.714 -13.354 16.224 1.00 88.75 387 ILE A CA 1
ATOM 2947 C C . ILE A 1 387 ? -22.412 -14.824 15.934 1.00 88.75 387 ILE A C 1
ATOM 2949 O O . ILE A 1 387 ? -23.268 -15.564 15.455 1.00 88.75 387 ILE A O 1
ATOM 2953 N N . TYR A 1 388 ? -21.202 -15.252 16.275 1.00 81.00 388 TYR A N 1
ATOM 2954 C CA . TYR A 1 388 ? -20.793 -16.652 16.238 1.00 81.00 388 TYR A CA 1
ATOM 2955 C C . TYR A 1 388 ? -21.051 -17.273 17.610 1.00 81.00 388 TYR A C 1
ATOM 2957 O O . TYR A 1 388 ? -20.554 -16.756 18.605 1.00 81.00 388 TYR A O 1
ATOM 2965 N N . MET A 1 389 ? -21.843 -18.343 17.682 1.00 76.94 389 MET A N 1
ATOM 2966 C CA . MET A 1 389 ? -22.075 -19.096 18.920 1.00 76.94 389 MET A CA 1
ATOM 2967 C C . MET A 1 389 ? -21.455 -20.488 18.790 1.00 76.94 389 MET A C 1
ATOM 2969 O O . MET A 1 389 ? -21.573 -21.122 17.741 1.00 76.94 389 MET A O 1
ATOM 2973 N N . ASP A 1 390 ? -20.788 -20.930 19.853 1.00 60.09 390 ASP A N 1
ATOM 2974 C CA . ASP A 1 390 ? -20.088 -22.218 19.943 1.00 60.09 390 ASP A CA 1
ATOM 2975 C C . ASP A 1 390 ? -21.033 -23.384 20.280 1.00 60.09 390 ASP A C 1
ATOM 2977 O O . ASP A 1 390 ? -21.904 -23.202 21.163 1.00 60.09 390 ASP A O 1
#

Secondary structure (DSSP, 8-state):
-EEEEEEEE-TTS-EEEEEEEE-TTSPEEEEEEEESPPSEEEEEEEES----TTGGGTT-SB--TT-PPP--TTSSSS-TTEEEEEEE-TTSEEEEEEEESS--SSSTT--TTSEEEEESS---TT-S-STTHHHHTT--SEEEEEEEEE---PPPTTSTT--------------------------------------------------------------------------------------SS-----------S----B-PPPPS-TT----HHHHHHHHHS-EEEEEEE-SS-EEEEEEETTT--EEEEEETTSHHHHTT-S-SSSHHHHHHHHHHHHHHHHTTT--EEEE---TT--SSTHHHHHHHHHHHTT-EEEEPB-

InterPro domains:
  IPR001424 Superoxide dismutase, copper/zinc binding domain [PF00080] (14-148)
  IPR001424 Superoxide dismutase, copper/zinc binding domain [PR00068] (43-65)
  IPR001424 Superoxide dismutase, copper/zinc binding domain [PR00068] (79-88)
  IPR001424 Superoxide dismutase, copper/zinc binding domain [PR00068] (98-120)
  IPR001424 Superoxide dismutase, copper/zinc binding domain [PR00068] (123-149)
  IPR001424 Superoxide dismutase, copper/zinc binding domain [cd00305] (3-145)
  IPR005484 Large ribosomal subunit protein uL18, bacterial/plantae/animalia [PF00861] (268-384)
  IPR018152 Superoxide dismutase, copper/zinc, binding site [PS00087] (43-53)
  IPR018152 Superoxide dismutase, copper/zinc, binding site [PS00332] (137-148)
  IPR024134 Superoxide dismutase (Cu/Zn) / superoxide dismutase copper chaperone [PTHR10003] (4-150)
  IPR036423 Superoxide dismutase-like, copper/zinc binding domain superfamily [G3DSA:2.60.40.200] (1-153)
  IPR036423 Superoxide dismutase-like, copper/zinc binding domain superfamily [SSF49329] (6-150)
  IPR057268 Large ribosomal subunit protein uL18 [cd00432] (281-383)

Sequence (390 aa):
MGKGVAVLNSSEGVKGTIFFTQEGDGVTTVTGTVSGLKPGLHGFHVHALGDTTNGCMSTGPHFNPDGKQHGAPEDANRHAGDLGNIIVGDDGTATFTITDCQIPLSGPNSIVGRAVVVHADPDDLGKGGHELSLATGNAGGRVACGFIEILPSLPSFSECLLCEIKPSCPRHRTSGRRLLPDSRLLFYHFRFLSALSFFNSIMLKQVVGKYSIGKAIYGSNRAYLRPFLFQTNCGFHNGQTVLAPRSFFGVEDYVDDDTSRPYTYQKEKKSKNPDKHVSFKQRTVAYMEPFTLDVFISKRFVSASITHRVTCKQVAVAGTNSKDVKAVLRSRCDIPACMSIGRILSERAKEADVYTASYTPRDQDKFEGKIRAVVQSLIDNGIDVKIYMD

Radius of gyration: 34.16 Å; chains: 1; bounding box: 66×109×90 Å

Organism: Brassica napus (NCBI:txid3708)